Protein 3H5Q (pdb70)

B-factor: mean 27.32, std 7.38, range [12.35, 63.13]

Solvent-accessible surface area: 178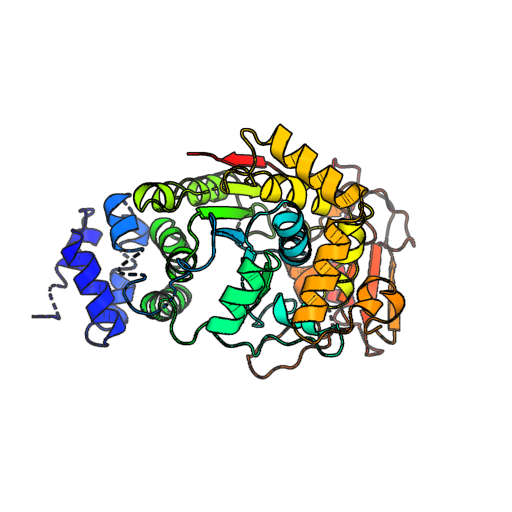91 Å² total

InterPro domains:
  IPR000053 Thymidine/pyrimidine-nucleoside phosphorylase [PIRSF000478] (1-421)
  IPR000053 Thymidine/pyrimidine-nucleoside phosphorylase [PTHR10515] (1-432)
  IPR000312 Glycosyl transferase, family 3 [PF00591] (77-306)
  IPR013102 Pyrimidine nucleoside phosphorylase, C-terminal [PF07831] (345-418)
  IPR013102 Pyrimidine nucleoside phosphorylase, C-terminal [SM00941] (345-418)
  IPR017459 Glycosyl transferase family 3, N-terminal domain [PF02885] (5-66)
  IPR017872 Pyrimidine-nucleoside phosphorylase, conserved site [PS00647] (110-125)
  IPR018090 Pyrimidine-nucleoside phosphorylase, bacterial/eukaryotic [TIGR02644] (3-417)
  IPR035902 Nucleoside phosphorylase/phosphoribosyltransferase catalytic domain superfamily [G3DSA:3.40.1030.10] (68-335)
  IPR035902 Nucleoside phosphorylase/phosphoribosyltransferase catalytic domain superfamily [SSF52418] (69-329)
  IPR036320 Glycosyl transferase family 3, N-terminal domain superfamily [SSF47648] (1-69)
  IPR036566 Pyrimidine nucleoside phosphorylase-like, C-terminal domain superfamily [G3DSA:3.90.1170.30] (336-423)
  IPR036566 Pyrimidine nucleoside phosphorylase-like, C-terminal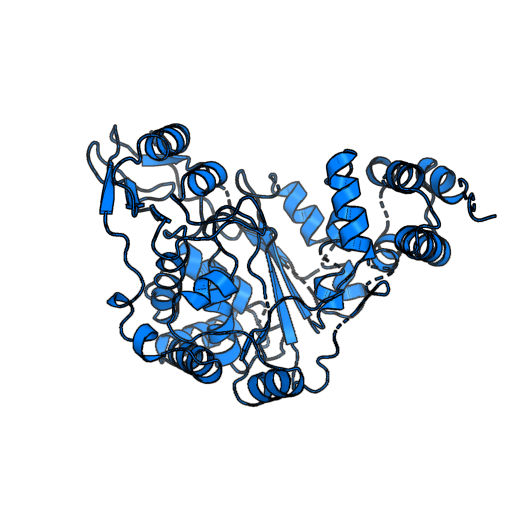 domain superfamily [SSF54680] (331-431)

Organism: Staphylococcus aureus (strain COL) (NCBI:txid93062)

Structure (mmCIF, N/CA/C/O backbone):
data_3H5Q
#
_entry.id   3H5Q
#
_cell.length_a   51.591
_cell.length_b   40.885
_cell.length_c   105.578
_cell.angle_alpha   90.00
_cell.angle_beta   97.19
_cell.angle_gamma   90.00
#
_symmetry.space_group_name_H-M   'P 1 2 1'
#
loop_
_entity.id
_entity.type
_entity.pdbx_description
1 polymer 'Pyrimidine-nucleoside phosphorylase'
2 non-polymer THYMIDINE
3 non-polymer 'SULFATE ION'
4 water water
#
loop_
_atom_site.group_PDB
_atom_site.id
_atom_site.type_symbol
_atom_site.label_atom_id
_atom_site.label_alt_id
_atom_site.label_comp_id
_atom_site.label_asym_id
_atom_site.label_entity_id
_atom_site.label_seq_id
_atom_site.pdbx_PDB_ins_code
_atom_site.Cartn_x
_atom_site.Cartn_y
_atom_site.Cartn_z
_atom_site.occupancy
_atom_site.B_iso_or_equiv
_atom_site.auth_seq_id
_atom_site.auth_comp_id
_atom_site.auth_asym_id
_atom_site.auth_atom_id
_atom_site.pdbx_PDB_model_num
ATOM 1 N N . SER A 1 1 ? 39.373 -8.667 -15.259 1.00 27.98 -2 SER A N 1
ATOM 2 C CA . SER A 1 1 ? 40.071 -9.596 -14.328 1.00 28.60 -2 SER A CA 1
ATOM 3 C C . SER A 1 1 ? 40.156 -9.037 -12.914 1.00 29.25 -2 SER A C 1
ATOM 4 O O . SER A 1 1 ? 40.200 -7.820 -12.721 1.00 28.62 -2 SER A O 1
ATOM 7 N N . ASN A 1 2 ? 40.185 -9.931 -11.920 1.00 29.21 -1 ASN A N 1
ATOM 8 C CA . ASN A 1 2 ? 40.383 -9.526 -10.527 1.00 30.22 -1 ASN A CA 1
ATOM 9 C C . ASN A 1 2 ? 41.626 -8.673 -10.342 1.00 28.33 -1 ASN A C 1
ATOM 10 O O . ASN A 1 2 ? 41.571 -7.637 -9.663 1.00 27.04 -1 ASN A O 1
ATOM 15 N N . ALA A 1 3 ? 42.722 -9.111 -10.988 1.00 28.07 0 ALA A N 1
ATOM 16 C CA . ALA A 1 3 ? 44.024 -8.458 -10.850 1.00 27.23 0 ALA A CA 1
ATOM 17 C C . ALA A 1 3 ? 43.919 -7.046 -11.408 1.00 26.01 0 ALA A C 1
ATOM 18 O O . ALA A 1 3 ? 44.300 -6.108 -10.729 1.00 24.22 0 ALA A O 1
ATOM 28 N N . ARG A 1 5 ? 41.283 -5.157 -12.073 1.00 20.99 2 ARG A N 1
ATOM 29 C CA . ARG A 1 5 ? 40.310 -4.292 -11.382 1.00 20.80 2 ARG A CA 1
ATOM 30 C C . ARG A 1 5 ? 40.952 -3.735 -10.129 1.00 20.26 2 ARG A C 1
ATOM 31 O O . ARG A 1 5 ? 40.814 -2.540 -9.795 1.00 19.36 2 ARG A O 1
ATOM 47 N N . ILE A 1 7 ? 44.305 -3.423 -9.514 1.00 18.76 4 ILE A N 1
ATOM 48 C CA . ILE A 1 7 ? 45.379 -2.501 -9.939 1.00 19.17 4 ILE A CA 1
ATOM 49 C C . ILE A 1 7 ? 44.748 -1.144 -10.223 1.00 19.22 4 ILE A C 1
ATOM 50 O O . ILE A 1 7 ? 45.230 -0.148 -9.740 1.00 19.96 4 ILE A O 1
ATOM 55 N N . ASP A 1 8 ? 43.624 -1.118 -10.936 1.00 19.07 5 ASP A N 1
ATOM 56 C CA . ASP A 1 8 ? 42.981 0.148 -11.274 1.00 19.53 5 ASP A CA 1
ATOM 57 C C . ASP A 1 8 ? 42.483 0.886 -10.012 1.00 19.37 5 ASP A C 1
ATOM 58 O O . ASP A 1 8 ? 42.657 2.096 -9.898 1.00 18.02 5 ASP A O 1
ATOM 63 N N . ILE A 1 9 ? 41.952 0.154 -9.041 1.00 18.54 6 ILE A N 1
ATOM 64 C CA . ILE A 1 9 ? 41.495 0.764 -7.780 1.00 17.29 6 ILE A CA 1
ATOM 65 C C . ILE A 1 9 ? 42.675 1.335 -6.987 1.00 17.88 6 ILE A C 1
ATOM 66 O O . ILE A 1 9 ? 42.625 2.455 -6.448 1.00 17.40 6 ILE A O 1
ATOM 71 N N . ILE A 1 10 ? 43.741 0.558 -6.897 1.00 17.69 7 ILE A N 1
ATOM 72 C CA . ILE A 1 10 ? 44.971 1.035 -6.236 1.00 18.10 7 ILE A CA 1
ATOM 73 C C . ILE A 1 10 ? 45.487 2.327 -6.889 1.00 18.86 7 ILE A C 1
ATOM 74 O O . ILE A 1 10 ? 45.756 3.313 -6.195 1.00 19.34 7 ILE A O 1
ATOM 79 N N . GLU A 1 11 ? 45.589 2.352 -8.213 1.00 19.62 8 GLU A N 1
ATOM 80 C CA . GLU A 1 11 ? 46.134 3.546 -8.898 1.00 19.89 8 GLU A CA 1
ATOM 81 C C . GLU A 1 11 ? 45.199 4.738 -8.741 1.00 19.86 8 GLU A C 1
ATOM 82 O O . GLU A 1 11 ? 45.637 5.889 -8.608 1.00 17.72 8 GLU A O 1
ATOM 88 N N . LYS A 1 12 ? 43.893 4.448 -8.732 1.00 19.82 9 LYS A N 1
ATOM 89 C CA . LYS A 1 12 ? 42.878 5.486 -8.632 1.00 20.92 9 LYS A CA 1
ATOM 90 C C . LYS A 1 12 ? 43.017 6.219 -7.298 1.00 19.39 9 LYS A C 1
ATOM 91 O O . LYS A 1 12 ? 43.074 7.473 -7.223 1.00 18.16 9 LYS A O 1
ATOM 97 N N . LYS A 1 13 ? 43.091 5.459 -6.227 1.00 18.14 10 LYS A N 1
ATOM 98 C CA . LYS A 1 13 ? 43.269 6.087 -4.897 1.00 17.80 10 LYS A CA 1
ATOM 99 C C . LYS A 1 13 ? 44.648 6.763 -4.744 1.00 17.85 10 LYS A C 1
ATOM 100 O O . LYS A 1 13 ? 44.758 7.913 -4.279 1.00 18.05 10 LYS A O 1
ATOM 106 N N . ARG A 1 14 ? 45.672 6.096 -5.222 1.00 17.42 11 ARG A N 1
ATOM 107 C CA . ARG A 1 14 ? 47.033 6.617 -5.248 1.00 18.50 11 ARG A CA 1
ATOM 108 C C . ARG A 1 14 ? 47.035 7.994 -5.884 1.00 18.98 11 ARG A C 1
ATOM 109 O O . ARG A 1 14 ? 47.678 8.895 -5.427 1.00 18.38 11 ARG A O 1
ATOM 117 N N . ASP A 1 15 ? 46.306 8.123 -6.974 1.00 20.98 12 ASP A N 1
ATOM 118 C CA . ASP A 1 15 ? 46.244 9.362 -7.716 1.00 21.90 12 ASP A CA 1
ATOM 119 C C . ASP A 1 15 ? 45.305 10.394 -7.104 1.00 22.65 12 ASP A C 1
ATOM 120 O O . ASP A 1 15 ? 45.046 11.417 -7.718 1.00 22.95 12 ASP A O 1
ATOM 125 N N . GLY A 1 16 ? 44.752 10.097 -5.932 1.00 22.84 13 GLY A N 1
ATOM 126 C CA . GLY A 1 16 ? 43.980 11.045 -5.188 1.00 23.01 13 GLY A CA 1
ATOM 127 C C . GLY A 1 16 ? 42.498 10.995 -5.519 1.00 24.26 13 GLY A C 1
ATOM 128 O O . GLY A 1 16 ? 41.814 11.867 -5.085 1.00 24.79 13 GLY A O 1
ATOM 129 N N . HIS A 1 17 ? 41.997 10.005 -6.265 1.00 23.43 14 HIS A N 1
ATOM 130 C CA . HIS A 1 17 ? 40.588 10.022 -6.644 1.00 23.59 14 HIS A CA 1
ATOM 131 C C . HIS A 1 17 ? 39.729 9.280 -5.642 1.00 23.47 14 HIS A C 1
ATOM 132 O O . HIS A 1 17 ? 40.208 8.383 -4.915 1.00 21.66 14 HIS A O 1
ATOM 139 N N . THR A 1 18 ? 38.425 9.605 -5.635 1.00 23.27 15 THR A N 1
ATOM 140 C CA . THR A 1 18 ? 37.509 8.914 -4.784 1.00 23.75 15 THR A CA 1
ATOM 141 C C . THR A 1 18 ? 37.126 7.528 -5.334 1.00 23.11 15 THR A C 1
ATOM 142 O O . THR A 1 18 ? 36.783 7.356 -6.501 1.00 25.39 15 THR A O 1
ATOM 146 N N . LEU A 1 19 ? 37.088 6.544 -4.472 1.00 19.69 16 LEU A N 1
ATOM 147 C CA . LEU A 1 19 ? 36.612 5.204 -4.899 1.00 19.36 16 LEU A CA 1
ATOM 148 C C . LEU A 1 19 ? 35.071 5.167 -4.816 1.00 19.24 16 LEU A C 1
ATOM 149 O O . LEU A 1 19 ? 34.475 5.848 -3.976 1.00 18.76 16 LEU A O 1
ATOM 154 N N . THR A 1 20 ? 34.466 4.377 -5.704 1.00 19.43 17 THR A N 1
ATOM 155 C CA . THR A 1 20 ? 33.030 4.176 -5.690 1.00 20.17 17 THR A CA 1
ATOM 156 C C . THR A 1 20 ? 32.714 3.139 -4.624 1.00 20.50 17 THR A C 1
ATOM 157 O O . THR A 1 20 ? 33.581 2.327 -4.212 1.00 19.53 17 THR A O 1
ATOM 161 N N . THR A 1 21 ? 31.469 3.147 -4.185 1.00 18.19 18 THR A N 1
ATOM 162 C CA . THR A 1 21 ? 31.007 2.123 -3.299 1.00 18.69 18 THR A CA 1
ATOM 163 C C . THR A 1 21 ? 31.275 0.732 -3.873 1.00 19.54 18 THR A C 1
ATOM 164 O O . THR A 1 21 ? 31.729 -0.161 -3.122 1.00 19.76 18 THR A O 1
ATOM 168 N N . GLU A 1 22 ? 31.009 0.547 -5.172 1.00 18.94 19 GLU A N 1
ATOM 169 C CA . GLU A 1 22 ? 31.233 -0.762 -5.821 1.00 19.80 19 GLU A CA 1
ATOM 170 C C . GLU A 1 22 ? 32.692 -1.189 -5.796 1.00 18.18 19 GLU A C 1
ATOM 171 O O . GLU A 1 22 ? 32.982 -2.351 -5.596 1.00 18.55 19 GLU A O 1
ATOM 177 N N . GLU A 1 23 ? 33.570 -0.254 -6.022 1.00 18.67 20 GLU A N 1
ATOM 178 C CA . GLU A 1 23 ? 35.019 -0.530 -5.956 1.00 18.72 20 GLU A CA 1
ATOM 179 C C . GLU A 1 23 ? 35.451 -0.966 -4.561 1.00 18.72 20 GLU A C 1
ATOM 180 O O . GLU A 1 23 ? 36.218 -1.947 -4.434 1.00 18.73 20 GLU A O 1
ATOM 186 N N . ILE A 1 24 ? 34.941 -0.280 -3.536 1.00 18.04 21 ILE A N 1
ATOM 187 C CA . ILE A 1 24 ? 35.216 -0.639 -2.142 1.00 17.42 21 ILE A CA 1
ATOM 188 C C . ILE A 1 24 ? 34.670 -2.023 -1.798 1.00 18.12 21 ILE A C 1
ATOM 189 O O . ILE A 1 24 ? 35.385 -2.797 -1.205 1.00 15.25 21 ILE A O 1
ATOM 194 N N . ASN A 1 25 ? 33.405 -2.316 -2.167 1.00 17.39 22 ASN A N 1
ATOM 195 C CA . ASN A 1 25 ? 32.824 -3.631 -1.993 1.00 18.83 22 ASN A CA 1
ATOM 196 C C . ASN A 1 25 ? 33.604 -4.708 -2.702 1.00 18.97 22 ASN A C 1
ATOM 197 O O . ASN A 1 25 ? 33.747 -5.807 -2.180 1.00 19.64 22 ASN A O 1
ATOM 202 N N . PHE A 1 26 ? 34.062 -4.422 -3.914 1.00 19.83 23 PHE A N 1
ATOM 203 C CA . PHE A 1 26 ? 34.828 -5.400 -4.679 1.00 20.67 23 PHE A CA 1
ATOM 204 C C . PHE A 1 26 ? 36.142 -5.740 -3.941 1.00 20.79 23 PHE A C 1
ATOM 205 O O . PHE A 1 26 ? 36.510 -6.906 -3.793 1.00 18.72 23 PHE A O 1
ATOM 213 N N . PHE A 1 27 ? 36.805 -4.709 -3.448 1.00 20.59 24 PHE A N 1
ATOM 214 C CA . PHE A 1 27 ? 38.048 -4.898 -2.682 1.00 20.15 24 PHE A CA 1
ATOM 215 C C . PHE A 1 27 ? 37.813 -5.757 -1.432 1.00 19.56 24 PHE A C 1
ATOM 216 O O . PHE A 1 27 ? 38.449 -6.788 -1.260 1.00 19.73 24 PHE A O 1
ATOM 224 N N . ILE A 1 28 ? 36.870 -5.352 -0.593 1.00 20.32 25 ILE A N 1
ATOM 225 C CA . ILE A 1 28 ? 36.679 -6.016 0.683 1.00 20.33 25 ILE A CA 1
ATOM 226 C C . ILE A 1 28 ? 36.210 -7.443 0.445 1.00 21.32 25 ILE A C 1
ATOM 227 O O . ILE A 1 28 ? 36.753 -8.371 1.061 1.00 19.23 25 ILE A O 1
ATOM 232 N N . GLY A 1 29 ? 35.230 -7.611 -0.454 1.00 22.27 26 GLY A N 1
ATOM 233 C CA . GLY A 1 29 ? 34.697 -8.957 -0.730 1.00 22.81 26 GLY A CA 1
ATOM 234 C C . GLY A 1 29 ? 35.758 -9.869 -1.272 1.00 22.90 26 GLY A C 1
ATOM 235 O O . GLY A 1 29 ? 35.865 -11.049 -0.853 1.00 23.90 26 GLY A O 1
ATOM 236 N N . GLY A 1 30 ? 36.559 -9.328 -2.187 1.00 23.06 27 GLY A N 1
ATOM 237 C CA . GLY A 1 30 ? 37.615 -10.080 -2.849 1.00 22.52 27 GLY A CA 1
ATOM 238 C C . GLY A 1 30 ? 38.743 -10.413 -1.889 1.00 21.87 27 GLY A C 1
ATOM 239 O O . GLY A 1 30 ? 39.306 -11.509 -1.916 1.00 21.36 27 GLY A O 1
ATOM 240 N N . TYR A 1 31 ? 39.093 -9.459 -1.053 1.00 21.37 28 TYR A N 1
ATOM 241 C CA . TYR A 1 31 ? 40.159 -9.631 -0.071 1.00 22.48 28 TYR A CA 1
ATOM 242 C C . TYR A 1 31 ? 39.746 -10.716 0.935 1.00 24.27 28 TYR A C 1
ATOM 243 O O . TYR A 1 31 ? 40.463 -11.684 1.168 1.00 24.07 28 TYR A O 1
ATOM 252 N N . VAL A 1 32 ? 38.547 -10.609 1.455 1.00 25.52 29 VAL A N 1
ATOM 253 C CA . VAL A 1 32 ? 38.139 -11.519 2.512 1.00 27.36 29 VAL A CA 1
ATOM 254 C C . VAL A 1 32 ? 38.034 -12.963 1.933 1.00 28.55 29 VAL A C 1
ATOM 255 O O . VAL A 1 32 ? 38.400 -13.917 2.592 1.00 29.14 29 VAL A O 1
ATOM 259 N N . LYS A 1 33 ? 37.666 -13.093 0.664 1.00 30.08 30 LYS A N 1
ATOM 260 C CA . LYS A 1 33 ? 37.594 -14.403 -0.010 1.00 31.68 30 LYS A CA 1
ATOM 261 C C . LYS A 1 33 ? 38.908 -15.047 -0.366 1.00 31.67 30 LYS A C 1
ATOM 262 O O . LYS A 1 33 ? 38.925 -16.237 -0.641 1.00 31.85 30 LYS A O 1
ATOM 268 N N . GLY A 1 34 ? 39.996 -14.279 -0.366 1.00 30.94 31 GLY A N 1
ATOM 269 C CA . GLY A 1 34 ? 41.305 -14.776 -0.726 1.00 30.32 31 GLY A CA 1
ATOM 270 C C . GLY A 1 34 ? 41.587 -14.519 -2.187 1.00 29.87 31 GLY A C 1
ATOM 271 O O . GLY A 1 34 ? 42.573 -15.000 -2.738 1.00 30.27 31 GLY A O 1
ATOM 272 N N . ASP A 1 35 ? 40.699 -13.807 -2.867 1.00 28.87 32 ASP A N 1
ATOM 273 C CA . ASP A 1 35 ? 40.890 -13.556 -4.292 1.00 28.38 32 ASP A CA 1
ATOM 274 C C . ASP A 1 35 ? 41.775 -12.367 -4.582 1.00 26.26 32 ASP A C 1
ATOM 275 O O . ASP A 1 35 ? 42.254 -12.239 -5.693 1.00 27.61 32 ASP A O 1
ATOM 280 N N . ILE A 1 36 ? 41.956 -11.479 -3.613 1.00 23.30 33 ILE A N 1
ATOM 281 C CA . ILE A 1 36 ? 42.825 -10.311 -3.797 1.00 20.05 33 ILE A CA 1
ATOM 282 C C . ILE A 1 36 ? 43.972 -10.419 -2.797 1.00 19.09 33 ILE A C 1
ATOM 283 O O . ILE A 1 36 ? 43.738 -10.446 -1.627 1.00 20.49 33 ILE A O 1
ATOM 288 N N . PRO A 1 37 ? 45.209 -10.492 -3.256 1.00 18.46 34 PRO A N 1
ATOM 289 C CA . PRO A 1 37 ? 46.317 -10.816 -2.350 1.00 19.12 34 PRO A CA 1
ATOM 290 C C . PRO A 1 37 ? 46.647 -9.729 -1.329 1.00 18.23 34 PRO A C 1
ATOM 291 O O . PRO A 1 37 ? 46.392 -8.533 -1.572 1.00 16.95 34 PRO A O 1
ATOM 295 N N . ASP A 1 38 ? 47.210 -10.157 -0.208 1.00 18.56 35 ASP A N 1
ATOM 296 C CA . ASP A 1 38 ? 47.649 -9.262 0.857 1.00 19.80 35 ASP A CA 1
ATOM 297 C C . ASP A 1 38 ? 48.475 -8.103 0.264 1.00 18.89 35 ASP A C 1
ATOM 298 O O . ASP A 1 38 ? 48.334 -6.973 0.684 1.00 18.28 35 ASP A O 1
ATOM 303 N N . TYR A 1 39 ? 49.342 -8.401 -0.705 1.00 18.52 36 TYR A N 1
ATOM 304 C CA . TYR A 1 39 ? 50.251 -7.366 -1.238 1.00 18.06 36 TYR A CA 1
ATOM 305 C C . TYR A 1 39 ? 49.556 -6.242 -2.006 1.00 18.57 36 TYR A C 1
ATOM 306 O O . TYR A 1 39 ? 50.077 -5.128 -2.051 1.00 16.47 36 TYR A O 1
ATOM 315 N N . GLN A 1 40 ? 48.398 -6.538 -2.615 1.00 18.38 37 GLN A N 1
ATOM 316 C CA . GLN A 1 40 ? 47.559 -5.512 -3.192 1.00 18.38 37 GLN A CA 1
ATOM 317 C C . GLN A 1 40 ? 46.755 -4.775 -2.116 1.00 18.88 37 GLN A C 1
ATOM 318 O O . GLN A 1 40 ? 46.655 -3.535 -2.139 1.00 17.10 37 GLN A O 1
ATOM 324 N N . ALA A 1 41 ? 46.231 -5.497 -1.138 1.00 18.19 38 ALA A N 1
ATOM 325 C CA . ALA A 1 41 ? 45.544 -4.832 -0.012 1.00 18.73 38 ALA A CA 1
ATOM 326 C C . ALA A 1 41 ? 46.448 -3.834 0.747 1.00 18.58 38 ALA A C 1
ATOM 327 O O . ALA A 1 41 ? 45.990 -2.721 1.132 1.00 15.97 38 ALA A O 1
ATOM 329 N N . SER A 1 42 ? 47.723 -4.211 0.954 1.00 18.64 39 SER A N 1
ATOM 330 C CA . SER A 1 42 ? 48.619 -3.338 1.706 1.00 18.56 39 SER A CA 1
ATOM 331 C C . SER A 1 42 ? 48.925 -2.072 0.902 1.00 19.12 39 SER A C 1
ATOM 332 O O . SER A 1 42 ? 49.107 -1.016 1.468 1.00 19.50 39 SER A O 1
ATOM 335 N N . SER A 1 43 ? 49.097 -2.235 -0.412 1.00 19.09 40 SER A N 1
ATOM 336 C CA . SER A 1 43 ? 49.400 -1.126 -1.271 1.00 19.28 40 SER A CA 1
ATOM 337 C C . SER A 1 43 ? 48.244 -0.147 -1.276 1.00 19.16 40 SER A C 1
ATOM 338 O O . SER A 1 43 ? 48.463 1.066 -1.157 1.00 17.33 40 SER A O 1
ATOM 341 N N . LEU A 1 44 ? 47.019 -0.670 -1.368 1.00 17.80 41 LEU A N 1
ATOM 342 C CA . LEU A 1 44 ? 45.819 0.182 -1.268 1.00 17.83 41 LEU A CA 1
ATOM 343 C C . LEU A 1 44 ? 45.775 0.864 0.088 1.00 17.86 41 LEU A C 1
ATOM 344 O O . LEU A 1 44 ? 45.481 2.058 0.148 1.00 17.20 41 LEU A O 1
ATOM 349 N N . ALA A 1 45 ? 46.052 0.127 1.173 1.00 16.71 42 ALA A N 1
ATOM 350 C CA . ALA A 1 45 ? 46.037 0.768 2.500 1.00 16.92 42 ALA A CA 1
ATOM 351 C C . ALA A 1 45 ? 47.035 1.893 2.615 1.00 17.18 42 ALA A C 1
ATOM 352 O O . ALA A 1 45 ? 46.709 2.959 3.220 1.00 15.34 42 ALA A O 1
ATOM 362 N N . ALA A 1 47 ? 48.155 3.681 0.102 1.00 16.82 44 ALA A N 1
ATOM 363 C CA . ALA A 1 47 ? 47.632 4.783 -0.717 1.00 18.18 44 ALA A CA 1
ATOM 364 C C . ALA A 1 47 ? 46.557 5.559 0.065 1.00 17.95 44 ALA A C 1
ATOM 365 O O . ALA A 1 47 ? 46.507 6.798 -0.015 1.00 18.68 44 ALA A O 1
ATOM 367 N N . ILE A 1 48 ? 45.700 4.838 0.785 1.00 17.71 45 ILE A N 1
ATOM 368 C CA . ILE A 1 48 ? 44.706 5.451 1.646 1.00 18.35 45 ILE A CA 1
ATOM 369 C C . ILE A 1 48 ? 45.391 6.272 2.751 1.00 19.25 45 ILE A C 1
ATOM 370 O O . ILE A 1 48 ? 44.976 7.409 3.024 1.00 17.33 45 ILE A O 1
ATOM 375 N N . TYR A 1 49 ? 46.476 5.743 3.317 1.00 17.39 46 TYR A N 1
ATOM 376 C CA . TYR A 1 49 ? 47.164 6.440 4.381 1.00 17.46 46 TYR A CA 1
ATOM 377 C C . TYR A 1 49 ? 47.541 7.851 3.916 1.00 18.72 46 TYR A C 1
ATOM 378 O O . TYR A 1 49 ? 47.433 8.799 4.661 1.00 17.30 46 TYR A O 1
ATOM 387 N N . PHE A 1 50 ? 48.005 7.977 2.672 1.00 17.24 47 PHE A N 1
ATOM 388 C CA . PHE A 1 50 ? 48.424 9.288 2.150 1.00 19.07 47 PHE A CA 1
ATOM 389 C C . PHE A 1 50 ? 47.269 10.106 1.562 1.00 19.32 47 PHE A C 1
ATOM 390 O O . PHE A 1 50 ? 47.217 11.288 1.748 1.00 20.38 47 PHE A O 1
ATOM 398 N N . GLN A 1 51 ? 46.358 9.466 0.849 1.00 17.79 48 GLN A N 1
ATOM 399 C CA . GLN A 1 51 ? 45.406 10.182 0.065 1.00 19.05 48 GLN A CA 1
ATOM 400 C C . GLN A 1 51 ? 44.012 10.309 0.757 1.00 19.19 48 GLN A C 1
ATOM 401 O O . GLN A 1 51 ? 43.190 11.098 0.317 1.00 18.05 48 GLN A O 1
ATOM 407 N N . ASP A 1 52 ? 43.767 9.511 1.809 1.00 19.24 49 ASP A N 1
ATOM 408 C CA . ASP A 1 52 ? 42.538 9.563 2.620 1.00 19.53 49 ASP A CA 1
ATOM 409 C C . ASP A 1 52 ? 41.286 9.118 1.845 1.00 19.56 49 ASP A C 1
ATOM 410 O O . ASP A 1 52 ? 41.371 8.682 0.722 1.00 19.74 49 ASP A O 1
ATOM 423 N N . ASN A 1 54 ? 36.853 10.181 1.699 1.00 19.66 51 ASN A N 1
ATOM 424 C CA . ASN A 1 54 ? 35.788 11.062 2.173 1.00 20.33 51 ASN A CA 1
ATOM 425 C C . ASN A 1 54 ? 34.758 10.273 3.003 1.00 20.18 51 ASN A C 1
ATOM 426 O O . ASN A 1 54 ? 34.876 9.040 3.170 1.00 19.29 51 ASN A O 1
ATOM 431 N N . ASP A 1 55 ? 33.735 10.936 3.507 1.00 21.51 52 ASP A N 1
ATOM 432 C CA . ASP A 1 55 ? 32.756 10.215 4.331 1.00 21.80 52 ASP A CA 1
ATOM 433 C C . ASP A 1 55 ? 32.051 9.118 3.595 1.00 20.50 52 ASP A C 1
ATOM 434 O O . ASP A 1 55 ? 31.839 8.081 4.175 1.00 20.23 52 ASP A O 1
ATOM 439 N N . ASP A 1 56 ? 31.659 9.346 2.347 1.00 20.54 53 ASP A N 1
ATOM 440 C CA . ASP A 1 56 ? 30.962 8.316 1.558 1.00 19.92 53 ASP A CA 1
ATOM 441 C C . ASP A 1 56 ? 31.843 7.081 1.392 1.00 19.23 53 ASP A C 1
ATOM 442 O O . ASP A 1 56 ? 31.342 5.968 1.474 1.00 19.53 53 ASP A O 1
ATOM 447 N N . GLU A 1 57 ? 33.128 7.269 1.109 1.00 19.66 54 GLU A N 1
ATOM 448 C CA . GLU A 1 57 ? 34.060 6.135 1.056 1.00 19.22 54 GLU A CA 1
ATOM 449 C C . GLU A 1 57 ? 34.182 5.418 2.408 1.00 19.16 54 GLU A C 1
ATOM 450 O O . GLU A 1 57 ? 34.121 4.181 2.502 1.00 20.69 54 GLU A O 1
ATOM 456 N N . ARG A 1 58 ? 34.378 6.187 3.456 1.00 19.04 55 ARG A N 1
ATOM 457 C CA . ARG A 1 58 ? 34.450 5.628 4.805 1.00 19.27 55 ARG A CA 1
ATOM 458 C C . ARG A 1 58 ? 33.250 4.839 5.226 1.00 19.30 55 ARG A C 1
ATOM 459 O O . ARG A 1 58 ? 33.418 3.742 5.789 1.00 18.88 55 ARG A O 1
ATOM 467 N N . VAL A 1 59 ? 32.039 5.353 4.933 1.00 18.75 56 VAL A N 1
ATOM 468 C CA . VAL A 1 59 ? 30.817 4.588 5.182 1.00 19.06 56 VAL A CA 1
ATOM 469 C C . VAL A 1 59 ? 30.795 3.298 4.333 1.00 19.29 56 VAL A C 1
ATOM 470 O O . VAL A 1 59 ? 30.544 2.248 4.877 1.00 18.76 56 VAL A O 1
ATOM 474 N N . ALA A 1 60 ? 31.139 3.370 3.033 1.00 19.08 57 ALA A N 1
ATOM 475 C CA . ALA A 1 60 ? 31.159 2.161 2.192 1.00 19.36 57 ALA A CA 1
ATOM 476 C C . ALA A 1 60 ? 32.122 1.119 2.726 1.00 18.50 57 ALA A C 1
ATOM 477 O O . ALA A 1 60 ? 31.788 -0.093 2.740 1.00 19.34 57 ALA A O 1
ATOM 479 N N . LEU A 1 61 ? 33.299 1.558 3.176 1.00 19.70 58 LEU A N 1
ATOM 480 C CA . LEU A 1 61 ? 34.285 0.657 3.775 1.00 18.58 58 LEU A CA 1
ATOM 481 C C . LEU A 1 61 ? 33.766 0.030 5.072 1.00 19.18 58 LEU A C 1
ATOM 482 O O . LEU A 1 61 ? 33.839 -1.223 5.257 1.00 19.08 58 LEU A O 1
ATOM 487 N N . THR A 1 62 ? 33.249 0.879 5.967 1.00 19.63 59 THR A N 1
ATOM 488 C CA . THR A 1 62 ? 32.636 0.411 7.206 1.00 19.19 59 THR A CA 1
ATOM 489 C C . THR A 1 62 ? 31.593 -0.686 6.899 1.00 20.25 59 THR A C 1
ATOM 490 O O . THR A 1 62 ? 31.645 -1.779 7.470 1.00 21.14 59 THR A O 1
ATOM 507 N N . ALA A 1 64 ? 30.997 -2.450 4.108 1.00 21.68 61 ALA A N 1
ATOM 508 C CA . ALA A 1 64 ? 31.519 -3.652 3.426 1.00 21.43 61 ALA A CA 1
ATOM 509 C C . ALA A 1 64 ? 32.088 -4.607 4.447 1.00 20.41 61 ALA A C 1
ATOM 510 O O . ALA A 1 64 ? 31.909 -5.813 4.350 1.00 20.92 61 ALA A O 1
ATOM 520 N N . VAL A 1 66 ? 31.273 -4.628 7.788 1.00 21.24 63 VAL A N 1
ATOM 521 C CA . VAL A 1 66 ? 30.042 -5.179 8.460 1.00 22.25 63 VAL A CA 1
ATOM 522 C C . VAL A 1 66 ? 29.462 -6.349 7.711 1.00 23.45 63 VAL A C 1
ATOM 523 O O . VAL A 1 66 ? 29.240 -7.425 8.283 1.00 26.49 63 VAL A O 1
ATOM 527 N N . ASN A 1 67 ? 29.298 -6.192 6.407 1.00 24.37 64 ASN A N 1
ATOM 528 C CA . ASN A 1 67 ? 28.681 -7.214 5.607 1.00 26.03 64 ASN A CA 1
ATOM 529 C C . ASN A 1 67 ? 29.562 -8.447 5.303 1.00 25.47 64 ASN A C 1
ATOM 530 O O . ASN A 1 67 ? 29.078 -9.379 4.675 1.00 25.65 64 ASN A O 1
ATOM 535 N N . SER A 1 68 ? 30.830 -8.450 5.750 1.00 23.60 65 SER A N 1
ATOM 536 C CA . SER A 1 68 ? 31.691 -9.589 5.531 1.00 23.14 65 SER A CA 1
ATOM 537 C C . SER A 1 68 ? 31.352 -10.738 6.484 1.00 23.94 65 SER A C 1
ATOM 538 O O . SER A 1 68 ? 31.800 -11.837 6.236 1.00 22.45 65 SER A O 1
ATOM 541 N N . GLY A 1 69 ? 30.580 -10.505 7.548 1.00 23.35 66 GLY A N 1
ATOM 542 C CA . GLY A 1 69 ? 30.344 -11.509 8.536 1.00 25.81 66 GLY A CA 1
ATOM 543 C C . GLY A 1 69 ? 28.957 -11.434 9.184 1.00 27.10 66 GLY A C 1
ATOM 544 O O . GLY A 1 69 ? 28.015 -10.926 8.593 1.00 28.29 66 GLY A O 1
ATOM 545 N N . ASP A 1 70 ? 28.913 -11.882 10.428 1.00 28.78 67 ASP A N 1
ATOM 546 C CA . ASP A 1 70 ? 27.749 -11.804 11.325 1.00 30.07 67 ASP A CA 1
ATOM 547 C C . ASP A 1 70 ? 27.178 -10.397 11.409 1.00 29.64 67 ASP A C 1
ATOM 548 O O . ASP A 1 70 ? 27.922 -9.479 11.674 1.00 27.23 67 ASP A O 1
ATOM 561 N N . ILE A 1 72 ? 24.518 -8.996 13.991 1.00 29.30 69 ILE A N 1
ATOM 562 C CA . ILE A 1 72 ? 23.751 -9.447 15.147 1.00 28.59 69 ILE A CA 1
ATOM 563 C C . ILE A 1 72 ? 22.439 -8.693 15.160 1.00 28.23 69 ILE A C 1
ATOM 564 O O . ILE A 1 72 ? 22.415 -7.466 15.116 1.00 29.39 69 ILE A O 1
ATOM 569 N N . ASP A 1 73 ? 21.341 -9.423 15.244 1.00 27.62 70 ASP A N 1
ATOM 570 C CA . ASP A 1 73 ? 20.030 -8.812 15.198 1.00 27.14 70 ASP A CA 1
ATOM 571 C C . ASP A 1 73 ? 19.522 -8.696 16.622 1.00 24.66 70 ASP A C 1
ATOM 572 O O . ASP A 1 73 ? 19.222 -9.697 17.232 1.00 24.05 70 ASP A O 1
ATOM 577 N N . LEU A 1 74 ? 19.439 -7.468 17.146 1.00 23.46 71 LEU A N 1
ATOM 578 C CA . LEU A 1 74 ? 18.937 -7.236 18.490 1.00 23.42 71 LEU A CA 1
ATOM 579 C C . LEU A 1 74 ? 17.510 -6.673 18.497 1.00 23.22 71 LEU A C 1
ATOM 580 O O . LEU A 1 74 ? 17.061 -6.137 19.515 1.00 21.68 71 LEU A O 1
ATOM 585 N N . SER A 1 75 ? 16.817 -6.805 17.369 1.00 23.57 72 SER A N 1
ATOM 586 C CA . SER A 1 75 ? 15.501 -6.141 17.204 1.00 24.35 72 SER A CA 1
ATOM 587 C C . SER A 1 75 ? 14.451 -6.663 18.183 1.00 23.93 72 SER A C 1
ATOM 588 O O . SER A 1 75 ? 13.503 -5.979 18.449 1.00 24.21 72 SER A O 1
ATOM 591 N N . ASP A 1 76 ? 14.600 -7.876 18.672 1.00 23.37 73 ASP A N 1
ATOM 592 C CA . ASP A 1 76 ? 13.647 -8.439 19.649 1.00 24.02 73 ASP A CA 1
ATOM 593 C C . ASP A 1 76 ? 13.886 -7.997 21.071 1.00 23.84 73 ASP A C 1
ATOM 594 O O . ASP A 1 76 ? 13.083 -8.339 21.969 1.00 23.07 73 ASP A O 1
ATOM 599 N N . ILE A 1 77 ? 14.966 -7.267 21.297 1.00 23.41 74 ILE A N 1
ATOM 600 C CA . ILE A 1 77 ? 15.191 -6.580 22.561 1.00 23.55 74 ILE A CA 1
ATOM 601 C C . ILE A 1 77 ? 14.562 -5.202 22.498 1.00 23.81 74 ILE A C 1
ATOM 602 O O . ILE A 1 77 ? 14.868 -4.427 21.608 1.00 24.35 74 ILE A O 1
ATOM 607 N N . LYS A 1 78 ? 13.657 -4.921 23.433 1.00 23.99 75 LYS A N 1
ATOM 608 C CA . LYS A 1 78 ? 12.901 -3.679 23.394 1.00 25.33 75 LYS A CA 1
ATOM 609 C C . LYS A 1 78 ? 13.759 -2.488 23.741 1.00 23.52 75 LYS A C 1
ATOM 610 O O . LYS A 1 78 ? 14.571 -2.545 24.670 1.00 22.55 75 LYS A O 1
ATOM 616 N N . GLY A 1 79 ? 13.486 -1.393 23.044 1.00 24.82 76 GLY A N 1
ATOM 617 C CA . GLY A 1 79 ? 14.178 -0.137 23.227 1.00 24.69 76 GLY A CA 1
ATOM 618 C C . GLY A 1 79 ? 15.407 0.053 22.353 1.00 24.95 76 GLY A C 1
ATOM 619 O O . GLY A 1 79 ? 15.709 -0.743 21.457 1.00 26.37 76 GLY A O 1
ATOM 620 N N . VAL A 1 80 ? 16.149 1.115 22.661 1.00 23.93 77 VAL A N 1
ATOM 621 C CA . VAL A 1 80 ? 17.316 1.535 21.920 1.00 23.78 77 VAL A CA 1
ATOM 622 C C . VAL A 1 80 ? 18.531 1.014 22.631 1.00 22.83 77 VAL A C 1
ATOM 623 O O . VAL A 1 80 ? 18.791 1.349 23.798 1.00 21.95 77 VAL A O 1
ATOM 627 N N . LYS A 1 81 ? 19.239 0.126 21.959 1.00 23.42 78 LYS A N 1
ATOM 628 C CA . LYS A 1 81 ? 20.378 -0.546 22.551 1.00 24.12 78 LYS A CA 1
ATOM 629 C C . LYS A 1 81 ? 21.546 0.368 22.236 1.00 24.57 78 LYS A C 1
ATOM 630 O O . LYS A 1 81 ? 21.925 0.560 21.065 1.00 25.70 78 LYS A O 1
ATOM 636 N N . VAL A 1 82 ? 22.110 0.966 23.264 1.00 24.20 79 VAL A N 1
ATOM 637 C CA . VAL A 1 82 ? 23.234 1.846 23.083 1.00 24.35 79 VAL A CA 1
ATOM 638 C C . VAL A 1 82 ? 24.445 1.119 23.580 1.00 25.30 79 VAL A C 1
ATOM 639 O O . VAL A 1 82 ? 24.375 0.406 24.577 1.00 26.65 79 VAL A O 1
ATOM 643 N N . ASP A 1 83 ? 25.534 1.219 22.852 1.00 25.39 80 ASP A N 1
ATOM 644 C CA . ASP A 1 83 ? 26.812 0.601 23.234 1.00 27.53 80 ASP A CA 1
ATOM 645 C C . ASP A 1 83 ? 27.911 1.628 23.310 1.00 26.97 80 ASP A C 1
ATOM 646 O O . ASP A 1 83 ? 27.998 2.555 22.475 1.00 25.99 80 ASP A O 1
ATOM 651 N N . LYS A 1 84 ? 28.780 1.428 24.284 1.00 25.84 81 LYS A N 1
ATOM 652 C CA . LYS A 1 84 ? 29.941 2.292 24.521 1.00 26.12 81 LYS A CA 1
ATOM 653 C C . LYS A 1 84 ? 31.173 1.569 24.006 1.00 25.89 81 LYS A C 1
ATOM 654 O O . LYS A 1 84 ? 31.288 0.367 24.230 1.00 25.95 81 LYS A O 1
ATOM 660 N N . HIS A 1 85 ? 32.059 2.278 23.309 1.00 25.15 82 HIS A N 1
ATOM 661 C CA . HIS A 1 85 ? 33.392 1.776 22.886 1.00 24.67 82 HIS A CA 1
ATOM 662 C C . HIS A 1 85 ? 34.446 2.735 23.395 1.00 24.45 82 HIS A C 1
ATOM 663 O O . HIS A 1 85 ? 34.335 3.965 23.222 1.00 23.88 82 HIS A O 1
ATOM 670 N N . SER A 1 86 ? 35.450 2.193 24.040 1.00 23.21 83 SER A N 1
ATOM 671 C CA . SER A 1 86 ? 36.606 2.945 24.447 1.00 24.76 83 SER A CA 1
ATOM 672 C C . SER A 1 86 ? 37.784 2.524 23.612 1.00 25.12 83 SER A C 1
ATOM 673 O O . SER A 1 86 ? 38.014 1.334 23.471 1.00 25.04 83 SER A O 1
ATOM 676 N N . THR A 1 87 ? 38.557 3.466 23.116 1.00 25.45 84 THR A N 1
ATOM 677 C CA . THR A 1 87 ? 39.818 3.157 22.438 1.00 26.89 84 THR A CA 1
ATOM 678 C C . THR A 1 87 ? 40.867 2.509 23.375 1.00 28.42 84 THR A C 1
ATOM 679 O O . THR A 1 87 ? 41.873 1.928 22.896 1.00 29.96 84 THR A O 1
ATOM 683 N N . GLY A 1 88 ? 40.664 2.646 24.689 1.00 28.11 85 GLY A N 1
ATOM 684 C CA . GLY A 1 88 ? 41.323 1.807 25.682 1.00 29.05 85 GLY A CA 1
ATOM 685 C C . GLY A 1 88 ? 42.273 2.575 26.587 1.00 29.28 85 GLY A C 1
ATOM 686 O O . GLY A 1 88 ? 42.798 3.617 26.203 1.00 30.25 85 GLY A O 1
ATOM 687 N N . GLY A 1 89 ? 42.503 2.037 27.781 1.00 29.49 86 GLY A N 1
ATOM 688 C CA . GLY A 1 89 ? 43.431 2.614 28.719 1.00 28.87 86 GLY A CA 1
ATOM 689 C C . GLY A 1 89 ? 43.517 1.940 30.070 1.00 28.13 86 GLY A C 1
ATOM 690 O O . GLY A 1 89 ? 42.538 1.439 30.602 1.00 30.20 86 GLY A O 1
ATOM 691 N N . VAL A 1 90 ? 44.694 2.008 30.659 1.00 26.52 87 VAL A N 1
ATOM 692 C CA . VAL A 1 90 ? 44.972 1.375 31.911 1.00 25.67 87 VAL A CA 1
ATOM 693 C C . VAL A 1 90 ? 44.046 1.890 33.010 1.00 25.38 87 VAL A C 1
ATOM 694 O O . VAL A 1 90 ? 43.901 3.115 33.175 1.00 26.37 87 VAL A O 1
ATOM 698 N N . GLY A 1 91 ? 43.358 0.981 33.689 1.00 24.45 88 GLY A N 1
ATOM 699 C CA . GLY A 1 91 ? 42.351 1.349 34.720 1.00 26.34 88 GLY A CA 1
ATOM 700 C C . GLY A 1 91 ? 40.933 1.706 34.256 1.00 27.49 88 GLY A C 1
ATOM 701 O O . GLY A 1 91 ? 40.083 2.054 35.076 1.00 28.14 88 GLY A O 1
ATOM 702 N N . ASP A 1 92 ? 40.671 1.599 32.957 1.00 30.05 89 ASP A N 1
ATOM 703 C CA . ASP A 1 92 ? 39.367 1.898 32.343 1.00 32.27 89 ASP A CA 1
ATOM 704 C C . ASP A 1 92 ? 38.309 0.865 32.885 1.00 34.36 89 ASP A C 1
ATOM 705 O O . ASP A 1 92 ? 38.039 -0.162 32.268 1.00 35.30 89 ASP A O 1
ATOM 710 N N . THR A 1 93 ? 37.732 1.117 34.076 1.00 35.10 90 THR A N 1
ATOM 711 C CA . THR A 1 93 ? 36.803 0.138 34.672 1.00 35.30 90 THR A CA 1
ATOM 712 C C . THR A 1 93 ? 35.353 0.624 34.503 1.00 34.34 90 THR A C 1
ATOM 713 O O . THR A 1 93 ? 34.480 0.350 35.360 1.00 34.13 90 THR A O 1
ATOM 717 N N . THR A 1 94 ? 35.104 1.322 33.380 1.00 31.51 91 THR A N 1
ATOM 718 C CA . THR A 1 94 ? 33.823 1.955 33.187 1.00 30.10 91 THR A CA 1
ATOM 719 C C . THR A 1 94 ? 32.772 0.959 32.799 1.00 28.27 91 THR A C 1
ATOM 720 O O . THR A 1 94 ? 31.663 1.056 33.273 1.00 27.53 91 THR A O 1
ATOM 724 N N . THR A 1 95 ? 33.084 0.011 31.945 1.00 27.47 92 THR A N 1
ATOM 725 C CA . THR A 1 95 ? 32.048 -0.915 31.545 1.00 27.66 92 THR A CA 1
ATOM 726 C C . THR A 1 95 ? 31.399 -1.653 32.732 1.00 26.65 92 THR A C 1
ATOM 727 O O . THR A 1 95 ? 30.197 -1.886 32.735 1.00 24.73 92 THR A O 1
ATOM 731 N N . LEU A 1 96 ? 32.201 -1.982 33.750 1.00 24.92 93 LEU A N 1
ATOM 732 C CA . LEU A 1 96 ? 31.707 -2.700 34.928 1.00 23.42 93 LEU A CA 1
ATOM 733 C C . LEU A 1 96 ? 30.652 -1.914 35.660 1.00 22.59 93 LEU A C 1
ATOM 734 O O . LEU A 1 96 ? 29.729 -2.493 36.176 1.00 24.24 93 LEU A O 1
ATOM 739 N N . VAL A 1 97 ? 30.805 -0.595 35.725 1.00 21.77 94 VAL A N 1
ATOM 740 C CA . VAL A 1 97 ? 29.859 0.261 36.386 1.00 21.39 94 VAL A CA 1
ATOM 741 C C . VAL A 1 97 ? 28.714 0.577 35.437 1.00 21.63 94 VAL A C 1
ATOM 742 O O . VAL A 1 97 ? 27.523 0.523 35.820 1.00 21.55 94 VAL A O 1
ATOM 746 N N . LEU A 1 98 ? 29.064 0.925 34.199 1.00 21.79 95 LEU A N 1
ATOM 747 C CA . LEU A 1 98 ? 28.041 1.354 33.232 1.00 22.24 95 LEU A CA 1
ATOM 748 C C . LEU A 1 98 ? 26.951 0.347 32.925 1.00 23.18 95 LEU A C 1
ATOM 749 O O . LEU A 1 98 ? 25.803 0.746 32.793 1.00 23.84 95 LEU A O 1
ATOM 754 N N . ALA A 1 99 ? 27.278 -0.938 32.837 1.00 21.42 96 ALA A N 1
ATOM 755 C CA . ALA A 1 99 ? 26.265 -1.940 32.535 1.00 22.40 96 ALA A CA 1
ATOM 756 C C . ALA A 1 99 ? 25.077 -2.016 33.538 1.00 22.31 96 ALA A C 1
ATOM 757 O O . ALA A 1 99 ? 23.925 -1.867 33.128 1.00 22.44 96 ALA A O 1
ATOM 759 N N . PRO A 1 100 ? 25.350 -2.229 34.846 1.00 21.39 97 PRO A N 1
ATOM 760 C CA . PRO A 1 100 ? 24.272 -2.117 35.798 1.00 21.53 97 PRO A CA 1
ATOM 761 C C . PRO A 1 100 ? 23.684 -0.699 35.983 1.00 21.88 97 PRO A C 1
ATOM 762 O O . PRO A 1 100 ? 22.465 -0.556 36.176 1.00 21.86 97 PRO A O 1
ATOM 766 N N . LEU A 1 101 ? 24.532 0.319 35.984 1.00 20.67 98 LEU A N 1
ATOM 767 C CA . LEU A 1 101 ? 24.035 1.693 36.148 1.00 21.73 98 LEU A CA 1
ATOM 768 C C . LEU A 1 101 ? 22.992 2.113 35.117 1.00 21.63 98 LEU A C 1
ATOM 769 O O . LEU A 1 101 ? 21.915 2.587 35.440 1.00 22.57 98 LEU A O 1
ATOM 774 N N . VAL A 1 102 ? 23.328 1.949 33.854 1.00 23.27 99 VAL A N 1
ATOM 775 C CA . VAL A 1 102 ? 22.472 2.350 32.737 1.00 23.64 99 VAL A CA 1
ATOM 776 C C . VAL A 1 102 ? 21.214 1.498 32.677 1.00 23.33 99 VAL A C 1
ATOM 777 O O . VAL A 1 102 ? 20.110 2.030 32.554 1.00 23.71 99 VAL A O 1
ATOM 781 N N . ALA A 1 103 ? 21.372 0.186 32.843 1.00 21.45 100 ALA A N 1
ATOM 782 C CA . ALA A 1 103 ? 20.246 -0.729 32.973 1.00 21.71 100 ALA A CA 1
ATOM 783 C C . ALA A 1 103 ? 19.271 -0.311 34.106 1.00 22.31 100 ALA A C 1
ATOM 784 O O . ALA A 1 103 ? 18.037 -0.484 34.018 1.00 22.25 100 ALA A O 1
ATOM 786 N N . ALA A 1 104 ? 19.830 0.237 35.177 1.00 22.43 101 ALA A N 1
ATOM 787 C CA . ALA A 1 104 ? 19.037 0.576 36.329 1.00 23.16 101 ALA A CA 1
ATOM 788 C C . ALA A 1 104 ? 18.162 1.780 36.034 1.00 24.72 101 ALA A C 1
ATOM 789 O O . ALA A 1 104 ? 17.175 1.980 36.744 1.00 24.91 101 ALA A O 1
ATOM 791 N N . VAL A 1 105 ? 18.475 2.563 34.996 1.00 24.41 102 VAL A N 1
ATOM 792 C CA . VAL A 1 105 ? 17.553 3.621 34.593 1.00 25.92 102 VAL A CA 1
ATOM 793 C C . VAL A 1 105 ? 16.716 3.230 33.365 1.00 26.23 102 VAL A C 1
ATOM 794 O O . VAL A 1 105 ? 16.263 4.089 32.638 1.00 25.96 102 VAL A O 1
ATOM 798 N N . ASP A 1 106 ? 16.586 1.929 33.111 1.00 27.52 103 ASP A N 1
ATOM 799 C CA . ASP A 1 106 ? 15.688 1.388 32.090 1.00 29.15 103 ASP A CA 1
ATOM 800 C C . ASP A 1 106 ? 16.277 1.452 30.647 1.00 28.66 103 ASP A C 1
ATOM 801 O O . ASP A 1 106 ? 15.571 1.387 29.662 1.00 29.92 103 ASP A O 1
ATOM 806 N N . VAL A 1 107 ? 17.588 1.575 30.523 1.00 26.78 104 VAL A N 1
ATOM 807 C CA . VAL A 1 107 ? 18.250 1.516 29.230 1.00 26.31 104 VAL A CA 1
ATOM 808 C C . VAL A 1 107 ? 18.769 0.089 28.992 1.00 25.99 104 VAL A C 1
ATOM 809 O O . VAL A 1 107 ? 19.504 -0.426 29.799 1.00 26.77 104 VAL A O 1
ATOM 813 N N . PRO A 1 108 ? 18.386 -0.537 27.880 1.00 25.33 105 PRO A N 1
ATOM 814 C CA . PRO A 1 108 ? 18.826 -1.919 27.630 1.00 25.57 105 PRO A CA 1
ATOM 815 C C . PRO A 1 108 ? 20.321 -1.994 27.358 1.00 26.72 105 PRO A C 1
ATOM 816 O O . PRO A 1 108 ? 20.807 -1.302 26.508 1.00 28.74 105 PRO A O 1
ATOM 820 N N . VAL A 1 109 ? 21.019 -2.811 28.127 1.00 26.44 106 VAL A N 1
ATOM 821 C CA . VAL A 1 109 ? 22.422 -3.075 27.964 1.00 25.53 106 VAL A CA 1
ATOM 822 C C . VAL A 1 109 ? 22.547 -4.514 27.448 1.00 25.11 106 VAL A C 1
ATOM 823 O O . VAL A 1 109 ? 22.548 -5.488 28.222 1.00 24.41 106 VAL A O 1
ATOM 827 N N . ALA A 1 110 ? 22.654 -4.642 26.125 1.00 23.83 107 ALA A N 1
ATOM 828 C CA . ALA A 1 110 ? 22.812 -5.940 25.480 1.00 24.86 107 ALA A CA 1
ATOM 829 C C . ALA A 1 110 ? 24.304 -6.050 25.144 1.00 24.80 107 ALA A C 1
ATOM 830 O O . ALA A 1 110 ? 24.695 -5.708 24.022 1.00 24.68 107 ALA A O 1
ATOM 832 N N . LYS A 1 111 ? 25.127 -6.465 26.111 1.00 24.89 108 LYS A N 1
ATOM 833 C CA . LYS A 1 111 ? 26.556 -6.265 26.005 1.00 26.38 108 LYS A CA 1
ATOM 834 C C . LYS A 1 111 ? 27.226 -7.515 25.439 1.00 27.81 108 LYS A C 1
ATOM 835 O O . LYS A 1 111 ? 27.016 -8.617 25.935 1.00 26.06 108 LYS A O 1
ATOM 849 N N . SER A 1 113 ? 31.037 -8.758 25.196 1.00 31.10 110 SER A N 1
ATOM 850 C CA . SER A 1 113 ? 32.375 -8.445 25.733 1.00 32.53 110 SER A CA 1
ATOM 851 C C . SER A 1 113 ? 33.348 -9.546 25.372 1.00 32.95 110 SER A C 1
ATOM 852 O O . SER A 1 113 ? 33.059 -10.386 24.526 1.00 33.29 110 SER A O 1
ATOM 855 N N . GLY A 1 114 ? 34.482 -9.583 26.053 1.00 32.55 111 GLY A N 1
ATOM 856 C CA . GLY A 1 114 ? 35.438 -10.644 25.817 1.00 32.89 111 GLY A CA 1
ATOM 857 C C . GLY A 1 114 ? 36.402 -10.830 26.962 1.00 33.23 111 GLY A C 1
ATOM 858 O O . GLY A 1 114 ? 36.253 -10.236 28.037 1.00 32.25 111 GLY A O 1
ATOM 859 N N . ARG A 1 115 ? 37.404 -11.658 26.695 1.00 33.45 112 ARG A N 1
ATOM 860 C CA . ARG A 1 115 ? 38.476 -11.907 27.616 1.00 32.93 112 ARG A CA 1
ATOM 861 C C . ARG A 1 115 ? 39.670 -11.209 26.966 1.00 33.19 112 ARG A C 1
ATOM 862 O O . ARG A 1 115 ? 39.752 -9.977 26.953 1.00 33.08 112 ARG A O 1
ATOM 870 N N . GLY A 1 116 ? 40.577 -11.972 26.362 1.00 33.50 113 GLY A N 1
ATOM 871 C CA . GLY A 1 116 ? 41.575 -11.369 25.476 1.00 33.25 113 GLY A CA 1
ATOM 872 C C . GLY A 1 116 ? 42.907 -11.045 26.084 1.00 33.91 113 GLY A C 1
ATOM 873 O O . GLY A 1 116 ? 43.255 -11.530 27.180 1.00 33.20 113 GLY A O 1
ATOM 874 N N . LEU A 1 117 ? 43.663 -10.233 25.342 1.00 32.77 114 LEU A N 1
ATOM 875 C CA . LEU A 1 117 ? 45.059 -9.998 25.610 1.00 32.99 114 LEU A CA 1
ATOM 876 C C . LEU A 1 117 ? 45.121 -8.601 26.171 1.00 32.90 114 LEU A C 1
ATOM 877 O O . LEU A 1 117 ? 44.182 -7.820 26.008 1.00 33.21 114 LEU A O 1
ATOM 882 N N . GLY A 1 118 ? 46.187 -8.287 26.861 1.00 31.94 115 GLY A N 1
ATOM 883 C CA . GLY A 1 118 ? 46.277 -6.925 27.414 1.00 31.72 115 GLY A CA 1
ATOM 884 C C . GLY A 1 118 ? 46.889 -6.951 28.794 1.00 30.67 115 GLY A C 1
ATOM 885 O O . GLY A 1 118 ? 47.267 -8.033 29.320 1.00 28.92 115 GLY A O 1
ATOM 886 N N . HIS A 1 119 ? 47.026 -5.749 29.339 1.00 28.65 116 HIS A N 1
ATOM 887 C CA . HIS A 1 119 ? 47.625 -5.568 30.631 1.00 29.62 116 HIS A CA 1
ATOM 888 C C . HIS A 1 119 ? 46.822 -6.284 31.720 1.00 28.62 116 HIS A C 1
ATOM 889 O O . HIS A 1 119 ? 47.406 -6.828 32.634 1.00 27.28 116 HIS A O 1
ATOM 896 N N . THR A 1 120 ? 45.491 -6.230 31.591 1.00 28.86 117 THR A N 1
ATOM 897 C CA . THR A 1 120 ? 44.535 -6.881 32.468 1.00 29.14 117 THR A CA 1
ATOM 898 C C . THR A 1 120 ? 43.503 -7.669 31.631 1.00 28.65 117 THR A C 1
ATOM 899 O O . THR A 1 120 ? 43.441 -7.559 30.398 1.00 27.93 117 THR A O 1
ATOM 903 N N . GLY A 1 121 ? 42.668 -8.418 32.328 1.00 27.27 118 GLY A N 1
ATOM 904 C CA . GLY A 1 121 ? 41.645 -9.209 31.682 1.00 27.98 118 GLY A CA 1
ATOM 905 C C . GLY A 1 121 ? 40.616 -8.326 31.011 1.00 28.69 118 GLY A C 1
ATOM 906 O O . GLY A 1 121 ? 40.586 -7.100 31.204 1.00 27.29 118 GLY A O 1
ATOM 907 N N . GLY A 1 122 ? 39.787 -8.962 30.195 1.00 28.41 119 GLY A N 1
ATOM 908 C CA . GLY A 1 122 ? 38.682 -8.302 29.571 1.00 28.28 119 GLY A CA 1
ATOM 909 C C . GLY A 1 122 ? 37.558 -8.293 30.572 1.00 28.23 119 GLY A C 1
ATOM 910 O O . GLY A 1 122 ? 37.631 -8.943 31.639 1.00 28.06 119 GLY A O 1
ATOM 911 N N . THR A 1 123 ? 36.485 -7.596 30.228 1.00 28.43 120 THR A N 1
ATOM 912 C CA . THR A 1 123 ? 35.368 -7.430 31.153 1.00 28.32 120 THR A CA 1
ATOM 913 C C . THR A 1 123 ? 34.872 -8.789 31.683 1.00 27.66 120 THR A C 1
ATOM 914 O O . THR A 1 123 ? 34.524 -8.929 32.865 1.00 28.17 120 THR A O 1
ATOM 918 N N . ILE A 1 124 ? 34.811 -9.795 30.817 1.00 27.50 121 ILE A N 1
ATOM 919 C CA . ILE A 1 124 ? 34.329 -11.132 31.249 1.00 26.25 121 ILE A CA 1
ATOM 920 C C . ILE A 1 124 ? 35.284 -11.821 32.246 1.00 25.96 121 ILE A C 1
ATOM 921 O O . ILE A 1 124 ? 34.834 -12.568 33.133 1.00 26.04 121 ILE A O 1
ATOM 926 N N . ASP A 1 125 ? 36.574 -11.630 32.073 1.00 25.98 122 ASP A N 1
ATOM 927 C CA . ASP A 1 125 ? 37.559 -12.165 33.018 1.00 26.44 122 ASP A CA 1
ATOM 928 C C . ASP A 1 125 ? 37.316 -11.593 34.393 1.00 26.89 122 ASP A C 1
ATOM 929 O O . ASP A 1 125 ? 37.313 -12.369 35.385 1.00 26.80 122 ASP A O 1
ATOM 934 N N . LYS A 1 126 ? 37.080 -10.261 34.443 1.00 25.78 123 LYS A N 1
ATOM 935 C CA . LYS A 1 126 ? 36.885 -9.566 35.693 1.00 26.36 123 LYS A CA 1
ATOM 936 C C . LYS A 1 126 ? 35.616 -10.025 36.431 1.00 26.13 123 LYS A C 1
ATOM 937 O O . LYS A 1 126 ? 35.602 -10.239 37.671 1.00 26.15 123 LYS A O 1
ATOM 943 N N . LEU A 1 127 ? 34.549 -10.196 35.672 1.00 25.19 124 LEU A N 1
ATOM 944 C CA . LEU A 1 127 ? 33.324 -10.657 36.222 1.00 24.71 124 LEU A CA 1
ATOM 945 C C . LEU A 1 127 ? 33.454 -12.110 36.700 1.00 24.34 124 LEU A C 1
ATOM 946 O O . LEU A 1 127 ? 32.747 -12.521 37.622 1.00 23.15 124 LEU A O 1
ATOM 951 N N . GLU A 1 128 ? 34.356 -12.876 36.091 1.00 23.81 125 GLU A N 1
ATOM 952 C CA . GLU A 1 128 ? 34.547 -14.259 36.543 1.00 26.70 125 GLU A CA 1
ATOM 953 C C . GLU A 1 128 ? 35.258 -14.319 37.877 1.00 27.51 125 GLU A C 1
ATOM 954 O O . GLU A 1 128 ? 35.431 -15.422 38.405 1.00 28.26 125 GLU A O 1
ATOM 960 N N . ALA A 1 129 ? 35.681 -13.160 38.424 1.00 27.00 126 ALA A N 1
ATOM 961 C CA . ALA A 1 129 ? 36.132 -13.161 39.832 1.00 26.51 126 ALA A CA 1
ATOM 962 C C . ALA A 1 129 ? 35.017 -13.579 40.779 1.00 26.88 126 ALA A C 1
ATOM 963 O O . ALA A 1 129 ? 35.298 -13.969 41.896 1.00 27.35 126 ALA A O 1
ATOM 965 N N . ILE A 1 130 ? 33.760 -13.446 40.356 1.00 26.40 127 ILE A N 1
ATOM 966 C CA . ILE A 1 130 ? 32.618 -13.860 41.163 1.00 27.12 127 ILE A CA 1
ATOM 967 C C . ILE A 1 130 ? 32.358 -15.346 40.886 1.00 27.62 127 ILE A C 1
ATOM 968 O O . ILE A 1 130 ? 32.147 -15.725 39.742 1.00 27.69 127 ILE A O 1
ATOM 973 N N . ASP A 1 131 ? 32.427 -16.174 41.921 1.00 27.31 128 ASP A N 1
ATOM 974 C CA . ASP A 1 131 ? 32.146 -17.619 41.816 1.00 28.57 128 ASP A CA 1
ATOM 975 C C . ASP A 1 131 ? 30.834 -17.889 41.111 1.00 27.73 128 ASP A C 1
ATOM 976 O O . ASP A 1 131 ? 29.799 -17.348 41.504 1.00 27.77 128 ASP A O 1
ATOM 981 N N . GLY A 1 132 ? 30.883 -18.762 40.111 1.00 26.97 129 GLY A N 1
ATOM 982 C CA . GLY A 1 132 ? 29.694 -19.144 39.393 1.00 27.09 129 GLY A CA 1
ATOM 983 C C . GLY A 1 132 ? 29.354 -18.373 38.143 1.00 26.82 129 GLY A C 1
ATOM 984 O O . GLY A 1 132 ? 28.626 -18.888 37.290 1.00 25.14 129 GLY A O 1
ATOM 985 N N . PHE A 1 133 ? 29.795 -17.102 38.065 1.00 25.37 130 PHE A N 1
ATOM 986 C CA . PHE A 1 133 ? 29.504 -16.305 36.909 1.00 25.73 130 PHE A CA 1
ATOM 987 C C . PHE A 1 133 ? 30.017 -16.880 35.599 1.00 26.45 130 PHE A C 1
ATOM 988 O O . PHE A 1 133 ? 31.187 -17.300 35.486 1.00 25.32 130 PHE A O 1
ATOM 996 N N . HIS A 1 134 ? 29.164 -16.813 34.583 1.00 27.31 131 HIS A N 1
ATOM 997 C CA . HIS A 1 134 ? 29.544 -17.308 33.275 1.00 28.54 131 HIS A CA 1
ATOM 998 C C . HIS A 1 134 ? 28.723 -16.614 32.197 1.00 28.36 131 HIS A C 1
ATOM 999 O O . HIS A 1 134 ? 27.655 -16.078 32.487 1.00 28.56 131 HIS A O 1
ATOM 1006 N N . VAL A 1 135 ? 29.211 -16.672 30.963 1.00 27.66 132 VAL A N 1
ATOM 1007 C CA . VAL A 1 135 ? 28.525 -16.121 29.826 1.00 28.81 132 VAL A CA 1
ATOM 1008 C C . VAL A 1 135 ? 28.048 -17.187 28.807 1.00 29.86 132 VAL A C 1
ATOM 1009 O O . VAL A 1 135 ? 27.834 -16.854 27.628 1.00 30.20 132 VAL A O 1
ATOM 1013 N N . GLU A 1 136 ? 27.834 -18.428 29.261 1.00 30.24 133 GLU A N 1
ATOM 1014 C CA . GLU A 1 136 ? 27.399 -19.520 28.390 1.00 31.71 133 GLU A CA 1
ATOM 1015 C C . GLU A 1 136 ? 25.881 -19.533 28.216 1.00 31.19 133 GLU A C 1
ATOM 1016 O O . GLU A 1 136 ? 25.215 -20.540 28.510 1.00 32.20 133 GLU A O 1
ATOM 1022 N N . ILE A 1 137 ? 25.334 -18.416 27.729 1.00 29.22 134 ILE A N 1
ATOM 1023 C CA . ILE A 1 137 ? 23.885 -18.318 27.551 1.00 28.65 134 ILE A CA 1
ATOM 1024 C C . ILE A 1 137 ? 23.607 -18.281 26.041 1.00 29.20 134 ILE A C 1
ATOM 1025 O O . ILE A 1 137 ? 24.415 -17.776 25.262 1.00 28.71 134 ILE A O 1
ATOM 1030 N N . ASP A 1 138 ? 22.487 -18.841 25.616 1.00 29.34 135 ASP A N 1
ATOM 1031 C CA . ASP A 1 138 ? 22.163 -18.826 24.195 1.00 30.46 135 ASP A CA 1
ATOM 1032 C C . ASP A 1 138 ? 21.486 -17.507 23.775 1.00 30.30 135 ASP A C 1
ATOM 1033 O O . ASP A 1 138 ? 21.230 -16.624 24.612 1.00 29.40 135 ASP A O 1
ATOM 1038 N N . GLU A 1 139 ? 21.214 -17.382 22.482 1.00 30.60 136 GLU A N 1
ATOM 1039 C CA . GLU A 1 139 ? 20.587 -16.196 21.900 1.00 31.22 136 GLU A CA 1
ATOM 1040 C C . GLU A 1 139 ? 19.270 -15.848 22.563 1.00 30.57 136 GLU A C 1
ATOM 1041 O O . GLU A 1 139 ? 19.070 -14.725 22.969 1.00 30.46 136 GLU A O 1
ATOM 1047 N N . ALA A 1 140 ? 18.367 -16.818 22.672 1.00 29.40 137 ALA A N 1
ATOM 1048 C CA . ALA A 1 140 ? 17.050 -16.558 23.210 1.00 29.15 137 ALA A CA 1
ATOM 1049 C C . ALA A 1 140 ? 17.170 -16.152 24.672 1.00 28.69 137 ALA A C 1
ATOM 1050 O O . ALA A 1 140 ? 16.355 -15.377 25.141 1.00 27.44 137 ALA A O 1
ATOM 1052 N N . THR A 1 141 ? 18.164 -16.699 25.382 1.00 27.71 138 THR A N 1
ATOM 1053 C CA . THR A 1 141 ? 18.350 -16.377 26.811 1.00 27.46 138 THR A CA 1
ATOM 1054 C C . THR A 1 141 ? 18.855 -14.945 27.001 1.00 25.44 138 THR A C 1
ATOM 1055 O O . THR A 1 141 ? 18.361 -14.247 27.864 1.00 24.93 138 THR A O 1
ATOM 1059 N N . PHE A 1 142 ? 19.823 -14.532 26.191 1.00 26.06 139 PHE A N 1
ATOM 1060 C CA . PHE A 1 142 ? 20.357 -13.161 26.162 1.00 26.67 139 PHE A CA 1
ATOM 1061 C C . PHE A 1 142 ? 19.204 -12.139 25.948 1.00 26.76 139 PHE A C 1
ATOM 1062 O O . PHE A 1 142 ? 19.074 -11.136 26.700 1.00 26.92 139 PHE A O 1
ATOM 1070 N N . VAL A 1 143 ? 18.363 -12.410 24.953 1.00 26.92 140 VAL A N 1
ATOM 1071 C CA . VAL A 1 143 ? 17.265 -11.519 24.594 1.00 27.08 140 VAL A CA 1
ATOM 1072 C C . VAL A 1 143 ? 16.266 -11.384 25.752 1.00 26.84 140 VAL A C 1
ATOM 1073 O O . VAL A 1 143 ? 15.873 -10.279 26.110 1.00 26.05 140 VAL A O 1
ATOM 1077 N N . LYS A 1 144 ? 15.904 -12.516 26.342 1.00 26.60 141 LYS A N 1
ATOM 1078 C CA . LYS A 1 144 ? 15.017 -12.585 27.488 1.00 27.31 141 LYS A CA 1
ATOM 1079 C C . LYS A 1 144 ? 15.541 -11.839 28.701 1.00 25.55 141 LYS A C 1
ATOM 1080 O O . LYS A 1 144 ? 14.798 -11.120 29.341 1.00 25.20 141 LYS A O 1
ATOM 1086 N N . LEU A 1 145 ? 16.807 -12.048 29.022 1.00 24.50 142 LEU A N 1
ATOM 1087 C CA . LEU A 1 145 ? 17.478 -11.354 30.128 1.00 25.41 142 LEU A CA 1
ATOM 1088 C C . LEU A 1 145 ? 17.493 -9.855 29.950 1.00 25.01 142 LEU A C 1
ATOM 1089 O O . LEU A 1 145 ? 17.194 -9.120 30.893 1.00 26.34 142 LEU A O 1
ATOM 1094 N N . VAL A 1 146 ? 17.839 -9.383 28.755 1.00 23.19 143 VAL A N 1
ATOM 1095 C CA . VAL A 1 146 ? 17.834 -7.927 28.520 1.00 23.14 143 VAL A CA 1
ATOM 1096 C C . VAL A 1 146 ? 16.373 -7.408 28.582 1.00 22.48 143 VAL A C 1
ATOM 1097 O O . VAL A 1 146 ? 16.124 -6.355 29.151 1.00 22.75 143 VAL A O 1
ATOM 1101 N N . ASN A 1 147 ? 15.407 -8.162 28.048 1.00 22.32 144 ASN A N 1
ATOM 1102 C CA . ASN A 1 147 ? 14.042 -7.688 28.125 1.00 23.00 144 ASN A CA 1
ATOM 1103 C C . ASN A 1 147 ? 13.548 -7.669 29.583 1.00 24.13 144 ASN A C 1
ATOM 1104 O O . ASN A 1 147 ? 12.834 -6.771 29.961 1.00 25.17 144 ASN A O 1
ATOM 1109 N N . GLU A 1 148 ? 13.976 -8.615 30.398 1.00 24.48 145 GLU A N 1
ATOM 1110 C CA . GLU A 1 148 ? 13.457 -8.714 31.759 1.00 25.80 145 GLU A CA 1
ATOM 1111 C C . GLU A 1 148 ? 14.204 -7.902 32.792 1.00 25.18 145 GLU A C 1
ATOM 1112 O O . GLU A 1 148 ? 13.575 -7.406 33.733 1.00 24.76 145 GLU A O 1
ATOM 1118 N N . ASN A 1 149 ? 15.512 -7.748 32.607 1.00 24.36 146 ASN A N 1
ATOM 1119 C CA A ASN A 1 149 ? 16.374 -7.063 33.562 0.50 24.98 146 ASN A CA 1
ATOM 1120 C CA B ASN A 1 149 ? 16.338 -7.031 33.577 0.50 24.94 146 ASN A CA 1
ATOM 1121 C C . ASN A 1 149 ? 17.135 -5.843 32.999 1.00 24.57 146 ASN A C 1
ATOM 1122 O O . ASN A 1 149 ? 17.808 -5.156 33.736 1.00 25.16 146 ASN A O 1
ATOM 1131 N N . LYS A 1 150 ? 17.049 -5.625 31.697 1.00 24.29 147 LYS A N 1
ATOM 1132 C CA . LYS A 1 150 ? 17.757 -4.552 30.987 1.00 24.10 147 LYS A CA 1
ATOM 1133 C C . LYS A 1 150 ? 19.268 -4.716 30.969 1.00 23.36 147 LYS A C 1
ATOM 1134 O O . LYS A 1 150 ? 20.008 -3.802 30.615 1.00 22.21 147 LYS A O 1
ATOM 1140 N N . VAL A 1 151 ? 19.764 -5.900 31.337 1.00 22.74 148 VAL A N 1
ATOM 1141 C CA . VAL A 1 151 ? 21.200 -6.139 31.197 1.00 21.99 148 VAL A CA 1
ATOM 1142 C C . VAL A 1 151 ? 21.471 -7.643 31.010 1.00 23.39 148 VAL A C 1
ATOM 1143 O O . VAL A 1 151 ? 20.808 -8.489 31.634 1.00 22.18 148 VAL A O 1
ATOM 1147 N N . ALA A 1 152 ? 22.472 -7.933 30.193 1.00 23.72 149 ALA A N 1
ATOM 1148 C CA . ALA A 1 152 ? 23.030 -9.286 30.095 1.00 25.09 149 ALA A CA 1
ATOM 1149 C C . ALA A 1 152 ? 24.378 -9.168 29.427 1.00 25.86 149 ALA A C 1
ATOM 1150 O O . ALA A 1 152 ? 24.637 -8.175 28.748 1.00 25.88 149 ALA A O 1
ATOM 1152 N N . VAL A 1 153 ? 25.241 -10.179 29.557 1.00 27.05 150 VAL A N 1
ATOM 1153 C CA . VAL A 1 153 ? 26.562 -10.127 28.883 1.00 27.22 150 VAL A CA 1
ATOM 1154 C C . VAL A 1 153 ? 26.863 -11.451 28.209 1.00 28.64 150 VAL A C 1
ATOM 1155 O O . VAL A 1 153 ? 26.674 -12.514 28.796 1.00 28.71 150 VAL A O 1
ATOM 1159 N N . VAL A 1 154 ? 27.276 -11.384 26.942 1.00 29.35 151 VAL A N 1
ATOM 1160 C CA . VAL A 1 154 ? 27.790 -12.560 26.258 1.00 29.59 151 VAL A CA 1
ATOM 1161 C C . VAL A 1 154 ? 29.173 -12.281 25.780 1.00 29.23 151 VAL A C 1
ATOM 1162 O O . VAL A 1 154 ? 29.633 -11.136 25.729 1.00 27.80 151 VAL A O 1
ATOM 1166 N N . GLY A 1 155 ? 29.842 -13.350 25.391 1.00 30.33 152 GLY A N 1
ATOM 1167 C CA . GLY A 1 155 ? 31.150 -13.222 24.755 1.00 31.09 152 GLY A CA 1
ATOM 1168 C C . GLY A 1 155 ? 31.068 -12.921 23.269 1.00 31.92 152 GLY A C 1
ATOM 1169 O O . GLY A 1 155 ? 30.002 -12.784 22.720 1.00 31.55 152 GLY A O 1
ATOM 1170 N N . GLN A 1 156 ? 32.217 -12.824 22.623 1.00 33.68 153 GLN A N 1
ATOM 1171 C CA . GLN A 1 156 ? 32.268 -12.465 21.212 1.00 35.78 153 GLN A CA 1
ATOM 1172 C C . GLN A 1 156 ? 31.514 -13.483 20.376 1.00 35.37 153 GLN A C 1
ATOM 1173 O O . GLN A 1 156 ? 31.627 -14.651 20.629 1.00 35.07 153 GLN A O 1
ATOM 1179 N N . SER A 1 157 ? 30.765 -13.051 19.363 1.00 35.89 154 SER A N 1
ATOM 1180 C CA . SER A 1 157 ? 30.242 -14.031 18.380 1.00 36.50 154 SER A CA 1
ATOM 1181 C C . SER A 1 157 ? 31.396 -14.647 17.572 1.00 35.82 154 SER A C 1
ATOM 1182 O O . SER A 1 157 ? 32.534 -14.215 17.649 1.00 36.70 154 SER A O 1
ATOM 1185 N N . GLY A 1 158 ? 31.088 -15.648 16.778 1.00 35.42 155 GLY A N 1
ATOM 1186 C CA . GLY A 1 158 ? 32.130 -16.427 16.099 1.00 34.89 155 GLY A CA 1
ATOM 1187 C C . GLY A 1 158 ? 32.755 -15.803 14.849 1.00 33.38 155 GLY A C 1
ATOM 1188 O O . GLY A 1 158 ? 33.888 -16.155 14.502 1.00 34.25 155 GLY A O 1
ATOM 1189 N N . ASN A 1 159 ? 32.055 -14.869 14.187 1.00 29.88 156 ASN A N 1
ATOM 1190 C CA . ASN A 1 159 ? 32.497 -14.370 12.883 1.00 28.41 156 ASN A CA 1
ATOM 1191 C C . ASN A 1 159 ? 32.114 -12.888 12.646 1.00 26.75 156 ASN A C 1
ATOM 1192 O O . ASN A 1 159 ? 31.484 -12.539 11.650 1.00 26.68 156 ASN A O 1
ATOM 1197 N N . LEU A 1 160 ? 32.389 -12.047 13.612 1.00 25.80 157 LEU A N 1
ATOM 1198 C CA . LEU A 1 160 ? 32.136 -10.612 13.448 1.00 26.59 157 LEU A CA 1
ATOM 1199 C C . LEU A 1 160 ? 33.235 -9.983 12.543 1.00 25.84 157 LEU A C 1
ATOM 1200 O O . LEU A 1 160 ? 34.430 -10.164 12.809 1.00 24.84 157 LEU A O 1
ATOM 1205 N N . THR A 1 161 ? 32.809 -9.236 11.515 1.00 25.52 158 THR A N 1
ATOM 1206 C CA . THR A 1 161 ? 33.673 -8.476 10.649 1.00 24.03 158 THR A CA 1
ATOM 1207 C C . THR A 1 161 ? 35.008 -9.172 10.298 1.00 23.80 158 THR A C 1
ATOM 1208 O O . THR A 1 161 ? 36.092 -8.599 10.560 1.00 23.04 158 THR A O 1
ATOM 1212 N N . PRO A 1 162 ? 34.947 -10.379 9.680 1.00 22.55 159 PRO A N 1
ATOM 1213 C CA . PRO A 1 162 ? 36.189 -11.026 9.294 1.00 22.76 159 PRO A CA 1
ATOM 1214 C C . PRO A 1 162 ? 37.090 -10.170 8.386 1.00 22.37 159 PRO A C 1
ATOM 1215 O O . PRO A 1 162 ? 38.308 -10.325 8.451 1.00 20.08 159 PRO A O 1
ATOM 1219 N N . ALA A 1 163 ? 36.499 -9.311 7.552 1.00 22.21 160 ALA A N 1
ATOM 1220 C CA . ALA A 1 163 ? 37.282 -8.430 6.682 1.00 22.42 160 ALA A CA 1
ATOM 1221 C C . ALA A 1 163 ? 38.118 -7.497 7.521 1.00 21.78 160 ALA A C 1
ATOM 1222 O O . ALA A 1 163 ? 39.285 -7.236 7.186 1.00 21.17 160 ALA A O 1
ATOM 1224 N N . ASP A 1 164 ? 37.586 -7.066 8.643 1.00 22.30 161 ASP A N 1
ATOM 1225 C CA . ASP A 1 164 ? 38.330 -6.185 9.540 1.00 24.02 161 ASP A CA 1
ATOM 1226 C C . ASP A 1 164 ? 39.386 -6.937 10.361 1.00 24.24 161 ASP A C 1
ATOM 1227 O O . ASP A 1 164 ? 40.452 -6.400 10.626 1.00 23.29 161 ASP A O 1
ATOM 1232 N N . LYS A 1 165 ? 39.093 -8.165 10.796 1.00 24.30 162 LYS A N 1
ATOM 1233 C CA . LYS A 1 165 ? 40.118 -8.944 11.494 1.00 24.15 162 LYS A CA 1
ATOM 1234 C C . LYS A 1 165 ? 41.323 -9.045 10.553 1.00 23.06 162 LYS A C 1
ATOM 1235 O O . LYS A 1 165 ? 42.464 -8.874 10.979 1.00 22.77 162 LYS A O 1
ATOM 1241 N N . LYS A 1 166 ? 41.068 -9.331 9.277 1.00 22.49 163 LYS A N 1
ATOM 1242 C CA . LYS A 1 166 ? 42.131 -9.586 8.316 1.00 23.11 163 LYS A CA 1
ATOM 1243 C C . LYS A 1 166 ? 42.856 -8.236 8.022 1.00 22.59 163 LYS A C 1
ATOM 1244 O O . LYS A 1 166 ? 44.101 -8.125 8.145 1.00 20.59 163 LYS A O 1
ATOM 1250 N N . LEU A 1 167 ? 42.083 -7.202 7.723 1.00 20.61 164 LEU A N 1
ATOM 1251 C CA . LEU A 1 167 ? 42.705 -5.914 7.377 1.00 20.81 164 LEU A CA 1
ATOM 1252 C C . LEU A 1 167 ? 43.457 -5.224 8.530 1.00 20.67 164 LEU A C 1
ATOM 1253 O O . LEU A 1 167 ? 44.536 -4.670 8.319 1.00 21.47 164 LEU A O 1
ATOM 1258 N N . TYR A 1 168 ? 42.949 -5.280 9.745 1.00 20.78 165 TYR A N 1
ATOM 1259 C CA . TYR A 1 168 ? 43.670 -4.700 10.873 1.00 20.78 165 TYR A CA 1
ATOM 1260 C C . TYR A 1 168 ? 44.998 -5.407 11.148 1.00 20.30 165 TYR A C 1
ATOM 1261 O O . TYR A 1 168 ? 46.018 -4.755 11.388 1.00 22.02 165 TYR A O 1
ATOM 1270 N N . ALA A 1 169 ? 44.998 -6.741 11.048 1.00 20.21 166 ALA A N 1
ATOM 1271 C CA . ALA A 1 169 ? 46.180 -7.537 11.247 1.00 19.25 166 ALA A CA 1
ATOM 1272 C C . ALA A 1 169 ? 47.199 -7.137 10.181 1.00 19.26 166 ALA A C 1
ATOM 1273 O O . ALA A 1 169 ? 48.394 -6.988 10.481 1.00 19.51 166 ALA A O 1
ATOM 1275 N N . LEU A 1 170 ? 46.749 -6.962 8.942 1.00 19.29 167 LEU A N 1
ATOM 1276 C CA . LEU A 1 170 ? 47.641 -6.520 7.848 1.00 19.06 167 LEU A CA 1
ATOM 1277 C C . LEU A 1 170 ? 48.175 -5.113 8.073 1.00 19.68 167 LEU A C 1
ATOM 1278 O O . LEU A 1 170 ? 49.382 -4.877 7.900 1.00 19.19 167 LEU A O 1
ATOM 1283 N N . ARG A 1 171 ? 47.297 -4.205 8.481 1.00 19.50 168 ARG A N 1
ATOM 1284 C CA . ARG A 1 171 ? 47.651 -2.821 8.789 1.00 19.62 168 ARG A CA 1
ATOM 1285 C C . ARG A 1 171 ? 48.759 -2.788 9.809 1.00 20.45 168 ARG A C 1
ATOM 1286 O O . ARG A 1 171 ? 49.724 -2.046 9.658 1.00 20.84 168 ARG A O 1
ATOM 1294 N N . ASP A 1 172 ? 48.655 -3.671 10.811 1.00 21.52 169 ASP A N 1
ATOM 1295 C CA . ASP A 1 172 ? 49.615 -3.721 11.902 1.00 21.72 169 ASP A CA 1
ATOM 1296 C C . ASP A 1 172 ? 51.018 -4.177 11.495 1.00 21.16 169 ASP A C 1
ATOM 1297 O O . ASP A 1 172 ? 51.954 -3.912 12.218 1.00 22.31 169 ASP A O 1
ATOM 1302 N N . VAL A 1 173 ? 51.173 -4.833 10.350 1.00 19.73 170 VAL A N 1
ATOM 1303 C CA . VAL A 1 173 ? 52.464 -5.320 9.920 1.00 19.15 170 VAL A CA 1
ATOM 1304 C C . VAL A 1 173 ? 52.891 -4.620 8.617 1.00 20.22 170 VAL A C 1
ATOM 1305 O O . VAL A 1 173 ? 53.865 -5.045 7.973 1.00 21.21 170 VAL A O 1
ATOM 1309 N N . THR A 1 174 ? 52.204 -3.538 8.229 1.00 19.99 171 THR A N 1
ATOM 1310 C CA . THR A 1 174 ? 52.571 -2.840 6.992 1.00 19.30 171 THR A CA 1
ATOM 1311 C C . THR A 1 174 ? 52.557 -1.336 7.153 1.00 18.56 171 THR A C 1
ATOM 1312 O O . THR A 1 174 ? 52.508 -0.650 6.150 1.00 18.63 171 THR A O 1
ATOM 1316 N N . GLY A 1 175 ? 52.572 -0.816 8.375 1.00 18.87 172 GLY A N 1
ATOM 1317 C CA . GLY A 1 175 ? 52.631 0.650 8.562 1.00 19.23 172 GLY A CA 1
ATOM 1318 C C . GLY A 1 175 ? 51.377 1.466 8.321 1.00 19.54 172 GLY A C 1
ATOM 1319 O O . GLY A 1 175 ? 51.473 2.667 8.109 1.00 21.19 172 GLY A O 1
ATOM 1320 N N . THR A 1 176 ? 50.206 0.832 8.371 1.00 18.98 173 THR A N 1
ATOM 1321 C CA . THR A 1 176 ? 48.934 1.429 7.955 1.00 18.53 173 THR A CA 1
ATOM 1322 C C . THR A 1 176 ? 47.856 1.388 9.002 1.00 18.24 173 THR A C 1
ATOM 1323 O O . THR A 1 176 ? 46.652 1.564 8.700 1.00 17.27 173 THR A O 1
ATOM 1327 N N . VAL A 1 177 ? 48.268 1.266 10.260 1.00 18.35 174 VAL A N 1
ATOM 1328 C CA . VAL A 1 177 ? 47.297 1.356 11.335 1.00 18.70 174 VAL A CA 1
ATOM 1329 C C . VAL A 1 177 ? 46.791 2.811 11.522 1.00 19.16 174 VAL A C 1
ATOM 1330 O O . VAL A 1 177 ? 45.569 3.080 11.531 1.00 18.21 174 VAL A O 1
ATOM 1334 N N . ASN A 1 178 ? 47.720 3.731 11.627 1.00 19.58 175 ASN A N 1
ATOM 1335 C CA . ASN A 1 178 ? 47.377 5.119 11.980 1.00 22.24 175 ASN A CA 1
ATOM 1336 C C . ASN A 1 178 ? 46.900 6.004 10.817 1.00 23.01 175 ASN A C 1
ATOM 1337 O O . ASN A 1 178 ? 47.557 6.978 10.417 1.00 23.72 175 ASN A O 1
ATOM 1342 N N . SER A 1 179 ? 45.708 5.689 10.307 1.00 21.78 176 SER A N 1
ATOM 1343 C CA . SER A 1 179 ? 45.101 6.451 9.260 1.00 21.07 176 SER A CA 1
ATOM 1344 C C . SER A 1 179 ? 43.647 6.546 9.675 1.00 20.66 176 SER A C 1
ATOM 1345 O O . SER A 1 179 ? 42.999 5.541 9.999 1.00 18.24 176 SER A O 1
ATOM 1348 N N . ILE A 1 180 ? 43.151 7.770 9.712 1.00 20.23 177 ILE A N 1
ATOM 1349 C CA . ILE A 1 180 ? 41.823 8.029 10.292 1.00 21.27 177 ILE A CA 1
ATOM 1350 C C . ILE A 1 180 ? 40.712 7.221 9.621 1.00 20.31 177 ILE A C 1
ATOM 1351 O O . ILE A 1 180 ? 39.895 6.652 10.300 1.00 21.27 177 ILE A O 1
ATOM 1356 N N . PRO A 1 181 ? 40.667 7.180 8.270 1.00 20.49 178 PRO A N 1
ATOM 1357 C CA . PRO A 1 181 ? 39.576 6.469 7.618 1.00 20.10 178 PRO A CA 1
ATOM 1358 C C . PRO A 1 181 ? 39.646 4.977 7.932 1.00 19.82 178 PRO A C 1
ATOM 1359 O O . PRO A 1 181 ? 38.642 4.321 8.095 1.00 17.64 178 PRO A O 1
ATOM 1363 N N . LEU A 1 182 ? 40.863 4.468 8.069 1.00 18.10 179 LEU A N 1
ATOM 1364 C CA . LEU A 1 182 ? 41.015 3.046 8.385 1.00 18.65 179 LEU A CA 1
ATOM 1365 C C . LEU A 1 182 ? 40.689 2.722 9.862 1.00 17.88 179 LEU A C 1
ATOM 1366 O O . LEU A 1 182 ? 40.071 1.689 10.151 1.00 19.16 179 LEU A O 1
ATOM 1371 N N . ILE A 1 183 ? 41.052 3.626 10.792 1.00 19.16 180 ILE A N 1
ATOM 1372 C CA . ILE A 1 183 ? 40.719 3.432 12.207 1.00 19.39 180 ILE A CA 1
ATOM 1373 C C . ILE A 1 183 ? 39.219 3.544 12.401 1.00 18.78 180 ILE A C 1
ATOM 1374 O O . ILE A 1 183 ? 38.595 2.676 13.010 1.00 18.44 180 ILE A O 1
ATOM 1379 N N . ALA A 1 184 ? 38.654 4.635 11.875 1.00 18.30 181 ALA A N 1
ATOM 1380 C CA . ALA A 1 184 ? 37.249 4.926 12.043 1.00 19.32 181 ALA A CA 1
ATOM 1381 C C . ALA A 1 184 ? 36.360 3.802 11.487 1.00 19.13 181 ALA A C 1
ATOM 1382 O O . ALA A 1 184 ? 35.406 3.381 12.132 1.00 18.37 181 ALA A O 1
ATOM 1384 N N . SER A 1 185 ? 36.638 3.353 10.283 1.00 19.33 182 SER A N 1
ATOM 1385 C CA . SER A 1 185 ? 35.865 2.283 9.699 1.00 19.27 182 SER A CA 1
ATOM 1386 C C . SER A 1 185 ? 36.062 0.989 10.475 1.00 19.82 182 SER A C 1
ATOM 1387 O O . SER A 1 185 ? 35.101 0.251 10.708 1.00 18.89 182 SER A O 1
ATOM 1390 N N . SER A 1 186 ? 37.293 0.727 10.899 1.00 19.40 183 SER A N 1
ATOM 1391 C CA . SER A 1 186 ? 37.559 -0.479 11.683 1.00 20.56 183 SER A CA 1
ATOM 1392 C C . SER A 1 186 ? 36.741 -0.539 13.016 1.00 20.94 183 SER A C 1
ATOM 1393 O O . SER A 1 186 ? 36.043 -1.521 13.291 1.00 20.95 183 SER A O 1
ATOM 1396 N N . ILE A 1 187 ? 36.856 0.500 13.835 1.00 20.34 184 ILE A N 1
ATOM 1397 C CA . ILE A 1 187 ? 36.157 0.539 15.136 1.00 20.99 184 ILE A CA 1
ATOM 1398 C C . ILE A 1 187 ? 34.629 0.519 14.938 1.00 21.40 184 ILE A C 1
ATOM 1399 O O . ILE A 1 187 ? 33.918 -0.267 15.560 1.00 20.75 184 ILE A O 1
ATOM 1412 N N . SER A 1 189 ? 32.816 -0.486 12.375 1.00 20.89 186 SER A N 1
ATOM 1413 C CA . SER A 1 189 ? 32.286 -1.729 11.774 1.00 20.89 186 SER A CA 1
ATOM 1414 C C . SER A 1 189 ? 31.952 -2.744 12.824 1.00 21.28 186 SER A C 1
ATOM 1415 O O . SER A 1 189 ? 3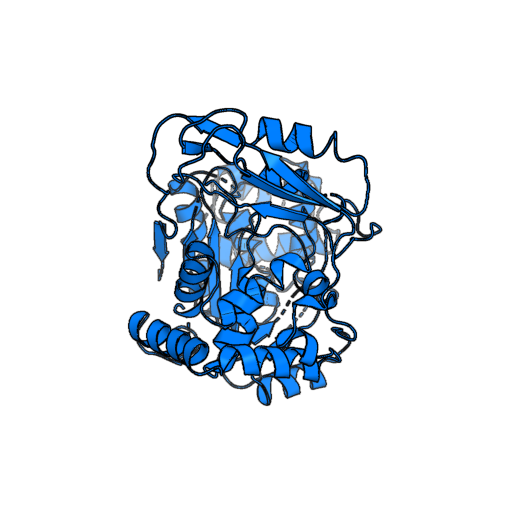0.927 -3.405 12.736 1.00 21.28 186 SER A O 1
ATOM 1418 N N . LYS A 1 190 ? 32.832 -2.896 13.806 1.00 21.79 187 LYS A N 1
ATOM 1419 C CA . LYS A 1 190 ? 32.587 -3.903 14.857 1.00 21.40 187 LYS A CA 1
ATOM 1420 C C . LYS A 1 190 ? 31.412 -3.511 15.730 1.00 21.24 187 LYS A C 1
ATOM 1421 O O . LYS A 1 190 ? 30.610 -4.355 16.055 1.00 20.68 187 LYS A O 1
ATOM 1427 N N . LYS A 1 191 ? 31.247 -2.226 16.045 1.00 20.01 188 LYS A N 1
ATOM 1428 C CA . LYS A 1 191 ? 30.140 -1.806 16.867 1.00 21.77 188 LYS A CA 1
ATOM 1429 C C . LYS A 1 191 ? 28.796 -1.914 16.129 1.00 20.94 188 LYS A C 1
ATOM 1430 O O . LYS A 1 191 ? 27.773 -2.291 16.709 1.00 23.15 188 LYS A O 1
ATOM 1436 N N . ILE A 1 192 ? 28.799 -1.612 14.853 1.00 20.29 189 ILE A N 1
ATOM 1437 C CA . ILE A 1 192 ? 27.619 -1.695 14.023 1.00 20.29 189 ILE A CA 1
ATOM 1438 C C . ILE A 1 192 ? 27.297 -3.168 13.813 1.00 21.35 189 ILE A C 1
ATOM 1439 O O . ILE A 1 192 ? 26.142 -3.587 13.997 1.00 20.84 189 ILE A O 1
ATOM 1444 N N . ALA A 1 193 ? 28.296 -3.979 13.452 1.00 20.76 190 ALA A N 1
ATOM 1445 C CA . ALA A 1 193 ? 28.036 -5.417 13.301 1.00 21.39 190 ALA A CA 1
ATOM 1446 C C . ALA A 1 193 ? 27.418 -6.060 14.562 1.00 22.26 190 ALA A C 1
ATOM 1447 O O . ALA A 1 193 ? 26.621 -7.007 14.455 1.00 23.37 190 ALA A O 1
ATOM 1449 N N . ALA A 1 194 ? 27.794 -5.575 15.742 1.00 23.51 191 ALA A N 1
ATOM 1450 C CA . ALA A 1 194 ? 27.320 -6.170 16.998 1.00 24.98 191 ALA A CA 1
ATOM 1451 C C . ALA A 1 194 ? 25.867 -5.826 17.337 1.00 25.65 191 ALA A C 1
ATOM 1452 O O . ALA A 1 194 ? 25.336 -6.396 18.290 1.00 27.09 191 ALA A O 1
ATOM 1454 N N . GLY A 1 195 ? 25.221 -4.951 16.560 1.00 25.44 192 GLY A N 1
ATOM 1455 C CA . GLY A 1 195 ? 23.786 -4.721 16.672 1.00 25.85 192 GLY A CA 1
ATOM 1456 C C . GLY A 1 195 ? 23.313 -3.411 17.335 1.00 25.97 192 GLY A C 1
ATOM 1457 O O . GLY A 1 195 ? 22.113 -3.114 17.360 1.00 26.33 192 GLY A O 1
ATOM 1458 N N . ALA A 1 196 ? 24.245 -2.693 17.916 1.00 26.38 193 ALA A N 1
ATOM 1459 C CA . ALA A 1 196 ? 23.999 -1.371 18.556 1.00 26.90 193 ALA A CA 1
ATOM 1460 C C . ALA A 1 196 ? 23.067 -0.541 17.706 1.00 25.87 193 ALA A C 1
ATOM 1461 O O . ALA A 1 196 ? 23.370 -0.336 16.528 1.00 26.23 193 ALA A O 1
ATOM 1463 N N . ASP A 1 197 ? 21.981 -0.039 18.289 1.00 24.68 194 ASP A N 1
ATOM 1464 C CA . ASP A 1 197 ? 21.169 0.987 17.663 1.00 24.25 194 ASP A CA 1
ATOM 1465 C C . ASP A 1 197 ? 21.851 2.381 17.709 1.00 23.40 194 ASP A C 1
ATOM 1466 O O . ASP A 1 197 ? 21.637 3.194 16.856 1.00 22.26 194 ASP A O 1
ATOM 1471 N N . ALA A 1 198 ? 22.612 2.635 18.766 1.00 23.26 195 ALA A N 1
ATOM 1472 C CA . ALA A 1 198 ? 23.321 3.876 18.987 1.00 22.52 195 ALA A CA 1
ATOM 1473 C C . ALA A 1 198 ? 24.667 3.570 19.676 1.00 21.87 195 ALA A C 1
ATOM 1474 O O . ALA A 1 198 ? 24.830 2.581 20.375 1.00 22.58 195 ALA A O 1
ATOM 1476 N N . ILE A 1 199 ? 25.603 4.456 19.513 1.00 21.73 196 ILE A N 1
ATOM 1477 C CA . ILE A 1 199 ? 27.020 4.227 19.925 1.00 21.80 196 ILE A CA 1
ATOM 1478 C C . ILE A 1 199 ? 27.588 5.455 20.676 1.00 21.44 196 ILE A C 1
ATOM 1479 O O . ILE A 1 199 ? 27.447 6.605 20.236 1.00 20.41 196 ILE A O 1
ATOM 1484 N N . VAL A 1 200 ? 28.215 5.204 21.829 1.00 20.85 197 VAL A N 1
ATOM 1485 C CA . VAL A 1 200 ? 28.953 6.222 22.553 1.00 21.76 197 VAL A CA 1
ATOM 1486 C C . VAL A 1 200 ? 30.422 5.844 22.494 1.00 20.90 197 VAL A C 1
ATOM 1487 O O . VAL A 1 200 ? 30.782 4.698 22.767 1.00 22.22 197 VAL A O 1
ATOM 1491 N N . LEU A 1 201 ? 31.261 6.785 22.073 1.00 21.48 198 LEU A N 1
ATOM 1492 C CA . LEU A 1 201 ? 32.684 6.572 21.927 1.00 21.25 198 LEU A CA 1
ATOM 1493 C C . LEU A 1 201 ? 33.457 7.321 22.987 1.00 21.87 198 LEU A C 1
ATOM 1494 O O . LEU A 1 201 ? 33.271 8.557 23.147 1.00 23.10 198 LEU A O 1
ATOM 1499 N N . ASP A 1 202 ? 34.327 6.620 23.690 1.00 20.66 199 ASP A N 1
ATOM 1500 C CA . ASP A 1 202 ? 35.263 7.247 24.606 1.00 21.13 199 ASP A CA 1
ATOM 1501 C C . ASP A 1 202 ? 36.617 7.261 23.946 1.00 20.83 199 ASP A C 1
ATOM 1502 O O . ASP A 1 202 ? 37.290 6.223 23.895 1.00 20.86 199 ASP A O 1
ATOM 1507 N N . VAL A 1 203 ? 36.983 8.387 23.355 1.00 20.58 200 VAL A N 1
ATOM 1508 C CA . VAL A 1 203 ? 38.249 8.481 22.635 1.00 21.22 200 VAL A CA 1
ATOM 1509 C C . VAL A 1 203 ? 39.284 9.055 23.573 1.00 21.36 200 VAL A C 1
ATOM 1510 O O . VAL A 1 203 ? 39.176 10.196 23.976 1.00 22.16 200 VAL A O 1
ATOM 1514 N N . LYS A 1 204 ? 40.246 8.239 23.972 1.00 22.11 201 LYS A N 1
ATOM 1515 C CA . LYS A 1 204 ? 41.269 8.688 24.916 1.00 22.98 201 LYS A CA 1
ATOM 1516 C C . LYS A 1 204 ? 42.224 9.655 24.247 1.00 23.57 201 LYS A C 1
ATOM 1517 O O . LYS A 1 204 ? 42.400 9.614 23.026 1.00 22.64 201 LYS A O 1
ATOM 1523 N N . THR A 1 205 ? 42.836 10.523 25.062 1.00 23.59 202 THR A N 1
ATOM 1524 C CA . THR A 1 205 ? 43.935 11.347 24.612 1.00 23.92 202 THR A CA 1
ATOM 1525 C C . THR A 1 205 ? 44.981 11.386 25.694 1.00 25.01 202 THR A C 1
ATOM 1526 O O . THR A 1 205 ? 44.686 11.149 26.875 1.00 24.33 202 THR A O 1
ATOM 1530 N N . GLY A 1 206 ? 46.206 11.671 25.278 1.00 26.23 203 GLY A N 1
ATOM 1531 C CA . GLY A 1 206 ? 47.348 11.843 26.196 1.00 26.94 203 GLY A CA 1
ATOM 1532 C C . GLY A 1 206 ? 48.268 10.671 26.053 1.00 27.54 203 GLY A C 1
ATOM 1533 O O . GLY A 1 206 ? 48.059 9.842 25.206 1.00 28.33 203 GLY A O 1
ATOM 1534 N N . SER A 1 207 ? 49.281 10.586 26.908 1.00 29.31 204 SER A N 1
ATOM 1535 C CA . SER A 1 207 ? 50.375 9.644 26.725 1.00 29.58 204 SER A CA 1
ATOM 1536 C C . SER A 1 207 ? 49.978 8.192 26.853 1.00 30.05 204 SER A C 1
ATOM 1537 O O . SER A 1 207 ? 50.667 7.322 26.336 1.00 30.49 204 SER A O 1
ATOM 1540 N N . GLY A 1 208 ? 48.896 7.920 27.567 1.00 28.83 205 GLY A N 1
ATOM 1541 C CA . GLY A 1 208 ? 48.399 6.561 27.699 1.00 28.89 205 GLY A CA 1
ATOM 1542 C C . GLY A 1 208 ? 47.288 6.213 26.742 1.00 28.65 205 GLY A C 1
ATOM 1543 O O . GLY A 1 208 ? 46.645 5.174 26.890 1.00 30.10 205 GLY A O 1
ATOM 1544 N N . ALA A 1 209 ? 47.097 7.051 25.727 1.00 28.96 206 ALA A N 1
ATOM 1545 C CA . ALA A 1 209 ? 46.017 6.877 24.740 1.00 28.70 206 ALA A CA 1
ATOM 1546 C C . ALA A 1 209 ? 46.566 6.427 23.376 1.00 29.11 206 ALA A C 1
ATOM 1547 O O . ALA A 1 209 ? 47.748 6.591 23.075 1.00 28.10 206 ALA A O 1
ATOM 1549 N N . PHE A 1 210 ? 45.705 5.833 22.558 1.00 29.46 207 PHE A N 1
ATOM 1550 C CA . PHE A 1 210 ? 46.068 5.583 21.149 1.00 30.80 207 PHE A CA 1
ATOM 1551 C C . PHE A 1 210 ? 46.333 6.935 20.425 1.00 30.31 207 PHE A C 1
ATOM 1552 O O . PHE A 1 210 ? 47.351 7.113 19.761 1.00 30.32 207 PHE A O 1
ATOM 1568 N N . LYS A 1 212 ? 47.475 10.269 20.847 1.00 29.42 209 LYS A N 1
ATOM 1569 C CA . LYS A 1 212 ? 48.234 10.981 21.867 1.00 29.82 209 LYS A CA 1
ATOM 1570 C C . LYS A 1 212 ? 47.880 12.477 21.961 1.00 28.99 209 LYS A C 1
ATOM 1571 O O . LYS A 1 212 ? 47.905 13.049 23.059 1.00 29.59 209 LYS A O 1
ATOM 1577 N N . THR A 1 213 ? 47.568 13.122 20.845 1.00 26.55 210 THR A N 1
ATOM 1578 C CA . THR A 1 213 ? 47.304 14.561 20.894 1.00 25.55 210 THR A CA 1
ATOM 1579 C C . THR A 1 213 ? 45.798 14.797 20.887 1.00 25.61 210 THR A C 1
ATOM 1580 O O . THR A 1 213 ? 45.023 14.025 20.313 1.00 23.92 210 THR A O 1
ATOM 1584 N N . LEU A 1 214 ? 45.395 15.894 21.498 1.00 26.10 211 LEU A N 1
ATOM 1585 C CA . LEU A 1 214 ? 43.972 16.278 21.551 1.00 26.27 211 LEU A CA 1
ATOM 1586 C C . LEU A 1 214 ? 43.438 16.463 20.106 1.00 26.54 211 LEU A C 1
ATOM 1587 O O . LEU A 1 214 ? 42.338 16.055 19.772 1.00 26.08 211 LEU A O 1
ATOM 1592 N N . GLU A 1 215 ? 44.238 17.089 19.251 1.00 26.40 212 GLU A N 1
ATOM 1593 C CA . GLU A 1 215 ? 43.831 17.337 17.873 1.00 27.23 212 GLU A CA 1
ATOM 1594 C C . GLU A 1 215 ? 43.559 16.029 17.134 1.00 24.27 212 GLU A C 1
ATOM 1595 O O . GLU A 1 215 ? 42.532 15.888 16.449 1.00 22.92 212 GLU A O 1
ATOM 1601 N N . ASP A 1 216 ? 44.416 15.046 17.349 1.00 23.06 213 ASP A N 1
ATOM 1602 C CA . ASP A 1 216 ? 44.199 13.760 16.716 1.00 22.50 213 ASP A CA 1
ATOM 1603 C C . ASP A 1 216 ? 43.029 12.993 17.294 1.00 21.75 213 ASP A C 1
ATOM 1604 O O . ASP A 1 216 ? 42.334 12.331 16.543 1.00 21.29 213 ASP A O 1
ATOM 1609 N N . ALA A 1 217 ? 42.833 13.069 18.612 1.00 21.02 214 ALA A N 1
ATOM 1610 C CA . ALA A 1 217 ? 41.667 12.435 19.269 1.00 21.35 214 ALA A CA 1
ATOM 1611 C C . ALA A 1 217 ? 40.368 13.040 18.766 1.00 21.17 214 ALA A C 1
ATOM 1612 O O . ALA A 1 217 ? 39.410 12.327 18.487 1.00 20.44 214 ALA A O 1
ATOM 1614 N N . GLU A 1 218 ? 40.323 14.360 18.645 1.00 21.28 215 GLU A N 1
ATOM 1615 C CA . GLU A 1 218 ? 39.169 15.034 18.118 1.00 22.26 215 GLU A CA 1
ATOM 1616 C C . GLU A 1 218 ? 38.846 14.643 16.696 1.00 21.80 215 GLU A C 1
ATOM 1617 O O . GLU A 1 218 ? 37.672 14.438 16.361 1.00 21.14 215 GLU A O 1
ATOM 1623 N N . ALA A 1 219 ? 39.876 14.565 15.869 1.00 20.81 216 ALA A N 1
ATOM 1624 C CA . ALA A 1 219 ? 39.717 14.235 14.449 1.00 20.66 216 ALA A CA 1
ATOM 1625 C C . ALA A 1 219 ? 39.092 12.861 14.331 1.00 19.51 216 ALA A C 1
ATOM 1626 O O . ALA A 1 219 ? 38.155 12.674 13.560 1.00 19.78 216 ALA A O 1
ATOM 1628 N N . LEU A 1 220 ? 39.621 11.918 15.102 1.00 20.14 217 LEU A N 1
ATOM 1629 C CA . LEU A 1 220 ? 39.110 10.556 15.085 1.00 18.92 217 LEU A CA 1
ATOM 1630 C C . LEU A 1 220 ? 37.673 10.502 15.632 1.00 19.46 217 LEU A C 1
ATOM 1631 O O . LEU A 1 220 ? 36.826 9.866 15.039 1.00 20.28 217 LEU A O 1
ATOM 1636 N N . ALA A 1 221 ? 37.392 11.182 16.736 1.00 19.42 218 ALA A N 1
ATOM 1637 C CA . ALA A 1 221 ? 36.024 11.166 17.298 1.00 20.45 218 ALA A CA 1
ATOM 1638 C C . ALA A 1 221 ? 34.964 11.690 16.320 1.00 20.67 218 ALA A C 1
ATOM 1639 O O . ALA A 1 221 ? 33.878 11.094 16.182 1.00 19.64 218 ALA A O 1
ATOM 1641 N N . HIS A 1 222 ? 35.217 12.855 15.740 1.00 20.75 219 HIS A N 1
ATOM 1642 C CA . HIS A 1 222 ? 34.287 13.447 14.785 1.00 20.98 219 HIS A CA 1
ATOM 1643 C C . HIS A 1 222 ? 34.108 12.490 13.591 1.00 20.57 219 HIS A C 1
ATOM 1644 O O . HIS A 1 222 ? 32.977 12.292 13.104 1.00 20.22 219 HIS A O 1
ATOM 1651 N N . ALA A 1 223 ? 35.211 11.887 13.129 1.00 20.10 220 ALA A N 1
ATOM 1652 C CA . ALA A 1 223 ? 35.155 10.998 11.948 1.00 20.46 220 ALA A CA 1
ATOM 1653 C C . ALA A 1 223 ? 34.208 9.810 12.256 1.00 19.68 220 ALA A C 1
ATOM 1654 O O . ALA A 1 223 ? 33.338 9.492 11.462 1.00 19.00 220 ALA A O 1
ATOM 1664 N N . VAL A 1 225 ? 31.752 9.741 14.616 1.00 20.65 222 VAL A N 1
ATOM 1665 C CA . VAL A 1 225 ? 30.432 10.263 14.820 1.00 20.32 222 VAL A CA 1
ATOM 1666 C C . VAL A 1 225 ? 29.754 10.435 13.437 1.00 19.76 222 VAL A C 1
ATOM 1667 O O . VAL A 1 225 ? 28.605 10.105 13.271 1.00 19.84 222 VAL A O 1
ATOM 1671 N N . ARG A 1 226 ? 30.467 10.920 12.457 1.00 19.30 223 ARG A N 1
ATOM 1672 C CA . ARG A 1 226 ? 29.877 11.166 11.145 1.00 19.91 223 ARG A CA 1
ATOM 1673 C C . ARG A 1 226 ? 29.538 9.847 10.463 1.00 19.36 223 ARG A C 1
ATOM 1674 O O . ARG A 1 226 ? 28.518 9.751 9.802 1.00 20.87 223 ARG A O 1
ATOM 1682 N N . ILE A 1 227 ? 30.385 8.843 10.613 1.00 20.05 224 ILE A N 1
ATOM 1683 C CA . ILE A 1 227 ? 30.058 7.504 10.074 1.00 19.55 224 ILE A CA 1
ATOM 1684 C C . ILE A 1 227 ? 28.752 6.983 10.665 1.00 19.62 224 ILE A C 1
ATOM 1685 O O . ILE A 1 227 ? 27.833 6.653 9.923 1.00 21.01 224 ILE A O 1
ATOM 1690 N N . GLY A 1 228 ? 28.652 6.942 11.982 1.00 19.37 225 GLY A N 1
ATOM 1691 C CA . GLY A 1 228 ? 27.473 6.416 12.660 1.00 19.35 225 GLY A CA 1
ATOM 1692 C C . GLY A 1 228 ? 26.204 7.094 12.287 1.00 20.22 225 GLY A C 1
ATOM 1693 O O . GLY A 1 228 ? 25.210 6.416 11.947 1.00 21.51 225 GLY A O 1
ATOM 1694 N N . ASN A 1 229 ? 26.216 8.433 12.334 1.00 20.12 226 ASN A N 1
ATOM 1695 C CA . ASN A 1 229 ? 25.039 9.199 11.999 1.00 21.83 226 ASN A CA 1
ATOM 1696 C C . ASN A 1 229 ? 24.609 8.972 10.538 1.00 23.26 226 ASN A C 1
ATOM 1697 O O . ASN A 1 229 ? 23.423 8.841 10.251 1.00 21.27 226 ASN A O 1
ATOM 1702 N N . ASN A 1 230 ? 25.581 8.862 9.637 1.00 22.66 227 ASN A N 1
ATOM 1703 C CA . ASN A 1 230 ? 25.294 8.620 8.250 1.00 23.85 227 ASN A CA 1
ATOM 1704 C C . ASN A 1 230 ? 24.631 7.274 8.009 1.00 23.77 227 ASN A C 1
ATOM 1705 O O . ASN A 1 230 ? 23.726 7.163 7.180 1.00 23.82 227 ASN A O 1
ATOM 1710 N N . VAL A 1 231 ? 25.070 6.249 8.723 1.00 22.34 228 VAL A N 1
ATOM 1711 C CA . VAL A 1 231 ? 24.417 4.941 8.579 1.00 24.90 228 VAL A CA 1
ATOM 1712 C C . VAL A 1 231 ? 23.107 4.784 9.399 1.00 24.98 228 VAL A C 1
ATOM 1713 O O . VAL 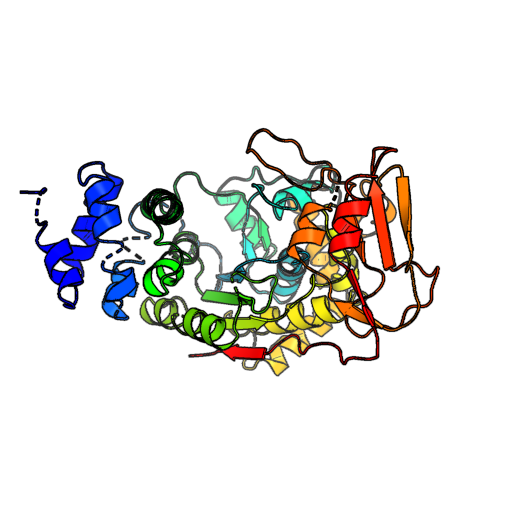A 1 231 ? 22.442 3.813 9.244 1.00 26.64 228 VAL A O 1
ATOM 1717 N N . GLY A 1 232 ? 22.748 5.776 10.199 1.00 26.73 229 GLY A N 1
ATOM 1718 C CA . GLY A 1 232 ? 21.560 5.761 11.054 1.00 28.71 229 GLY A CA 1
ATOM 1719 C C . GLY A 1 232 ? 21.736 5.072 12.427 1.00 29.39 229 GLY A C 1
ATOM 1720 O O . GLY A 1 232 ? 20.727 4.663 13.035 1.00 28.79 229 GLY A O 1
ATOM 1721 N N . ARG A 1 233 ? 22.979 4.847 12.892 1.00 28.94 230 ARG A N 1
ATOM 1722 C CA . ARG A 1 233 ? 23.210 4.387 14.287 1.00 28.36 230 ARG A CA 1
ATOM 1723 C C . ARG A 1 233 ? 23.717 5.652 14.991 1.00 28.95 230 ARG A C 1
ATOM 1724 O O . ARG A 1 233 ? 24.943 5.889 14.985 1.00 28.76 230 ARG A O 1
ATOM 1732 N N . ASN A 1 234 ? 22.802 6.449 15.570 1.00 27.89 231 ASN A N 1
ATOM 1733 C CA . ASN A 1 234 ? 23.128 7.721 16.252 1.00 27.56 231 ASN A CA 1
ATOM 1734 C C . ASN A 1 234 ? 24.331 7.519 17.185 1.00 25.33 231 ASN A C 1
ATOM 1735 O O . ASN A 1 234 ? 24.357 6.563 17.957 1.00 24.48 231 ASN A O 1
ATOM 1740 N N . THR A 1 235 ? 25.306 8.401 17.050 1.00 23.78 232 THR A N 1
ATOM 1741 C CA . THR A 1 235 ? 26.648 8.274 17.650 1.00 23.00 232 THR A CA 1
ATOM 1742 C C . THR A 1 235 ? 27.065 9.583 18.315 1.00 22.41 232 THR A C 1
ATOM 1743 O O . THR A 1 235 ? 26.889 10.679 17.768 1.00 22.97 232 THR A O 1
ATOM 1755 N N . ALA A 1 237 ? 30.318 11.113 21.169 1.00 20.87 234 ALA A N 1
ATOM 1756 C CA . ALA A 1 237 ? 31.651 10.849 21.681 1.00 20.75 234 ALA A CA 1
ATOM 1757 C C . ALA A 1 237 ? 32.075 11.809 22.754 1.00 21.98 234 ALA A C 1
ATOM 1758 O O . ALA A 1 237 ? 31.619 12.973 22.821 1.00 22.57 234 ALA A O 1
ATOM 1760 N N . ILE A 1 238 ? 33.047 11.343 23.503 1.00 22.05 235 ILE A N 1
ATOM 1761 C CA . ILE A 1 238 ? 33.746 12.118 24.516 1.00 24.06 235 ILE A CA 1
ATOM 1762 C C . ILE A 1 238 ? 35.240 12.006 24.206 1.00 22.69 235 ILE A C 1
ATOM 1763 O O . ILE A 1 238 ? 35.708 10.925 23.772 1.00 24.09 235 ILE A O 1
ATOM 1768 N N . ILE A 1 239 ? 36.008 13.042 24.472 1.00 20.87 236 ILE A N 1
ATOM 1769 C CA . ILE A 1 239 ? 37.464 12.917 24.523 1.00 20.87 236 ILE A CA 1
ATOM 1770 C C . ILE A 1 239 ? 37.859 13.014 25.978 1.00 20.91 236 ILE A C 1
ATOM 1771 O O . ILE A 1 239 ? 37.670 14.069 26.619 1.00 22.53 236 ILE A O 1
ATOM 1776 N N . SER A 1 240 ? 38.430 11.946 26.497 1.00 20.44 237 SER A N 1
ATOM 1777 C CA . SER A 1 240 ? 38.809 11.849 27.941 1.00 20.75 237 SER A CA 1
ATOM 1778 C C . SER A 1 240 ? 40.306 11.660 28.115 1.00 21.30 237 SER A C 1
ATOM 1779 O O . SER A 1 240 ? 40.965 11.147 27.243 1.00 22.72 237 SER A O 1
ATOM 1782 N N . ASP A 1 241 ? 40.818 12.057 29.261 1.00 22.27 238 ASP A N 1
ATOM 1783 C CA . ASP A 1 241 ? 42.246 12.076 29.535 1.00 22.62 238 ASP A CA 1
ATOM 1784 C C . ASP A 1 241 ? 42.798 10.721 29.971 1.00 22.65 238 ASP A C 1
ATOM 1785 O O . ASP A 1 241 ? 42.228 10.063 30.839 1.00 23.29 238 ASP A O 1
ATOM 1798 N N . ASN A 1 243 ? 46.466 10.636 30.478 1.00 24.94 240 ASN A N 1
ATOM 1799 C CA . ASN A 1 243 ? 47.854 10.965 30.890 1.00 25.46 240 ASN A CA 1
ATOM 1800 C C . ASN A 1 243 ? 48.293 10.221 32.185 1.00 25.19 240 ASN A C 1
ATOM 1801 O O . ASN A 1 243 ? 49.427 10.380 32.648 1.00 24.95 240 ASN A O 1
ATOM 1806 N N . GLN A 1 244 ? 47.386 9.428 32.735 1.00 25.10 241 GLN A N 1
ATOM 1807 C CA . GLN A 1 244 ? 47.640 8.575 33.910 1.00 24.79 241 GLN A CA 1
ATOM 1808 C C . GLN A 1 244 ? 46.513 7.554 33.942 1.00 24.25 241 GLN A C 1
ATOM 1809 O O . GLN A 1 244 ? 45.487 7.721 33.291 1.00 22.79 241 GLN A O 1
ATOM 1815 N N . PRO A 1 245 ? 46.702 6.472 34.675 1.00 24.00 242 PRO A N 1
ATOM 1816 C CA . PRO A 1 245 ? 45.650 5.495 34.734 1.00 23.36 242 PRO A CA 1
ATOM 1817 C C . PRO A 1 245 ? 44.350 6.086 35.297 1.00 23.60 242 PRO A C 1
ATOM 1818 O O . PRO A 1 245 ? 44.394 6.974 36.115 1.00 22.21 242 PRO A O 1
ATOM 1822 N N . LEU A 1 246 ? 43.215 5.573 34.861 1.00 23.41 243 LEU A N 1
ATOM 1823 C CA . LEU A 1 246 ? 41.933 6.002 35.370 1.00 24.34 243 LEU A CA 1
ATOM 1824 C C . LEU A 1 246 ? 41.682 5.314 36.691 1.00 23.81 243 LEU A C 1
ATOM 1825 O O . LEU A 1 246 ? 41.924 4.111 36.832 1.00 25.35 243 LEU A O 1
ATOM 1830 N N . GLY A 1 247 ? 41.135 6.040 37.648 1.00 23.46 244 GLY A N 1
ATOM 1831 C CA . GLY A 1 247 ? 40.816 5.445 38.941 1.00 23.72 244 GLY A CA 1
ATOM 1832 C C . GLY A 1 247 ? 42.065 5.018 39.695 1.00 23.46 244 GLY A C 1
ATOM 1833 O O . GLY A 1 247 ? 43.147 5.601 39.515 1.00 25.02 244 GLY A O 1
ATOM 1834 N N . ARG A 1 248 ? 41.922 3.998 40.542 1.00 22.48 245 ARG A N 1
ATOM 1835 C CA . ARG A 1 248 ? 43.036 3.551 41.370 1.00 22.82 245 ARG A CA 1
ATOM 1836 C C . ARG A 1 248 ? 43.441 2.126 41.057 1.00 21.91 245 ARG A C 1
ATOM 1837 O O . ARG A 1 248 ? 44.636 1.820 41.098 1.00 21.42 245 ARG A O 1
ATOM 1845 N N . ALA A 1 249 ? 42.451 1.260 40.855 1.00 20.46 246 ALA A N 1
ATOM 1846 C CA . ALA A 1 249 ? 42.730 -0.204 40.660 1.00 20.77 246 ALA A CA 1
ATOM 1847 C C . ALA A 1 249 ? 43.111 -0.596 39.237 1.00 21.19 246 ALA A C 1
ATOM 1848 O O . ALA A 1 249 ? 42.526 -0.105 38.271 1.00 22.55 246 ALA A O 1
ATOM 1850 N N . ILE A 1 250 ? 44.159 -1.411 39.094 1.00 20.00 247 ILE A N 1
ATOM 1851 C CA . ILE A 1 250 ? 44.567 -1.880 37.820 1.00 19.66 247 ILE A CA 1
ATOM 1852 C C . ILE A 1 250 ? 44.678 -3.395 38.032 1.00 19.39 247 ILE A C 1
ATOM 1853 O O . ILE A 1 250 ? 45.614 -3.861 38.656 1.00 20.29 247 ILE A O 1
ATOM 1858 N N . GLY A 1 251 ? 43.714 -4.131 37.556 1.00 19.66 248 GLY A N 1
ATOM 1859 C CA . GLY A 1 251 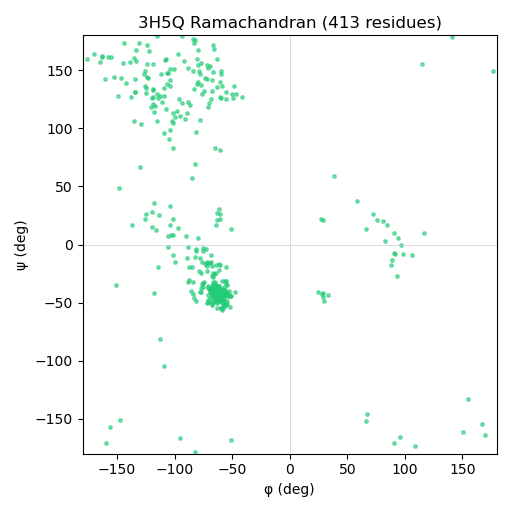? 43.716 -5.565 37.799 1.00 20.90 248 GLY A CA 1
ATOM 1860 C C . GLY A 1 251 ? 42.363 -6.116 37.430 1.00 22.78 248 GLY A C 1
ATOM 1861 O O . GLY A 1 251 ? 41.708 -5.568 36.545 1.00 23.48 248 GLY A O 1
ATOM 1862 N N . ASN A 1 252 ? 41.981 -7.242 38.050 1.00 21.93 249 ASN A N 1
ATOM 1863 C CA . ASN A 1 252 ? 40.760 -7.930 37.717 1.00 21.08 249 ASN A CA 1
ATOM 1864 C C . ASN A 1 252 ? 39.738 -7.858 38.887 1.00 20.86 249 ASN A C 1
ATOM 1865 O O . ASN A 1 252 ? 38.868 -7.016 38.894 1.00 20.62 249 ASN A O 1
ATOM 1870 N N . ALA A 1 253 ? 39.862 -8.706 39.903 1.00 20.90 250 ALA A N 1
ATOM 1871 C CA . ALA A 1 253 ? 39.030 -8.595 41.084 1.00 21.41 250 ALA A CA 1
ATOM 1872 C C . ALA A 1 253 ? 39.187 -7.193 41.692 1.00 20.20 250 ALA A C 1
ATOM 1873 O O . ALA A 1 253 ? 38.231 -6.632 42.165 1.00 20.76 250 ALA A O 1
ATOM 1875 N N . LEU A 1 254 ? 40.394 -6.642 41.692 1.00 19.50 251 LEU A N 1
ATOM 1876 C CA . LEU A 1 254 ? 40.600 -5.273 42.213 1.00 20.15 251 LEU A CA 1
ATOM 1877 C C . LEU A 1 254 ? 39.752 -4.228 41.544 1.00 19.50 251 LEU A C 1
ATOM 1878 O O . LEU A 1 254 ? 39.263 -3.273 42.211 1.00 19.46 251 LEU A O 1
ATOM 1883 N N . GLU A 1 255 ? 39.621 -4.332 40.227 1.00 19.25 252 GLU A N 1
ATOM 1884 C CA . GLU A 1 255 ? 38.745 -3.429 39.488 1.00 19.61 252 GLU A CA 1
ATOM 1885 C C . GLU A 1 255 ? 37.277 -3.669 39.728 1.00 19.52 252 GLU A C 1
ATOM 1886 O O . GLU A 1 255 ? 36.479 -2.749 39.732 1.00 17.39 252 GLU A O 1
ATOM 1892 N N . LEU A 1 256 ? 36.891 -4.916 39.898 1.00 20.62 253 LEU A N 1
ATOM 1893 C CA . LEU A 1 256 ? 35.539 -5.227 40.304 1.00 21.18 253 LEU A CA 1
ATOM 1894 C C . LEU A 1 256 ? 35.196 -4.592 41.663 1.00 21.80 253 LEU A C 1
ATOM 1895 O O . LEU A 1 256 ? 34.099 -4.030 41.825 1.00 22.71 253 LEU A O 1
ATOM 1900 N N . GLN A 1 257 ? 36.113 -4.642 42.649 1.00 22.09 254 GLN A N 1
ATOM 1901 C CA A GLN A 1 257 ? 35.891 -3.955 43.948 0.50 21.78 254 GLN A CA 1
ATOM 1902 C CA B GLN A 1 257 ? 35.888 -3.999 43.948 0.50 21.88 254 GLN A CA 1
ATOM 1903 C C . GLN A 1 257 ? 35.671 -2.460 43.762 1.00 21.55 254 GLN A C 1
ATOM 1904 O O . GLN A 1 257 ? 34.760 -1.855 44.369 1.00 19.78 254 GLN A O 1
ATOM 1915 N N . GLU A 1 258 ? 36.512 -1.833 42.940 1.00 21.66 255 GLU A N 1
ATOM 1916 C CA . GLU A 1 258 ? 36.332 -0.400 42.626 1.00 22.14 255 GLU A CA 1
ATOM 1917 C C . GLU A 1 258 ? 35.011 -0.089 41.919 1.00 22.26 255 GLU A C 1
ATOM 1918 O O . GLU A 1 258 ? 34.397 0.939 42.200 1.00 22.08 255 GLU A O 1
ATOM 1924 N N . ALA A 1 259 ? 34.596 -0.948 40.996 1.00 22.65 256 ALA A N 1
ATOM 1925 C CA . ALA A 1 259 ? 33.271 -0.819 40.363 1.00 22.93 256 ALA A CA 1
ATOM 1926 C C . ALA A 1 259 ? 32.143 -0.865 41.408 1.00 23.05 256 ALA A C 1
ATOM 1927 O O . ALA A 1 259 ? 31.230 -0.060 41.379 1.00 21.71 256 ALA A O 1
ATOM 1929 N N . ILE A 1 260 ? 32.236 -1.803 42.347 1.00 23.66 257 ILE A N 1
ATOM 1930 C CA . ILE A 1 260 ? 31.271 -1.930 43.420 1.00 23.37 257 ILE A CA 1
ATOM 1931 C C . ILE A 1 260 ? 31.231 -0.641 44.263 1.00 24.05 257 ILE A C 1
ATOM 1932 O O . ILE A 1 260 ? 30.127 -0.096 44.564 1.00 23.13 257 ILE A O 1
ATOM 1937 N N . ASP A 1 261 ? 32.391 -0.111 44.611 1.00 23.33 258 ASP A N 1
ATOM 1938 C CA . ASP A 1 261 ? 32.427 1.141 45.369 1.00 24.89 258 ASP A CA 1
ATOM 1939 C C . ASP A 1 261 ? 31.741 2.298 44.620 1.00 23.93 258 ASP A C 1
ATOM 1940 O O . ASP A 1 261 ? 30.997 3.070 45.201 1.00 21.03 258 ASP A O 1
ATOM 1945 N N . THR A 1 262 ? 32.000 2.382 43.314 1.00 23.54 259 THR A N 1
ATOM 1946 C CA . THR A 1 262 ? 31.463 3.446 42.473 1.00 23.45 259 THR A CA 1
ATOM 1947 C C . THR A 1 262 ? 29.963 3.313 42.365 1.00 22.77 259 THR A C 1
ATOM 1948 O O . THR A 1 262 ? 29.232 4.316 42.376 1.00 21.91 259 THR A O 1
ATOM 1952 N N . LEU A 1 263 ? 29.481 2.075 42.297 1.00 22.61 260 LEU A N 1
ATOM 1953 C CA . LEU A 1 263 ? 28.065 1.847 42.196 1.00 23.28 260 LEU A CA 1
ATOM 1954 C C . LEU A 1 263 ? 27.348 2.216 43.483 1.00 24.18 260 LEU A C 1
ATOM 1955 O O . LEU A 1 263 ? 26.128 2.292 43.476 1.00 24.11 260 LEU A O 1
ATOM 1960 N N . LYS A 1 264 ? 28.099 2.372 44.590 1.00 25.80 261 LYS A N 1
ATOM 1961 C CA . LYS A 1 264 ? 27.551 2.866 45.865 1.00 26.97 261 LYS A CA 1
ATOM 1962 C C . LYS A 1 264 ? 27.881 4.334 46.117 1.00 27.82 261 LYS A C 1
ATOM 1963 O O . LYS A 1 264 ? 27.621 4.855 47.207 1.00 28.11 261 LYS A O 1
ATOM 1969 N N . GLY A 1 265 ? 28.440 4.993 45.124 1.00 27.05 262 GLY A N 1
ATOM 1970 C CA . GLY A 1 265 ? 28.792 6.384 45.251 1.00 27.44 262 GLY A CA 1
ATOM 1971 C C . GLY A 1 265 ? 29.996 6.604 46.144 1.00 27.61 262 GLY A C 1
ATOM 1972 O O . GLY A 1 265 ? 30.153 7.678 46.702 1.00 29.43 262 GLY A O 1
ATOM 1973 N N . GLN A 1 266 ? 30.856 5.610 46.234 1.00 26.59 263 GLN A N 1
ATOM 1974 C CA . GLN A 1 266 ? 32.098 5.679 47.006 1.00 27.27 263 GLN A CA 1
ATOM 1975 C C . GLN A 1 266 ? 33.339 5.358 46.177 1.00 26.29 263 GLN A C 1
ATOM 1976 O O . GLN A 1 266 ? 34.355 4.875 46.710 1.00 24.38 263 GLN A O 1
ATOM 1982 N N . GLY A 1 267 ? 33.273 5.595 44.869 1.00 25.48 264 GLY A N 1
ATOM 1983 C CA . GLY A 1 267 ? 34.412 5.283 44.033 1.00 24.61 264 GLY A CA 1
ATOM 1984 C C . GLY A 1 267 ? 35.360 6.458 43.805 1.00 24.44 264 GLY A C 1
ATOM 1985 O O . GLY A 1 267 ? 35.122 7.589 44.270 1.00 22.88 264 GLY A O 1
ATOM 1986 N N . PRO A 1 268 ? 36.434 6.213 43.047 1.00 23.88 265 PRO A N 1
ATOM 1987 C CA . PRO A 1 268 ? 37.320 7.338 42.749 1.00 23.92 265 PRO A CA 1
ATOM 1988 C C . PRO A 1 268 ? 36.579 8.449 42.018 1.00 23.44 265 PRO A C 1
ATOM 1989 O O . PRO A 1 268 ? 35.690 8.215 41.191 1.00 23.69 265 PRO A O 1
ATOM 1993 N N . LYS A 1 269 ? 36.966 9.672 42.276 1.00 24.67 266 LYS A N 1
ATOM 1994 C CA . LYS A 1 269 ? 36.288 10.802 41.665 1.00 25.02 266 LYS A CA 1
ATOM 1995 C C . LYS A 1 269 ? 36.392 10.817 40.115 1.00 23.15 266 LYS A C 1
ATOM 1996 O O . LYS A 1 269 ? 35.428 11.117 39.419 1.00 21.23 266 LYS A O 1
ATOM 2002 N N . ASP A 1 270 ? 37.559 10.504 39.588 1.00 23.51 267 ASP A N 1
ATOM 2003 C CA . ASP A 1 270 ? 37.750 10.469 38.129 1.00 22.42 267 ASP A CA 1
ATOM 2004 C C . ASP A 1 270 ? 36.870 9.402 37.437 1.00 22.15 267 ASP A C 1
ATOM 2005 O O . ASP A 1 270 ? 36.094 9.699 36.511 1.00 20.61 267 ASP A O 1
ATOM 2010 N N . LEU A 1 271 ? 36.982 8.165 37.898 1.00 21.12 268 LEU A N 1
ATOM 2011 C CA . LEU A 1 271 ? 36.130 7.123 37.408 1.00 21.23 268 LEU A CA 1
ATOM 2012 C C . LEU A 1 271 ? 34.649 7.479 37.501 1.00 20.79 268 LEU A C 1
ATOM 2013 O O . LEU A 1 271 ? 33.914 7.337 36.517 1.00 19.65 268 LEU A O 1
ATOM 2018 N N . THR A 1 272 ? 34.228 8.052 38.631 1.00 21.80 269 THR A N 1
ATOM 2019 C CA . THR A 1 272 ? 32.829 8.482 38.789 1.00 21.78 269 THR A CA 1
ATOM 2020 C C . THR A 1 272 ? 32.405 9.524 37.727 1.00 21.93 269 THR A C 1
ATOM 2021 O O . THR A 1 272 ? 31.343 9.399 37.096 1.00 21.98 269 THR A O 1
ATOM 2025 N N . GLU A 1 273 ? 33.224 10.550 37.525 1.00 21.93 270 GLU A N 1
ATOM 2026 C CA . GLU A 1 273 ? 32.919 11.579 36.551 1.00 22.35 270 GLU A CA 1
ATOM 2027 C C . GLU A 1 273 ? 32.865 11.033 35.122 1.00 22.22 270 GLU A C 1
ATOM 2028 O O . GLU A 1 273 ? 31.936 11.396 34.353 1.00 22.99 270 GLU A O 1
ATOM 2034 N N . LEU A 1 274 ? 33.797 10.151 34.765 1.00 21.44 271 LEU A N 1
ATOM 2035 C CA . LEU A 1 274 ? 33.771 9.569 33.409 1.00 21.54 271 LEU A CA 1
ATOM 2036 C C . LEU A 1 274 ? 32.512 8.705 33.206 1.00 21.06 271 LEU A C 1
ATOM 2037 O O . LEU A 1 274 ? 31.841 8.815 32.160 1.00 18.69 271 LEU A O 1
ATOM 2042 N N . VAL A 1 275 ? 32.225 7.859 34.186 1.00 19.46 272 VAL A N 1
ATOM 2043 C CA . VAL A 1 275 ? 30.987 7.067 34.196 1.00 21.79 272 VAL A CA 1
ATOM 2044 C C . VAL A 1 275 ? 29.725 7.950 33.991 1.00 22.54 272 VAL A C 1
ATOM 2045 O O . VAL A 1 275 ? 28.881 7.698 33.123 1.00 23.74 272 VAL A O 1
ATOM 2049 N N . LEU A 1 276 ? 29.568 8.977 34.806 1.00 22.84 273 LEU A N 1
ATOM 2050 C CA . LEU A 1 276 ? 28.424 9.877 34.679 1.00 22.01 273 LEU A CA 1
ATOM 2051 C C . LEU A 1 276 ? 28.356 10.628 33.322 1.00 22.77 273 LEU A C 1
ATOM 2052 O O . LEU A 1 276 ? 27.260 10.829 32.775 1.00 23.41 273 LEU A O 1
ATOM 2057 N N . THR A 1 277 ? 29.500 10.995 32.768 1.00 22.52 274 THR A N 1
ATOM 2058 C CA . THR A 1 277 ? 29.535 11.661 31.465 1.00 23.16 274 THR A CA 1
ATOM 2059 C C . THR A 1 277 ? 29.144 10.709 30.335 1.00 21.72 274 THR A C 1
ATOM 2060 O O . THR A 1 277 ? 28.269 10.986 29.546 1.00 19.98 274 THR A O 1
ATOM 2064 N N . LEU A 1 278 ? 29.757 9.535 30.305 1.00 21.77 275 LEU A N 1
ATOM 2065 C CA . LEU A 1 278 ? 29.434 8.545 29.275 1.00 20.86 275 LEU A CA 1
ATOM 2066 C C . LEU A 1 278 ? 28.002 8.041 29.466 1.00 21.08 275 LEU A C 1
ATOM 2067 O O . LEU A 1 278 ? 27.273 7.930 28.516 1.00 19.73 275 LEU A O 1
ATOM 2072 N N . GLY A 1 279 ? 27.625 7.730 30.704 1.00 21.07 276 GLY A N 1
ATOM 2073 C CA . GLY A 1 279 ? 26.253 7.298 31.037 1.00 20.70 276 GLY A CA 1
ATOM 2074 C C . GLY A 1 279 ? 25.204 8.288 30.625 1.00 22.00 276 GLY A C 1
ATOM 2075 O O . GLY A 1 279 ? 24.180 7.891 30.087 1.00 22.09 276 GLY A O 1
ATOM 2076 N N . SER A 1 280 ? 25.456 9.587 30.868 1.00 21.47 277 SER A N 1
ATOM 2077 C CA . SER A 1 280 ? 24.522 10.616 30.478 1.00 22.27 277 SER A CA 1
ATOM 2078 C C . SER A 1 280 ? 24.291 10.609 28.975 1.00 22.61 277 SER A C 1
ATOM 2079 O O . SER A 1 280 ? 23.141 10.721 28.528 1.00 22.12 277 SER A O 1
ATOM 2082 N N . GLN A 1 281 ? 25.357 10.442 28.195 1.00 22.08 278 GLN A N 1
ATOM 2083 C CA . GLN A 1 281 ? 25.186 10.345 26.723 1.00 23.05 278 GLN A CA 1
ATOM 2084 C C . GLN A 1 281 ? 24.352 9.102 26.360 1.00 21.98 278 GLN A C 1
ATOM 2085 O O . GLN A 1 281 ? 23.484 9.117 25.463 1.00 20.84 278 GLN A O 1
ATOM 2099 N N . VAL A 1 283 ? 22.100 7.528 28.108 1.00 24.32 280 VAL A N 1
ATOM 2100 C CA . VAL A 1 283 ? 20.707 7.715 28.554 1.00 23.76 280 VAL A CA 1
ATOM 2101 C C . VAL A 1 283 ? 19.927 8.590 27.583 1.00 23.73 280 VAL A C 1
ATOM 2102 O O . VAL A 1 283 ? 18.792 8.246 27.213 1.00 24.56 280 VAL A O 1
ATOM 2106 N N . VAL A 1 284 ? 20.549 9.665 27.106 1.00 23.97 281 VAL A N 1
ATOM 2107 C CA . VAL A 1 284 ? 19.926 10.529 26.126 1.00 24.54 281 VAL A CA 1
ATOM 2108 C C . VAL A 1 284 ? 19.734 9.829 24.797 1.00 24.90 281 VAL A C 1
ATOM 2109 O O . VAL A 1 284 ? 18.655 9.908 24.237 1.00 25.20 281 VAL A O 1
ATOM 2113 N N . LEU A 1 285 ? 20.778 9.172 24.299 1.00 24.27 282 LEU A N 1
ATOM 2114 C CA . LEU A 1 285 ? 20.713 8.346 23.082 1.00 24.45 282 LEU A CA 1
ATOM 2115 C C . LEU A 1 285 ? 19.621 7.258 23.156 1.00 24.88 282 LEU A C 1
ATOM 2116 O O . LEU A 1 285 ? 19.031 6.933 22.129 1.00 25.72 282 LEU A O 1
ATOM 2121 N N . ALA A 1 286 ? 19.334 6.750 24.353 1.00 24.50 283 ALA A N 1
ATOM 2122 C CA . ALA A 1 286 ? 18.337 5.687 24.527 1.00 25.26 283 ALA A CA 1
ATOM 2123 C C . ALA A 1 286 ? 16.951 6.294 24.757 1.00 25.62 283 ALA A C 1
ATOM 2124 O O . ALA A 1 286 ? 16.024 5.599 25.027 1.00 25.77 283 ALA A O 1
ATOM 2126 N N . ASN A 1 287 ? 16.832 7.615 24.623 1.00 26.87 284 ASN A N 1
ATOM 2127 C CA . ASN A 1 287 ? 15.580 8.305 24.809 1.00 28.12 284 ASN A CA 1
ATOM 2128 C C . ASN A 1 287 ? 15.017 8.082 26.171 1.00 27.99 284 ASN A C 1
ATOM 2129 O O . ASN A 1 287 ? 13.800 8.022 26.345 1.00 28.25 284 ASN A O 1
ATOM 2134 N N . LYS A 1 288 ? 15.897 8.033 27.169 1.00 27.03 285 LYS A N 1
ATOM 2135 C CA . LYS A 1 288 ? 15.436 8.056 28.548 1.00 27.25 285 LYS A CA 1
ATOM 2136 C C . LYS A 1 288 ? 15.656 9.381 29.271 1.00 27.60 285 LYS A C 1
ATOM 2137 O O . LYS A 1 288 ? 15.373 9.499 30.469 1.00 28.65 285 LYS A O 1
ATOM 2143 N N . ALA A 1 289 ? 16.092 10.378 28.522 1.00 28.05 286 ALA A N 1
ATOM 2144 C CA . ALA A 1 289 ? 16.155 11.767 29.002 1.00 28.18 286 ALA A CA 1
ATOM 2145 C C . ALA A 1 289 ? 16.338 12.677 27.819 1.00 28.17 286 ALA A C 1
ATOM 2146 O O . ALA A 1 289 ? 16.857 12.268 26.770 1.00 29.14 286 ALA A O 1
ATOM 2148 N N . GLU A 1 290 ? 15.948 13.942 28.007 1.00 30.30 287 GLU A N 1
ATOM 2149 C CA . GLU A 1 290 ? 16.029 14.972 26.986 1.00 30.85 287 GLU A CA 1
ATOM 2150 C C . GLU A 1 290 ? 17.391 15.692 26.961 1.00 30.43 287 GLU A C 1
ATOM 2151 O O . GLU A 1 290 ? 17.843 16.113 25.911 1.00 29.18 287 GLU A O 1
ATOM 2157 N N . THR A 1 291 ? 18.047 15.802 28.109 1.00 29.29 288 THR A N 1
ATOM 2158 C CA . THR A 1 291 ? 19.317 16.529 28.211 1.00 28.31 288 THR A CA 1
ATOM 2159 C C . THR A 1 291 ? 20.364 15.743 28.997 1.00 28.49 288 THR A C 1
ATOM 2160 O O . THR A 1 291 ? 20.037 14.858 29.780 1.00 27.45 288 THR A O 1
ATOM 2164 N N . LEU A 1 292 ? 21.628 16.054 28.797 1.00 27.50 289 LEU A N 1
ATOM 2165 C CA . LEU A 1 292 ? 22.675 15.419 29.588 1.00 27.53 289 LEU A CA 1
ATOM 2166 C C . LEU A 1 292 ? 22.460 15.649 31.103 1.00 27.11 289 LEU A C 1
ATOM 2167 O O . LEU A 1 292 ? 22.650 14.740 31.900 1.00 26.47 289 LEU A O 1
ATOM 2172 N N . GLU A 1 293 ? 22.027 16.846 31.500 1.00 26.94 290 GLU A N 1
ATOM 2173 C CA . GLU A 1 293 ? 21.870 17.172 32.911 1.00 27.42 290 GLU A CA 1
ATOM 2174 C C . GLU A 1 293 ? 20.757 16.371 33.546 1.00 25.83 290 GLU A C 1
ATOM 2175 O O . GLU A 1 293 ? 20.884 15.939 34.656 1.00 27.57 290 GLU A O 1
ATOM 2181 N N . GLU A 1 294 ? 19.651 16.218 32.844 1.00 25.62 291 GLU A N 1
ATOM 2182 C CA . GLU A 1 294 ? 18.558 15.339 33.284 1.00 25.84 291 GLU A CA 1
ATOM 2183 C C . GLU A 1 294 ? 19.037 13.870 33.392 1.00 24.70 291 GLU A C 1
ATOM 2184 O O . GLU A 1 294 ? 18.725 13.187 34.374 1.00 24.50 291 GLU A O 1
ATOM 2190 N N . ALA A 1 295 ? 19.827 13.416 32.423 1.00 24.09 292 ALA A N 1
ATOM 2191 C CA . ALA A 1 295 ? 20.349 12.045 32.452 1.00 23.97 292 ALA A CA 1
ATOM 2192 C C . ALA A 1 295 ? 21.230 11.800 33.668 1.00 23.95 292 ALA A C 1
ATOM 2193 O O . ALA A 1 295 ? 21.089 10.771 34.342 1.00 22.47 292 ALA A O 1
ATOM 2195 N N . ARG A 1 296 ? 22.158 12.723 33.923 1.00 23.87 293 ARG A N 1
ATOM 2196 C CA . ARG A 1 296 ? 23.060 12.667 35.092 1.00 23.63 293 ARG A CA 1
ATOM 2197 C C . ARG A 1 296 ? 22.326 12.612 36.435 1.00 23.44 293 ARG A C 1
ATOM 2198 O O . ARG A 1 296 ? 22.699 11.839 37.320 1.00 22.25 293 ARG A O 1
ATOM 2206 N N . ALA A 1 297 ? 21.277 13.420 36.575 1.00 23.47 294 ALA A N 1
ATOM 2207 C CA . ALA A 1 297 ? 20.389 13.331 37.736 1.00 24.36 294 ALA A CA 1
ATOM 2208 C C . ALA A 1 297 ? 19.800 11.928 37.932 1.00 23.73 294 ALA A C 1
ATOM 2209 O O . ALA A 1 297 ? 19.848 11.398 39.009 1.00 24.15 294 ALA A O 1
ATOM 2211 N N . LEU A 1 298 ? 19.216 11.362 36.894 1.00 23.96 295 LEU A N 1
ATOM 2212 C CA . LEU A 1 298 ? 18.698 9.985 36.933 1.00 25.27 295 LEU A CA 1
ATOM 2213 C C . LEU A 1 298 ? 19.730 8.975 37.429 1.00 24.53 295 LEU A C 1
ATOM 2214 O O . LEU A 1 298 ? 19.429 8.108 38.266 1.00 24.87 295 LEU A O 1
ATOM 2219 N N . LEU A 1 299 ? 20.956 9.107 36.913 1.00 23.50 296 LEU A N 1
ATOM 2220 C CA . LEU A 1 299 ? 22.022 8.172 37.206 1.00 23.05 296 LEU A CA 1
ATOM 2221 C C . LEU A 1 299 ? 22.476 8.281 38.651 1.00 23.32 296 LEU A C 1
ATOM 2222 O O . LEU A 1 299 ? 22.665 7.290 39.320 1.00 21.11 296 LEU A O 1
ATOM 2227 N N . ILE A 1 300 ? 22.681 9.495 39.112 1.00 23.46 297 ILE A N 1
ATOM 2228 C CA . ILE A 1 300 ? 23.068 9.739 40.495 1.00 24.55 297 ILE A CA 1
ATOM 2229 C C . ILE A 1 300 ? 21.955 9.235 41.461 1.00 24.98 297 ILE A C 1
ATOM 2230 O O . ILE A 1 300 ? 22.258 8.711 42.522 1.00 25.29 297 ILE A O 1
ATOM 2235 N N . GLU A 1 301 ? 20.685 9.369 41.077 1.00 26.10 298 GLU A N 1
ATOM 2236 C CA . GLU A 1 301 ? 19.601 8.862 41.901 1.00 27.44 298 GLU A CA 1
ATOM 2237 C C . GLU A 1 301 ? 19.640 7.357 41.939 1.00 26.47 298 GLU A C 1
ATOM 2238 O O . GLU A 1 301 ? 19.456 6.783 42.989 1.00 25.80 298 GLU A O 1
ATOM 2244 N N . ALA A 1 302 ? 19.923 6.741 40.797 1.00 25.29 299 ALA A N 1
ATOM 2245 C CA . ALA A 1 302 ? 20.046 5.266 40.724 1.00 26.10 299 ALA A CA 1
ATOM 2246 C C . ALA A 1 302 ? 21.140 4.768 41.684 1.00 25.50 299 ALA A C 1
ATOM 2247 O O . ALA A 1 302 ? 20.981 3.743 42.311 1.00 26.92 299 ALA A O 1
ATOM 2249 N N . ILE A 1 303 ? 22.262 5.475 41.738 1.00 25.11 300 ILE A N 1
ATOM 2250 C CA . ILE A 1 303 ? 23.380 5.140 42.641 1.00 25.01 300 ILE A CA 1
ATOM 2251 C C . ILE A 1 303 ? 22.947 5.361 44.099 1.00 25.81 300 ILE A C 1
ATOM 2252 O O . ILE A 1 303 ? 23.020 4.440 44.932 1.00 25.04 300 ILE A O 1
ATOM 2257 N N . ASN A 1 304 ? 22.421 6.549 44.368 1.00 26.38 301 ASN A N 1
ATOM 2258 C CA . ASN A 1 304 ? 22.084 6.957 45.734 1.00 28.12 301 ASN A CA 1
ATOM 2259 C C . ASN A 1 304 ? 20.969 6.152 46.401 1.00 27.92 301 ASN A C 1
ATOM 2260 O O . ASN A 1 304 ? 21.011 5.945 47.599 1.00 28.16 301 ASN A O 1
ATOM 2265 N N . SER A 1 305 ? 19.996 5.729 45.614 1.00 27.42 302 SER A N 1
ATOM 2266 C CA . SER A 1 305 ? 18.883 4.943 46.080 1.00 28.26 302 SER A CA 1
ATOM 2267 C C . SER A 1 305 ? 19.234 3.463 46.283 1.00 28.64 302 SER A C 1
ATOM 2268 O O . SER A 1 305 ? 18.442 2.752 46.833 1.00 28.48 302 SER A O 1
ATOM 2271 N N . GLY A 1 306 ? 20.400 3.009 45.810 1.00 27.82 303 GLY A N 1
ATOM 2272 C CA . GLY A 1 306 ? 20.753 1.598 45.836 1.00 27.72 303 GLY A CA 1
ATOM 2273 C C . GLY A 1 306 ? 20.378 0.800 44.594 1.00 27.10 303 GLY A C 1
ATOM 2274 O O . GLY A 1 306 ? 20.785 -0.355 44.452 1.00 25.97 303 GLY A O 1
ATOM 2275 N N . ALA A 1 307 ? 19.620 1.401 43.681 1.00 27.00 304 ALA A N 1
ATOM 2276 C CA . ALA A 1 307 ? 19.109 0.691 42.488 1.00 26.41 304 ALA A CA 1
ATOM 2277 C C . ALA A 1 307 ? 20.231 0.181 41.561 1.00 25.70 304 ALA A C 1
ATOM 2278 O O . ALA A 1 307 ? 20.150 -0.902 41.005 1.00 24.57 304 ALA A O 1
ATOM 2280 N N . ALA A 1 308 ? 21.274 0.982 41.395 1.00 25.46 305 ALA A N 1
ATOM 2281 C CA . ALA A 1 308 ? 22.410 0.620 40.556 1.00 25.90 305 ALA A CA 1
ATOM 2282 C C . ALA A 1 308 ? 23.105 -0.644 41.049 1.00 25.04 305 ALA A C 1
ATOM 2283 O O . ALA A 1 308 ? 23.394 -1.555 40.290 1.00 23.58 305 ALA A O 1
ATOM 2285 N N . LEU A 1 309 ? 23.383 -0.682 42.347 1.00 25.06 306 LEU A N 1
ATOM 2286 C CA . LEU A 1 309 ? 24.042 -1.835 42.931 1.00 25.86 306 LEU A CA 1
ATOM 2287 C C . LEU A 1 309 ? 23.144 -3.079 42.885 1.00 25.56 306 LEU A C 1
ATOM 2288 O O . LEU A 1 309 ? 23.628 -4.185 42.629 1.00 24.78 306 LEU A O 1
ATOM 2293 N N . GLU A 1 310 ? 21.846 -2.878 43.123 1.00 26.25 307 GLU A N 1
ATOM 2294 C CA . GLU A 1 310 ? 20.908 -3.981 43.153 1.00 26.34 307 GLU A CA 1
ATOM 2295 C C . GLU A 1 310 ? 20.816 -4.588 41.765 1.00 25.53 307 GLU A C 1
ATOM 2296 O O . GLU A 1 310 ? 20.639 -5.789 41.618 1.00 24.36 307 GLU A O 1
ATOM 2302 N N . LYS A 1 311 ? 20.907 -3.742 40.750 1.00 25.30 308 LYS A N 1
ATOM 2303 C CA . LYS A 1 311 ? 20.877 -4.204 39.372 1.00 24.61 308 LYS A CA 1
ATOM 2304 C C . LYS A 1 311 ? 22.138 -5.045 39.072 1.00 25.27 308 LYS A C 1
ATOM 2305 O O . LYS A 1 311 ? 22.052 -6.045 38.378 1.00 25.04 308 LYS A O 1
ATOM 2311 N N . PHE A 1 312 ? 23.296 -4.626 39.608 1.00 24.59 309 PHE A N 1
ATOM 2312 C CA . PHE A 1 312 ? 24.510 -5.419 39.462 1.00 24.15 309 PHE A CA 1
ATOM 2313 C C . PHE A 1 312 ? 24.335 -6.823 40.032 1.00 23.88 309 PHE A C 1
ATOM 2314 O O . PHE A 1 312 ? 24.677 -7.805 39.380 1.00 22.76 309 PHE A O 1
ATOM 2322 N N . LYS A 1 313 ? 23.727 -6.910 41.208 1.00 24.33 310 LYS A N 1
ATOM 2323 C CA . LYS A 1 313 ? 23.435 -8.199 41.836 1.00 25.37 310 LYS A CA 1
ATOM 2324 C C . LYS A 1 313 ? 22.500 -9.068 40.999 1.00 25.09 310 LYS A C 1
ATOM 2325 O O . LYS A 1 313 ? 22.733 -10.287 40.849 1.00 24.59 310 LYS A O 1
ATOM 2331 N N . THR A 1 314 ? 21.460 -8.454 40.451 1.00 25.28 311 THR A N 1
ATOM 2332 C CA . THR A 1 314 ? 20.501 -9.174 39.581 1.00 27.04 311 THR A CA 1
ATOM 2333 C C . THR A 1 314 ? 21.206 -9.708 38.356 1.00 26.41 311 THR A C 1
ATOM 2334 O O . THR A 1 314 ? 21.050 -10.865 37.965 1.00 26.18 311 THR A O 1
ATOM 2338 N N . PHE A 1 315 ? 22.025 -8.866 37.776 1.00 26.29 312 PHE A N 1
ATOM 2339 C CA . PHE A 1 315 ? 22.855 -9.242 36.615 1.00 26.19 312 PHE A CA 1
ATOM 2340 C C . PHE A 1 315 ? 23.756 -10.444 36.894 1.00 26.82 312 PHE A C 1
ATOM 2341 O O . PHE A 1 315 ? 23.713 -11.428 36.155 1.00 26.60 312 PHE A O 1
ATOM 2349 N N . ILE A 1 316 ? 24.522 -10.369 37.984 1.00 27.10 313 ILE A N 1
ATOM 2350 C CA . ILE A 1 316 ? 25.417 -11.446 38.407 1.00 27.26 313 ILE A CA 1
ATOM 2351 C C . ILE A 1 316 ? 24.623 -12.742 38.725 1.00 27.19 313 ILE A C 1
ATOM 2352 O O . ILE A 1 316 ? 24.946 -13.825 38.227 1.00 26.50 313 ILE A O 1
ATOM 2357 N N . LYS A 1 317 ? 23.556 -12.598 39.498 1.00 27.64 314 LYS A N 1
ATOM 2358 C CA . LYS A 1 317 ? 22.688 -13.709 39.888 1.00 28.58 314 LYS A CA 1
ATOM 2359 C C . LYS A 1 317 ? 22.130 -14.434 38.676 1.00 27.87 314 LYS A C 1
ATOM 2360 O O . LYS A 1 317 ? 22.190 -15.631 38.603 1.00 27.52 314 LYS A O 1
ATOM 2366 N N . ASN A 1 318 ? 21.551 -13.686 37.754 1.00 27.89 315 ASN A N 1
ATOM 2367 C CA . ASN A 1 318 ? 20.944 -14.216 36.545 1.00 28.42 315 ASN A CA 1
ATOM 2368 C C . ASN A 1 318 ? 21.930 -14.961 35.616 1.00 28.59 315 ASN A C 1
ATOM 2369 O O . ASN A 1 318 ? 21.484 -15.678 34.736 1.00 28.50 315 ASN A O 1
ATOM 2374 N N . GLN A 1 319 ? 23.242 -14.777 35.776 1.00 27.74 316 GLN A N 1
ATOM 2375 C CA . GLN A 1 319 ? 24.225 -15.527 35.011 1.00 27.60 316 GLN A CA 1
ATOM 2376 C C . GLN A 1 319 ? 25.130 -16.382 35.904 1.00 28.58 316 GLN A C 1
ATOM 2377 O O . GLN A 1 319 ? 26.321 -16.569 35.629 1.00 27.70 316 GLN A O 1
ATOM 2383 N N . GLY A 1 320 ? 24.536 -16.912 36.980 1.00 28.94 317 GLY A N 1
ATOM 2384 C CA . GLY A 1 320 ? 25.151 -17.970 37.773 1.00 29.03 317 GLY A CA 1
ATOM 2385 C C . GLY A 1 320 ? 26.015 -17.511 38.916 1.00 29.21 317 GLY A C 1
ATOM 2386 O O . GLY A 1 320 ? 26.443 -18.326 39.721 1.00 29.52 317 GLY A O 1
ATOM 2387 N N . GLY A 1 321 ? 26.278 -16.214 39.025 1.00 27.49 318 GLY A N 1
ATOM 2388 C CA . GLY A 1 321 ? 27.195 -15.752 40.062 1.00 27.40 318 GLY A CA 1
ATOM 2389 C C . GLY A 1 321 ? 26.574 -15.723 41.453 1.00 27.30 318 GLY A C 1
ATOM 2390 O O . GLY A 1 321 ? 25.366 -15.641 41.597 1.00 25.88 318 GLY A O 1
ATOM 2391 N N . ASP A 1 322 ? 27.423 -15.793 42.472 1.00 27.24 319 ASP A N 1
ATOM 2392 C CA . ASP A 1 322 ? 27.012 -15.542 43.844 1.00 27.66 319 ASP A CA 1
ATOM 2393 C C . ASP A 1 322 ? 26.966 -14.006 44.130 1.00 27.26 319 ASP A C 1
ATOM 2394 O O . ASP A 1 322 ? 27.951 -13.356 44.453 1.00 26.87 319 ASP A O 1
ATOM 2399 N N . GLU A 1 323 ? 25.780 -13.461 44.026 1.00 27.63 320 GLU A N 1
ATOM 2400 C CA . GLU A 1 323 ? 25.553 -12.041 44.153 1.00 28.49 320 GLU A CA 1
ATOM 2401 C C . GLU A 1 323 ? 25.780 -11.501 45.580 1.00 29.14 320 GLU A C 1
ATOM 2402 O O . GLU A 1 323 ? 25.920 -10.278 45.784 1.00 28.90 320 GLU A O 1
ATOM 2408 N N . THR A 1 324 ? 25.837 -12.397 46.560 1.00 29.11 321 THR A N 1
ATOM 2409 C CA . THR A 1 324 ? 26.146 -11.979 47.932 1.00 29.06 321 THR A CA 1
ATOM 2410 C C . THR A 1 324 ? 27.572 -11.442 48.027 1.00 28.71 321 THR A C 1
ATOM 2411 O O . THR A 1 324 ? 27.862 -10.606 48.909 1.00 28.60 321 THR A O 1
ATOM 2415 N N . VAL A 1 325 ? 28.462 -11.883 47.120 1.00 28.27 322 VAL A N 1
ATOM 2416 C CA . VAL A 1 325 ? 29.801 -11.280 47.033 1.00 28.03 322 VAL A CA 1
ATOM 2417 C C . VAL A 1 325 ? 29.765 -9.776 46.738 1.00 28.37 322 VAL A C 1
ATOM 2418 O O . VAL A 1 325 ? 30.640 -9.040 47.159 1.00 29.27 322 VAL A O 1
ATOM 2422 N N . ILE A 1 326 ? 28.772 -9.296 46.012 1.00 27.81 323 ILE A N 1
ATOM 2423 C CA . ILE A 1 326 ? 28.676 -7.862 45.717 1.00 27.76 323 ILE A CA 1
ATOM 2424 C C . ILE A 1 326 ? 28.460 -7.062 47.008 1.00 28.34 323 ILE A C 1
ATOM 2425 O O . ILE A 1 326 ? 28.968 -5.938 47.140 1.00 30.15 323 ILE A O 1
ATOM 2430 N N . ASP A 1 327 ? 27.680 -7.632 47.931 1.00 28.64 324 ASP A N 1
ATOM 2431 C CA . ASP A 1 327 ? 27.409 -7.038 49.234 1.00 29.65 324 ASP A CA 1
ATOM 2432 C C . ASP A 1 327 ? 28.578 -7.219 50.187 1.00 28.41 324 ASP A C 1
ATOM 2433 O O . ASP A 1 327 ? 28.756 -6.423 51.105 1.00 27.79 324 ASP A O 1
ATOM 2438 N N . HIS A 1 328 ? 29.381 -8.236 49.943 1.00 27.42 325 HIS A N 1
ATOM 2439 C CA . HIS A 1 328 ? 30.527 -8.497 50.788 1.00 27.91 325 HIS A CA 1
ATOM 2440 C C . HIS A 1 328 ? 31.803 -8.676 49.963 1.00 27.09 325 HIS A C 1
ATOM 2441 O O . HIS A 1 328 ? 32.405 -9.755 49.933 1.00 25.50 325 HIS A O 1
ATOM 2448 N N . PRO A 1 329 ? 32.227 -7.594 49.326 1.00 25.91 326 PRO A N 1
ATOM 2449 C CA . PRO A 1 329 ? 33.331 -7.786 48.361 1.00 26.42 326 PRO A CA 1
ATOM 2450 C C . PRO A 1 329 ? 34.676 -8.158 48.965 1.00 25.99 326 PRO A C 1
ATOM 2451 O O . PRO A 1 329 ? 35.590 -8.494 48.210 1.00 26.60 326 PRO A O 1
ATOM 2455 N N . GLU A 1 330 ? 34.785 -8.101 50.298 1.00 25.32 327 GLU A N 1
ATOM 2456 C CA . GLU A 1 330 ? 35.950 -8.575 51.020 1.00 25.00 327 GLU A CA 1
ATOM 2457 C C . GLU A 1 330 ? 36.171 -10.070 50.775 1.00 25.86 327 GLU A C 1
ATOM 2458 O O . GLU A 1 330 ? 37.282 -10.562 50.982 1.00 24.80 327 GLU A O 1
ATOM 2464 N N . ARG A 1 331 ? 35.138 -10.771 50.286 1.00 25.26 328 ARG A N 1
ATOM 2465 C CA . ARG A 1 331 ? 35.253 -12.211 49.965 1.00 26.08 328 ARG A CA 1
ATOM 2466 C C . ARG A 1 331 ? 35.745 -12.481 48.539 1.00 26.25 328 ARG A C 1
ATOM 2467 O O . ARG A 1 331 ? 35.929 -13.622 48.149 1.00 25.10 328 ARG A O 1
ATOM 2475 N N . LEU A 1 332 ? 35.970 -11.431 47.761 1.00 25.92 329 LEU A N 1
ATOM 2476 C CA . LEU A 1 332 ? 36.560 -11.601 46.441 1.00 27.57 329 LEU A CA 1
ATOM 2477 C C . LEU A 1 332 ? 37.988 -12.178 46.584 1.00 28.91 329 LEU A C 1
ATOM 2478 O O . LEU A 1 332 ? 38.559 -12.090 47.675 1.00 25.92 329 LEU A O 1
ATOM 2483 N N . PRO A 1 333 ? 38.533 -12.791 45.489 1.00 31.08 330 PRO A N 1
ATOM 2484 C CA . PRO A 1 333 ? 39.931 -13.312 45.436 1.00 31.90 330 PRO A CA 1
ATOM 2485 C C . PRO A 1 333 ? 40.885 -12.231 45.934 1.00 31.21 330 PRO A C 1
ATOM 2486 O O . PRO A 1 333 ? 40.816 -11.149 45.413 1.00 30.67 330 PRO A O 1
ATOM 2490 N N . GLN A 1 334 ? 41.705 -12.565 46.918 1.00 30.47 331 GLN A N 1
ATOM 2491 C CA . GLN A 1 334 ? 42.671 -11.661 47.576 1.00 31.82 331 GLN A CA 1
ATOM 2492 C C . GLN A 1 334 ? 44.104 -12.172 47.385 1.00 29.39 331 GLN A C 1
ATOM 2493 O O . GLN A 1 334 ? 44.353 -13.394 47.484 1.00 28.08 331 GLN A O 1
ATOM 2499 N N . ALA A 1 335 ? 45.021 -11.294 47.014 1.00 26.22 332 ALA A N 1
ATOM 2500 C CA . ALA A 1 335 ? 46.401 -11.706 46.735 1.00 25.85 332 ALA A CA 1
ATOM 2501 C C . ALA A 1 335 ? 47.029 -12.005 48.100 1.00 26.04 332 ALA A C 1
ATOM 2502 O O . ALA A 1 335 ? 46.785 -11.298 49.075 1.00 25.83 332 ALA A O 1
ATOM 2504 N N . GLN A 1 336 ? 47.869 -13.017 48.140 1.00 25.75 333 GLN A N 1
ATOM 2505 C CA . GLN A 1 336 ? 48.592 -13.370 49.343 1.00 26.77 333 GLN A CA 1
ATOM 2506 C C . GLN A 1 336 ? 49.427 -12.245 49.905 1.00 24.48 333 GLN A C 1
ATOM 2507 O O . GLN A 1 336 ? 49.507 -12.127 51.100 1.00 23.65 333 GLN A O 1
ATOM 2513 N N . TYR A 1 337 ? 50.087 -11.469 49.047 1.00 23.50 334 TYR A N 1
ATOM 2514 C CA . TYR A 1 337 ? 51.047 -10.451 49.479 1.00 22.60 334 TYR A CA 1
ATOM 2515 C C . TYR A 1 337 ? 50.632 -9.047 49.027 1.00 23.94 334 TYR A C 1
ATOM 2516 O O . TYR A 1 337 ? 50.451 -8.811 47.826 1.00 24.25 334 TYR A O 1
ATOM 2525 N N . GLN A 1 338 ? 50.547 -8.113 49.980 1.00 22.68 335 GLN A N 1
ATOM 2526 C CA . GLN A 1 338 ? 50.233 -6.717 49.681 1.00 23.58 335 GLN A CA 1
ATOM 2527 C C . GLN A 1 338 ? 51.437 -5.875 50.035 1.00 23.13 335 GLN A C 1
ATOM 2528 O O . GLN A 1 338 ? 51.800 -5.778 51.188 1.00 23.65 335 GLN A O 1
ATOM 2534 N N . ILE A 1 339 ? 52.160 -5.405 49.030 1.00 23.30 336 ILE A N 1
ATOM 2535 C CA . ILE A 1 339 ? 53.477 -4.821 49.253 1.00 23.64 336 ILE A CA 1
ATOM 2536 C C . ILE A 1 339 ? 53.352 -3.355 48.964 1.00 24.11 336 ILE A C 1
ATOM 2537 O O . ILE A 1 339 ? 52.954 -2.971 47.860 1.00 21.39 336 ILE A O 1
ATOM 2542 N N . GLU A 1 340 ? 53.683 -2.514 49.938 1.00 24.46 337 GLU A N 1
ATOM 2543 C CA . GLU A 1 340 ? 53.551 -1.090 49.721 1.00 26.32 337 GLU A CA 1
ATOM 2544 C C . GLU A 1 340 ? 54.738 -0.634 48.889 1.00 26.85 337 GLU A C 1
ATOM 2545 O O . GLU A 1 340 ? 55.821 -1.245 48.932 1.00 29.30 337 GLU A O 1
ATOM 2551 N N . TYR A 1 341 ? 54.512 0.361 48.046 1.00 25.47 338 TYR A N 1
ATOM 2552 C CA . TYR A 1 341 ? 55.557 0.915 47.235 1.00 24.63 338 TYR A CA 1
ATOM 2553 C C . TYR A 1 341 ? 55.604 2.376 47.641 1.00 25.20 338 TYR A C 1
ATOM 2554 O O . TYR A 1 341 ? 54.618 3.121 47.501 1.00 24.93 338 TYR A O 1
ATOM 2563 N N . LYS A 1 342 ? 56.741 2.779 48.176 1.00 24.16 339 LYS A N 1
ATOM 2564 C CA . LYS A 1 342 ? 56.817 4.047 48.861 1.00 25.30 339 LYS A CA 1
ATOM 2565 C C . LYS A 1 342 ? 57.515 5.120 48.020 1.00 23.94 339 LYS A C 1
ATOM 2566 O O . LYS A 1 342 ? 58.388 4.816 47.191 1.00 24.34 339 LYS A O 1
ATOM 2572 N N . ALA A 1 343 ? 57.128 6.377 48.239 1.00 23.28 340 ALA A N 1
ATOM 2573 C CA . ALA A 1 343 ? 57.749 7.516 47.564 1.00 22.98 340 ALA A CA 1
ATOM 2574 C C . ALA A 1 343 ? 59.194 7.676 48.035 1.00 24.43 340 ALA A C 1
ATOM 2575 O O . ALA A 1 343 ? 59.484 7.624 49.229 1.00 23.71 340 ALA A O 1
ATOM 2577 N N . LYS A 1 344 ? 60.114 7.834 47.089 1.00 26.13 341 LYS A N 1
ATOM 2578 C CA . LYS A 1 344 ? 61.534 7.982 47.421 1.00 27.32 341 LYS A CA 1
ATOM 2579 C C . LYS A 1 344 ? 61.896 9.431 47.817 1.00 28.63 341 LYS A C 1
ATOM 2580 O O . LYS A 1 344 ? 63.039 9.730 48.249 1.00 27.57 341 LYS A O 1
ATOM 2586 N N . LYS A 1 345 ? 60.952 10.340 47.592 1.00 28.88 342 LYS A N 1
ATOM 2587 C CA . LYS A 1 345 ? 61.141 11.766 47.889 1.00 29.62 342 LYS A CA 1
ATOM 2588 C C . LYS A 1 345 ? 59.795 12.426 48.052 1.00 28.08 342 LYS A C 1
ATOM 2589 O O . LYS A 1 345 ? 58.775 11.876 47.642 1.00 26.45 342 LYS A O 1
ATOM 2595 N N . SER A 1 346 ? 59.813 13.591 48.695 1.00 27.29 343 SER A N 1
ATOM 2596 C CA . SER A 1 346 ? 58.617 14.388 48.911 1.00 26.27 343 SER A CA 1
ATOM 2597 C C . SER A 1 346 ? 58.355 15.340 47.769 1.00 26.21 343 SER A C 1
ATOM 2598 O O . SER A 1 346 ? 59.273 15.804 47.053 1.00 25.19 343 SER A O 1
ATOM 2601 N N . GLY A 1 347 ? 57.073 15.639 47.614 1.00 24.76 344 GLY A N 1
ATOM 2602 C CA . GLY A 1 347 ? 56.639 16.549 46.604 1.00 24.94 344 GLY A CA 1
ATOM 2603 C C . GLY A 1 347 ? 55.211 16.317 46.191 1.00 23.57 344 GLY A C 1
ATOM 2604 O O . GLY A 1 347 ? 54.309 16.142 47.024 1.00 23.36 344 GLY A O 1
ATOM 2605 N N . TYR A 1 348 ? 55.042 16.290 44.877 1.00 24.02 345 TYR A N 1
ATOM 2606 C CA . TYR A 1 348 ? 53.775 16.018 44.251 1.00 24.10 345 TYR A CA 1
ATOM 2607 C C . TYR A 1 348 ? 54.013 15.029 43.141 1.00 23.45 345 TYR A C 1
ATOM 2608 O O . TYR A 1 348 ? 55.027 15.082 42.439 1.00 23.07 345 TYR A O 1
ATOM 2617 N N . VAL A 1 349 ? 53.065 14.119 42.974 1.00 23.88 346 VAL A N 1
ATOM 2618 C CA . VAL A 1 349 ? 53.099 13.201 41.860 1.00 24.78 346 VAL A CA 1
ATOM 2619 C C . VAL A 1 349 ? 52.814 14.027 40.610 1.00 24.22 346 VAL A C 1
ATOM 2620 O O . VAL A 1 349 ? 51.758 14.653 40.516 1.00 24.89 346 VAL A O 1
ATOM 2624 N N . THR A 1 350 ? 53.749 14.002 39.660 1.00 23.38 347 THR A N 1
ATOM 2625 C CA . THR A 1 350 ? 53.617 14.750 38.441 1.00 24.00 347 THR A CA 1
ATOM 2626 C C . THR A 1 350 ? 53.493 13.908 37.207 1.00 24.69 347 THR A C 1
ATOM 2627 O O . THR A 1 350 ? 53.037 14.417 36.174 1.00 23.69 347 THR A O 1
ATOM 2631 N N . GLU A 1 351 ? 53.913 12.633 37.281 1.00 24.80 348 GLU A N 1
ATOM 2632 C CA A GLU A 1 351 ? 53.891 11.733 36.143 0.50 24.84 348 GLU A CA 1
ATOM 2633 C CA B GLU A 1 351 ? 53.822 11.767 36.125 0.50 25.13 348 GLU A CA 1
ATOM 2634 C C . GLU A 1 351 ? 53.533 10.331 36.574 1.00 25.17 348 GLU A C 1
ATOM 2635 O O . GLU A 1 351 ? 54.083 9.853 37.566 1.00 25.39 348 GLU A O 1
ATOM 2646 N N . LEU A 1 352 ? 52.625 9.688 35.855 1.00 24.62 349 LEU A N 1
ATOM 2647 C CA . LEU A 1 352 ? 52.367 8.259 36.051 1.00 25.97 349 LEU A CA 1
ATOM 2648 C C . LEU A 1 352 ? 52.278 7.658 34.663 1.00 26.77 349 LEU A C 1
ATOM 2649 O O . LEU A 1 352 ? 51.275 7.866 33.943 1.00 29.43 349 LEU A O 1
ATOM 2654 N N . VAL A 1 353 ? 53.278 6.921 34.227 1.00 25.97 350 VAL A N 1
ATOM 2655 C CA . VAL A 1 353 ? 53.193 6.437 32.855 1.00 26.41 350 VAL A CA 1
ATOM 2656 C C . VAL A 1 353 ? 52.249 5.246 32.812 1.00 27.07 350 VAL A C 1
ATOM 2657 O O . VAL A 1 353 ? 52.647 4.176 33.274 1.00 25.35 350 VAL A O 1
ATOM 2661 N N . SER A 1 354 ? 51.040 5.452 32.245 1.00 26.60 351 SER A N 1
ATOM 2662 C CA . SER A 1 354 ? 49.941 4.503 32.271 1.00 27.94 351 SER A CA 1
ATOM 2663 C C . SER A 1 354 ? 50.328 3.165 31.751 1.00 27.97 351 SER A C 1
ATOM 2664 O O . SER A 1 354 ? 50.107 2.165 32.396 1.00 25.92 351 SER A O 1
ATOM 2667 N N . ASN A 1 355 ? 50.925 3.140 30.558 1.00 28.65 352 ASN A N 1
ATOM 2668 C CA . ASN A 1 355 ? 51.161 1.838 29.941 1.00 29.89 352 ASN A CA 1
ATOM 2669 C C . ASN A 1 355 ? 52.141 1.043 30.749 1.00 29.42 352 ASN A C 1
ATOM 2670 O O . ASN A 1 355 ? 52.029 -0.163 30.859 1.00 29.21 352 ASN A O 1
ATOM 2675 N N . ASP A 1 356 ? 53.118 1.704 31.335 1.00 29.44 353 ASP A N 1
ATOM 2676 C CA . ASP A 1 356 ? 54.112 0.945 32.098 1.00 30.29 353 ASP A CA 1
ATOM 2677 C C . ASP A 1 356 ? 53.575 0.456 33.462 1.00 29.08 353 ASP A C 1
ATOM 2678 O O . ASP A 1 356 ? 53.937 -0.664 33.925 1.00 29.03 353 ASP A O 1
ATOM 2683 N N . ILE A 1 357 ? 52.689 1.245 34.080 1.00 27.57 354 ILE A N 1
ATOM 2684 C CA . ILE A 1 357 ? 51.937 0.724 35.242 1.00 26.58 354 ILE A CA 1
ATOM 2685 C C . ILE A 1 357 ? 51.097 -0.492 34.825 1.00 26.35 354 ILE A C 1
ATOM 2686 O O . ILE A 1 357 ? 51.013 -1.496 35.549 1.00 25.03 354 ILE A O 1
ATOM 2691 N N . GLY A 1 358 ? 50.508 -0.432 33.622 1.00 25.88 355 GLY A N 1
ATOM 2692 C CA . GLY A 1 358 ? 49.808 -1.592 33.078 1.00 24.76 355 GLY A CA 1
ATOM 2693 C C . GLY A 1 358 ? 50.699 -2.813 32.875 1.00 25.20 355 GLY A C 1
ATOM 2694 O O . GLY A 1 358 ? 50.318 -3.935 33.243 1.00 23.74 355 GLY A O 1
ATOM 2695 N N . VAL A 1 359 ? 51.895 -2.609 32.296 1.00 24.21 356 VAL A N 1
ATOM 2696 C CA . VAL A 1 359 ? 52.849 -3.692 32.183 1.00 25.17 356 VAL A CA 1
ATOM 2697 C C . VAL A 1 359 ? 53.209 -4.281 33.576 1.00 24.96 356 VAL A C 1
ATOM 2698 O O . VAL A 1 359 ? 53.294 -5.507 33.732 1.00 23.87 356 VAL A O 1
ATOM 2702 N N . ALA A 1 360 ? 53.446 -3.411 34.559 1.00 23.23 357 ALA A N 1
ATOM 2703 C CA . ALA A 1 360 ? 53.790 -3.843 35.911 1.00 23.81 357 ALA A CA 1
ATOM 2704 C C . ALA A 1 360 ? 52.676 -4.739 36.468 1.00 23.77 357 ALA A C 1
ATOM 2705 O O . ALA A 1 360 ? 52.928 -5.863 36.958 1.00 25.54 357 ALA A O 1
ATOM 2707 N N . SER A 1 361 ? 51.431 -4.285 36.343 1.00 23.68 358 SER A N 1
ATOM 2708 C CA . SER A 1 361 ? 50.303 -5.113 36.785 1.00 23.96 358 SER A CA 1
ATOM 2709 C C . SER A 1 361 ? 50.246 -6.446 36.014 1.00 24.88 358 SER A C 1
ATOM 2710 O O . SER A 1 361 ? 50.100 -7.506 36.605 1.00 25.21 358 SER A O 1
ATOM 2729 N N . LEU A 1 364 ? 52.525 -9.200 37.199 1.00 24.78 361 LEU A N 1
ATOM 2730 C CA . LEU A 1 364 ? 52.059 -9.921 38.416 1.00 24.51 361 LEU A CA 1
ATOM 2731 C C . LEU A 1 364 ? 51.150 -11.089 38.073 1.00 24.43 361 LEU A C 1
ATOM 2732 O O . LEU A 1 364 ? 50.897 -11.940 38.931 1.00 25.14 361 LEU A O 1
ATOM 2737 N N . GLY A 1 365 ? 50.611 -11.091 36.839 1.00 24.86 362 GLY A N 1
ATOM 2738 C CA . GLY A 1 365 ? 49.659 -12.091 36.361 1.00 24.64 362 GLY A CA 1
ATOM 2739 C C . GLY A 1 365 ? 48.279 -11.532 36.020 1.00 25.15 362 GLY A C 1
ATOM 2740 O O . GLY A 1 365 ? 47.371 -12.302 35.746 1.00 24.15 362 GLY A O 1
ATOM 2741 N N . ALA A 1 366 ? 48.115 -10.199 35.992 1.00 24.40 363 ALA A N 1
ATOM 2742 C CA . ALA A 1 366 ? 46.801 -9.598 35.774 1.00 25.18 363 ALA A CA 1
ATOM 2743 C C . ALA A 1 366 ? 46.299 -9.746 34.325 1.00 26.17 363 ALA A C 1
ATOM 2744 O O . ALA A 1 366 ? 45.103 -9.644 34.094 1.00 26.19 363 ALA A O 1
ATOM 2746 N N . GLY A 1 367 ? 47.185 -9.950 33.353 1.00 26.83 364 GLY A N 1
ATOM 2747 C CA . GLY A 1 367 ? 46.754 -10.080 31.938 1.00 28.14 364 GLY A CA 1
ATOM 2748 C C . GLY A 1 367 ? 47.547 -11.076 31.085 1.00 31.07 364 GLY A C 1
ATOM 2749 O O . GLY A 1 367 ? 48.556 -11.623 31.521 1.00 30.21 364 GLY A O 1
ATOM 2750 N N . ARG A 1 368 ? 47.075 -11.292 29.858 1.00 33.76 365 ARG A N 1
ATOM 2751 C CA . ARG A 1 368 ? 47.629 -12.280 28.958 1.00 36.15 365 ARG A CA 1
ATOM 2752 C C . ARG A 1 368 ? 48.491 -11.707 27.842 1.00 39.22 365 ARG A C 1
ATOM 2753 O O . ARG A 1 368 ? 48.143 -10.691 27.236 1.00 38.05 365 ARG A O 1
ATOM 2761 N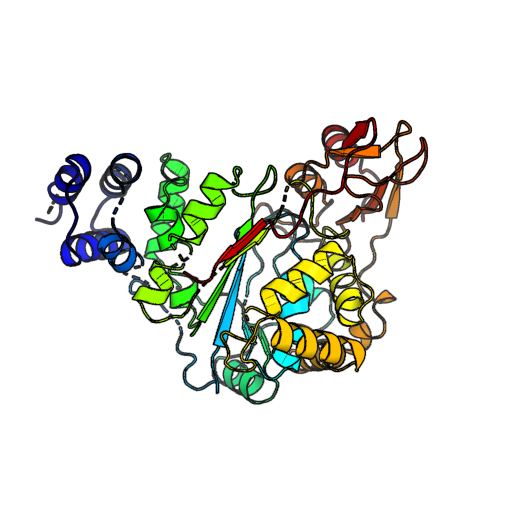 N . LEU A 1 369 ? 49.583 -12.423 27.532 1.00 42.64 366 LEU A N 1
ATOM 2762 C CA . LEU A 1 369 ? 50.302 -12.256 26.241 1.00 44.84 366 LEU A CA 1
ATOM 2763 C C . LEU A 1 369 ? 49.646 -13.099 25.127 1.00 45.17 366 LEU A C 1
ATOM 2764 O O . LEU A 1 369 ? 49.466 -12.597 24.025 1.00 46.00 366 LEU A O 1
ATOM 2769 N N . THR A 1 370 ? 49.261 -14.351 25.414 1.00 46.08 367 THR A N 1
ATOM 2770 C CA . THR A 1 370 ? 48.721 -15.246 24.385 1.00 46.21 367 THR A CA 1
ATOM 2771 C C . THR A 1 370 ? 47.352 -15.754 24.785 1.00 47.28 367 THR A C 1
ATOM 2772 O O . THR A 1 370 ? 47.039 -15.833 25.973 1.00 47.71 367 THR A O 1
ATOM 2776 N N . LYS A 1 371 ? 46.532 -16.135 23.819 1.00 48.39 368 LYS A N 1
ATOM 2777 C CA . LYS A 1 371 ? 45.215 -16.696 24.150 1.00 49.33 368 LYS A CA 1
ATOM 2778 C C . LYS A 1 371 ? 45.332 -17.905 25.103 1.00 49.36 368 LYS A C 1
ATOM 2779 O O . LYS A 1 371 ? 44.362 -18.276 25.800 1.00 49.73 368 LYS A O 1
ATOM 2785 N N . GLU A 1 372 ? 46.518 -18.505 25.156 1.00 48.85 369 GLU A N 1
ATOM 2786 C CA . GLU A 1 372 ? 46.734 -19.660 26.019 1.00 48.98 369 GLU A CA 1
ATOM 2787 C C . GLU A 1 372 ? 47.195 -19.338 27.460 1.00 48.02 369 GLU A C 1
ATOM 2788 O O . GLU A 1 372 ? 47.167 -20.224 28.320 1.00 48.16 369 GLU A O 1
ATOM 2794 N N . ASP A 1 373 ? 47.578 -18.087 27.729 1.00 47.11 370 ASP A N 1
ATOM 2795 C CA . ASP A 1 373 ? 47.951 -17.680 29.097 1.00 45.74 370 ASP A CA 1
ATOM 2796 C C . ASP A 1 373 ? 46.762 -17.607 30.040 1.00 43.66 370 ASP A C 1
ATOM 2797 O O . ASP A 1 373 ? 45.611 -17.407 29.615 1.00 42.53 370 ASP A O 1
ATOM 2802 N N . ASP A 1 374 ? 47.064 -17.825 31.323 1.00 41.29 371 ASP A N 1
ATOM 2803 C CA . ASP A 1 374 ? 46.062 -17.841 32.365 1.00 39.77 371 ASP A CA 1
ATOM 2804 C C . ASP A 1 374 ? 46.255 -16.551 33.138 1.00 36.94 371 ASP A C 1
ATOM 2805 O O . ASP A 1 374 ? 47.356 -16.034 33.268 1.00 37.26 371 ASP A O 1
ATOM 2810 N N . ILE A 1 375 ? 45.173 -16.029 33.641 1.00 34.18 372 ILE A N 1
ATOM 2811 C CA . ILE A 1 375 ? 45.214 -14.780 34.366 1.00 33.41 372 ILE A CA 1
ATOM 2812 C C . ILE A 1 375 ? 45.051 -15.160 35.841 1.00 30.49 372 ILE A C 1
ATOM 2813 O O . ILE A 1 375 ? 44.363 -16.107 36.163 1.00 30.98 372 ILE A O 1
ATOM 2818 N N . ASP A 1 376 ? 45.674 -14.383 36.714 1.00 28.13 373 ASP A N 1
ATOM 2819 C CA . ASP A 1 376 ? 45.455 -14.462 38.135 1.00 26.02 373 ASP A CA 1
ATOM 2820 C C . ASP A 1 376 ? 44.520 -13.300 38.454 1.00 24.55 373 ASP A C 1
ATOM 2821 O O . ASP A 1 376 ? 44.898 -12.110 38.300 1.00 23.54 373 ASP A O 1
ATOM 2826 N N . LEU A 1 377 ? 43.296 -13.629 38.860 1.00 22.94 374 LEU A N 1
ATOM 2827 C CA . LEU A 1 377 ? 42.265 -12.608 39.069 1.00 23.14 374 LEU A CA 1
ATOM 2828 C C . LEU A 1 377 ? 42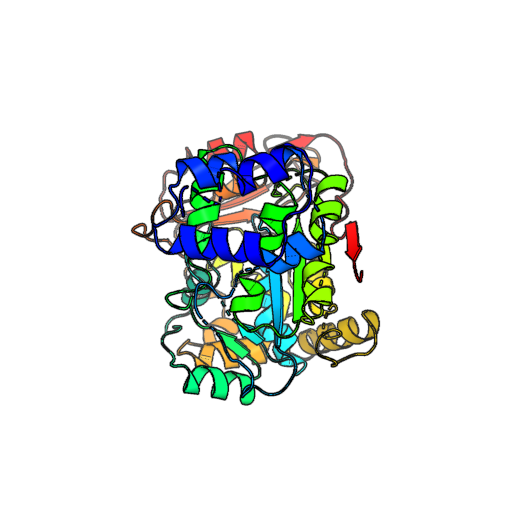.483 -11.721 40.319 1.00 22.65 374 LEU A C 1
ATOM 2829 O O . LEU A 1 377 ? 41.871 -10.663 40.411 1.00 23.66 374 LEU A O 1
ATOM 2834 N N . ALA A 1 378 ? 43.368 -12.153 41.230 1.00 22.17 375 ALA A N 1
ATOM 2835 C CA . ALA A 1 378 ? 43.602 -11.536 42.529 1.00 22.25 375 ALA A CA 1
ATOM 2836 C C . ALA A 1 378 ? 44.628 -10.419 42.481 1.00 21.28 375 ALA A C 1
ATOM 2837 O O . ALA A 1 378 ? 44.706 -9.664 43.428 1.00 20.48 375 ALA A O 1
ATOM 2839 N N . VAL A 1 379 ? 45.473 -10.392 41.425 1.00 20.69 376 VAL A N 1
ATOM 2840 C CA . VAL A 1 379 ? 46.677 -9.613 41.444 1.00 21.23 376 VAL A CA 1
ATOM 2841 C C . VAL A 1 379 ? 46.474 -8.252 40.752 1.00 20.58 376 VAL A C 1
ATOM 2842 O O . VAL A 1 379 ? 45.494 -8.026 40.048 1.00 21.02 376 VAL A O 1
ATOM 2846 N N . GLY A 1 380 ? 47.407 -7.360 41.002 1.00 21.52 377 GLY A N 1
ATOM 2847 C CA . GLY A 1 380 ? 47.381 -6.047 40.385 1.00 20.47 377 GLY A CA 1
ATOM 2848 C C . GLY A 1 380 ? 48.009 -4.968 41.214 1.00 21.00 377 GLY A C 1
ATOM 2849 O O . GLY A 1 380 ? 48.740 -5.258 42.140 1.00 20.85 377 GLY A O 1
ATOM 2850 N N . ILE A 1 381 ? 47.665 -3.721 40.861 1.00 21.22 378 ILE A N 1
ATOM 2851 C CA . ILE A 1 381 ? 48.190 -2.525 41.486 1.00 22.43 378 ILE A CA 1
ATOM 2852 C C . ILE A 1 381 ? 47.033 -1.701 41.952 1.00 21.43 378 ILE A C 1
ATOM 2853 O O . ILE A 1 381 ? 46.081 -1.559 41.229 1.00 21.32 378 ILE A O 1
ATOM 2858 N N . VAL A 1 382 ? 47.087 -1.147 43.163 1.00 22.28 379 VAL A N 1
ATOM 2859 C CA . VAL A 1 382 ? 46.149 -0.090 43.543 1.00 21.62 379 VAL A CA 1
ATOM 2860 C C . VAL A 1 382 ? 46.895 1.214 43.861 1.00 22.55 379 VAL A C 1
ATOM 2861 O O . VAL A 1 382 ? 47.669 1.259 44.815 1.00 22.55 379 VAL A O 1
ATOM 2865 N N . LEU A 1 383 ? 46.670 2.237 43.040 1.00 21.46 380 LEU A N 1
ATOM 2866 C CA . LEU A 1 383 ? 47.339 3.534 43.181 1.00 21.26 380 LEU A CA 1
ATOM 2867 C C . LEU A 1 383 ? 46.729 4.275 44.360 1.00 21.70 380 LEU A C 1
ATOM 2868 O O . LEU A 1 383 ? 45.508 4.279 44.512 1.00 22.60 380 LEU A O 1
ATOM 2873 N N . ASN A 1 384 ? 47.580 4.819 45.232 1.00 20.90 381 ASN A N 1
ATOM 2874 C CA . ASN A 1 384 ? 47.159 5.562 46.400 1.00 21.83 381 ASN A CA 1
ATOM 2875 C C . ASN A 1 384 ? 47.386 7.088 46.175 1.00 21.81 381 ASN A C 1
ATOM 2876 O O . ASN A 1 384 ? 46.986 7.902 46.977 1.00 23.59 381 ASN A O 1
ATOM 2881 N N . LYS A 1 385 ? 47.948 7.454 45.032 1.00 21.28 382 LYS A N 1
ATOM 2882 C CA . LYS A 1 385 ? 48.206 8.865 44.670 1.00 20.81 382 LYS A CA 1
ATOM 2883 C C . LYS A 1 385 ? 48.033 8.990 43.162 1.00 21.50 382 LYS A C 1
ATOM 2884 O O . LYS A 1 385 ? 48.423 8.072 42.416 1.00 22.36 382 LYS A O 1
ATOM 2890 N N . LYS A 1 386 ? 47.486 10.121 42.709 1.00 19.18 383 LYS A N 1
ATOM 2891 C CA . LYS A 1 386 ? 47.345 10.436 41.294 1.00 20.34 383 LYS A CA 1
ATOM 2892 C C . LYS A 1 386 ? 48.023 11.773 41.031 1.00 21.01 383 LYS A C 1
ATOM 2893 O O . LYS A 1 386 ? 48.462 12.420 41.987 1.00 21.19 383 LYS A O 1
ATOM 2899 N N . ILE A 1 387 ? 48.136 12.143 39.755 1.00 21.19 384 ILE A N 1
ATOM 2900 C CA . ILE A 1 387 ? 48.850 13.352 39.340 1.00 21.50 384 ILE A CA 1
ATOM 2901 C C . ILE A 1 387 ? 48.243 14.544 40.103 1.00 21.48 384 ILE A C 1
ATOM 2902 O O . ILE A 1 387 ? 47.027 14.679 40.165 1.00 21.98 384 ILE A O 1
ATOM 2907 N N . GLY A 1 388 ? 49.096 15.285 40.786 1.00 21.53 385 GLY A N 1
ATOM 2908 C CA . GLY A 1 388 ? 48.688 16.509 41.539 1.00 22.08 385 GLY A CA 1
ATOM 2909 C C . GLY A 1 388 ? 48.478 16.272 43.024 1.00 23.35 385 GLY A C 1
ATOM 2910 O O . GLY A 1 388 ? 48.301 17.219 43.797 1.00 23.03 385 GLY A O 1
ATOM 2911 N N . ASP A 1 389 ? 48.520 15.002 43.442 1.00 22.23 386 ASP A N 1
ATOM 2912 C CA . ASP A 1 389 ? 48.460 14.690 44.847 1.00 21.76 386 ASP A CA 1
ATOM 2913 C C . ASP A 1 389 ? 49.819 14.878 45.515 1.00 23.35 386 ASP A C 1
ATOM 2914 O O . ASP A 1 389 ? 50.878 14.429 44.992 1.00 23.19 386 ASP A O 1
ATOM 2919 N N . LYS A 1 390 ? 49.778 15.466 46.703 1.00 24.20 387 LYS A N 1
ATOM 2920 C CA . LYS A 1 390 ? 50.949 15.554 47.587 1.00 24.97 387 LYS A CA 1
ATOM 2921 C C . LYS A 1 390 ? 51.376 14.183 48.118 1.00 23.58 387 LYS A C 1
ATOM 2922 O O . LYS A 1 390 ? 50.541 13.348 48.458 1.00 23.18 387 LYS A O 1
ATOM 2928 N N . VAL A 1 391 ? 52.682 13.984 48.208 1.00 23.64 388 VAL A N 1
ATOM 2929 C CA . VAL A 1 391 ? 53.280 12.749 48.720 1.00 24.10 388 VAL A CA 1
ATOM 2930 C C . VAL A 1 391 ? 54.528 13.095 49.534 1.00 24.45 388 VAL A C 1
ATOM 2931 O O . VAL A 1 391 ? 55.229 14.070 49.216 1.00 24.48 388 VAL A O 1
ATOM 2935 N N . GLU A 1 392 ? 54.724 12.411 50.663 1.00 25.23 389 GLU A N 1
ATOM 2936 C CA A GLU A 1 392 ? 55.953 12.605 51.427 0.50 25.40 389 GLU A CA 1
ATOM 2937 C CA B GLU A 1 392 ? 55.911 12.540 51.518 0.50 25.65 389 GLU A CA 1
ATOM 2938 C C . GLU A 1 392 ? 56.861 11.403 51.241 1.00 25.95 389 GLU A C 1
ATOM 2939 O O . GLU A 1 392 ? 56.391 10.269 50.955 1.00 25.38 389 GLU A O 1
ATOM 2950 N N . GLU A 1 393 ? 58.168 11.639 51.414 1.00 26.02 390 GLU A N 1
ATOM 2951 C CA . GLU A 1 393 ? 59.142 10.550 51.329 1.00 26.46 390 GLU A CA 1
ATOM 2952 C C . GLU A 1 393 ? 58.725 9.453 52.324 1.00 26.19 390 GLU A C 1
ATOM 2953 O O . GLU A 1 393 ? 58.377 9.745 53.488 1.00 26.04 390 GLU A O 1
ATOM 2959 N N . GLY A 1 394 ? 58.683 8.207 51.862 1.00 26.54 391 GLY A N 1
ATOM 2960 C CA . GLY A 1 394 ? 58.259 7.095 52.726 1.00 25.79 391 GLY A CA 1
ATOM 2961 C C . GLY A 1 394 ? 56.767 6.789 52.753 1.00 25.86 391 GLY A C 1
ATOM 2962 O O . GLY A 1 394 ? 56.394 5.755 53.283 1.00 26.60 391 GLY A O 1
ATOM 2963 N N . GLU A 1 395 ? 55.913 7.672 52.227 1.00 24.93 392 GLU A N 1
ATOM 2964 C CA . GLU A 1 395 ? 54.452 7.429 52.127 1.00 24.78 392 GLU A CA 1
ATOM 2965 C C . GLU A 1 395 ? 54.173 6.497 50.920 1.00 24.18 392 GLU A C 1
ATOM 2966 O O . GLU A 1 395 ? 54.883 6.569 49.903 1.00 24.60 392 GLU A O 1
ATOM 2972 N N . SER A 1 396 ? 53.119 5.695 51.012 1.00 25.07 393 SER A N 1
ATOM 2973 C CA . SER A 1 396 ? 52.738 4.737 49.977 1.00 24.75 393 SER A CA 1
ATOM 2974 C C . SER A 1 396 ? 52.194 5.435 48.723 1.00 25.18 393 SER A C 1
ATOM 2975 O O . SER A 1 396 ? 51.232 6.192 48.788 1.00 25.50 393 SER A O 1
ATOM 2978 N N . LEU A 1 397 ? 52.872 5.254 47.594 1.00 23.88 394 LEU A N 1
ATOM 2979 C CA . LEU A 1 397 ? 52.350 5.658 46.308 1.00 23.06 394 LEU A CA 1
ATOM 2980 C C . LEU A 1 397 ? 51.286 4.671 45.818 1.00 22.80 394 LEU A C 1
ATOM 2981 O O . LEU A 1 397 ? 50.354 5.052 45.142 1.00 22.09 394 LEU A O 1
ATOM 2986 N N . LEU A 1 398 ? 51.438 3.390 46.136 1.00 22.07 395 LEU A N 1
ATOM 2987 C CA . LEU A 1 398 ? 50.560 2.390 45.586 1.00 20.86 395 LEU A CA 1
ATOM 2988 C C . LEU A 1 398 ? 50.833 1.080 46.334 1.00 20.73 395 LEU A C 1
ATOM 2989 O O . LEU A 1 398 ? 51.868 0.936 47.000 1.00 20.32 395 LEU A O 1
ATOM 2994 N N . THR A 1 399 ? 49.902 0.157 46.201 1.00 19.44 396 THR A N 1
ATOM 2995 C CA . THR A 1 399 ? 50.027 -1.154 46.745 1.00 20.83 396 THR A CA 1
ATOM 2996 C C . THR A 1 399 ? 50.074 -2.204 45.652 1.00 20.37 396 THR A C 1
ATOM 2997 O O . THR A 1 399 ? 49.199 -2.244 44.773 1.00 21.55 396 THR A O 1
ATOM 3001 N N . ILE A 1 400 ? 51.068 -3.062 45.744 1.00 20.04 397 ILE A N 1
ATOM 3002 C CA . ILE A 1 400 ? 51.265 -4.168 44.834 1.00 21.00 397 ILE A CA 1
ATOM 3003 C C . ILE A 1 400 ? 50.604 -5.381 45.428 1.00 20.81 397 ILE A C 1
ATOM 3004 O O . ILE A 1 400 ? 50.931 -5.767 46.560 1.00 21.20 397 ILE A O 1
ATOM 3009 N N . HIS A 1 401 ? 49.662 -5.954 44.694 1.00 20.76 398 HIS A N 1
ATOM 3010 C CA . HIS A 1 401 ? 48.967 -7.174 45.119 1.00 20.58 398 HIS A CA 1
ATOM 3011 C C . HIS A 1 401 ? 49.557 -8.341 44.359 1.00 21.24 398 HIS A C 1
ATOM 3012 O O . HIS A 1 401 ? 49.306 -8.500 43.169 1.00 21.67 398 HIS A O 1
ATOM 3019 N N . SER A 1 402 ? 50.358 -9.164 45.030 1.00 21.27 399 SER A N 1
ATOM 3020 C CA . SER A 1 402 ? 51.049 -10.246 44.369 1.00 21.08 399 SER A CA 1
ATOM 3021 C C . SER A 1 402 ? 50.771 -11.572 45.026 1.00 21.38 399 SER A C 1
ATOM 3022 O O . SER A 1 402 ? 50.545 -11.634 46.261 1.00 20.43 399 SER A O 1
ATOM 3025 N N . ASN A 1 403 ? 50.796 -12.622 44.212 1.00 20.38 400 ASN A N 1
ATOM 3026 C CA . ASN A 1 403 ? 50.782 -14.007 44.722 1.00 22.18 400 ASN A CA 1
ATOM 3027 C C . ASN A 1 403 ? 52.156 -14.669 44.672 1.00 22.34 400 ASN A C 1
ATOM 3028 O O . ASN A 1 403 ? 52.300 -15.862 44.953 1.00 23.51 400 ASN A O 1
ATOM 3033 N N . ARG A 1 404 ? 53.162 -13.885 44.358 1.00 24.36 401 ARG A N 1
ATOM 3034 C CA . ARG A 1 404 ? 54.569 -14.303 44.454 1.00 25.19 401 ARG A CA 1
ATOM 3035 C C . ARG A 1 404 ? 55.373 -13.347 45.348 1.00 25.28 401 ARG A C 1
ATOM 3036 O O . ARG A 1 404 ? 55.118 -12.136 45.351 1.00 23.05 401 ARG A O 1
ATOM 3044 N N . GLN A 1 405 ? 56.340 -13.884 46.107 1.00 25.63 402 GLN A N 1
ATOM 3045 C CA . GLN A 1 405 ? 57.185 -13.071 46.951 1.00 26.29 402 GLN A CA 1
ATOM 3046 C C . GLN A 1 405 ? 58.102 -12.109 46.189 1.00 27.11 402 GLN A C 1
ATOM 3047 O O . GLN A 1 405 ? 58.294 -10.969 46.613 1.00 26.77 402 GLN A O 1
ATOM 3053 N N . ASP A 1 406 ? 58.632 -12.552 45.059 1.00 26.42 403 ASP A N 1
ATOM 3054 C CA . ASP A 1 406 ? 59.598 -11.750 44.327 1.00 27.31 403 ASP A CA 1
ATOM 3055 C C . ASP A 1 406 ? 58.885 -10.859 43.306 1.00 26.26 403 ASP A C 1
ATOM 3056 O O . ASP A 1 406 ? 58.394 -11.344 42.299 1.00 26.64 403 ASP A O 1
ATOM 3061 N N . VAL A 1 407 ? 58.839 -9.554 43.580 1.00 25.14 404 VAL A N 1
ATOM 3062 C CA . VAL A 1 407 ? 58.239 -8.561 42.687 1.00 24.80 404 VAL A CA 1
ATOM 3063 C C . VAL A 1 407 ? 59.276 -7.508 42.253 1.00 25.93 404 VAL A C 1
ATOM 3064 O O . VAL A 1 407 ? 58.928 -6.372 41.932 1.00 24.42 404 VAL A O 1
ATOM 3068 N N . ASP A 1 408 ? 60.547 -7.918 42.218 1.00 28.21 405 ASP A N 1
ATOM 3069 C CA . ASP A 1 408 ? 61.660 -7.017 41.918 1.00 30.37 405 ASP A CA 1
ATOM 3070 C C . ASP A 1 408 ? 61.477 -6.402 40.556 1.00 29.62 405 ASP A C 1
ATOM 3071 O O . ASP A 1 408 ? 61.655 -5.187 40.400 1.00 30.96 405 ASP A O 1
ATOM 3076 N N . ASP A 1 409 ? 61.092 -7.235 39.595 1.00 29.51 406 ASP A N 1
ATOM 3077 C CA A ASP A 1 409 ? 60.933 -6.718 38.253 0.50 29.14 406 ASP A CA 1
ATOM 3078 C CA B ASP A 1 409 ? 60.772 -6.875 38.214 0.50 28.80 406 ASP A CA 1
ATOM 3079 C C . ASP A 1 409 ? 59.687 -5.810 38.127 1.00 29.37 406 ASP A C 1
ATOM 3080 O O . ASP A 1 409 ? 59.765 -4.775 37.413 1.00 28.85 406 ASP A O 1
ATOM 3089 N N . VAL A 1 410 ? 58.608 -6.105 38.848 1.00 27.53 407 VAL A N 1
ATOM 3090 C CA . VAL A 1 410 ? 57.461 -5.211 38.897 1.00 26.60 407 VAL A CA 1
ATOM 3091 C C . VAL A 1 410 ? 57.876 -3.860 39.521 1.00 26.74 407 VAL A C 1
ATOM 3092 O O . VAL A 1 410 ? 57.505 -2.800 39.015 1.00 27.59 407 VAL A O 1
ATOM 3096 N N . VAL A 1 411 ? 58.692 -3.886 40.573 1.00 27.41 408 VAL A N 1
ATOM 3097 C CA . VAL A 1 411 ? 59.102 -2.655 41.249 1.00 28.16 408 VAL A CA 1
ATOM 3098 C C . VAL A 1 411 ? 59.985 -1.768 40.345 1.00 29.80 408 VAL A C 1
ATOM 3099 O O . VAL A 1 411 ? 59.871 -0.510 40.338 1.00 27.63 408 VAL A O 1
ATOM 3103 N N . LYS A 1 412 ? 60.846 -2.401 39.560 1.00 31.34 409 LYS A N 1
ATOM 3104 C CA . LYS A 1 412 ? 61.680 -1.614 38.632 1.00 34.13 409 LYS A CA 1
ATOM 3105 C C . LYS A 1 412 ? 60.827 -0.985 37.515 1.00 33.63 409 LYS A C 1
ATOM 3106 O O . LYS A 1 412 ? 61.010 0.178 37.158 1.00 35.17 409 LYS A O 1
ATOM 3112 N N . LYS A 1 413 ? 59.882 -1.716 36.975 1.00 32.99 410 LYS A N 1
ATOM 3113 C CA . LYS A 1 413 ? 58.944 -1.122 36.015 1.00 32.95 410 LYS A CA 1
ATOM 3114 C C . LYS A 1 413 ? 58.183 0.065 36.651 1.00 33.30 410 LYS A C 1
ATOM 3115 O O . LYS A 1 413 ? 58.099 1.137 36.053 1.00 34.07 410 LYS A O 1
ATOM 3121 N N . LEU A 1 414 ? 57.689 -0.081 37.885 1.00 31.73 411 LEU A N 1
ATOM 3122 C CA . LEU A 1 414 ? 57.055 1.059 38.553 1.00 30.73 411 LEU A CA 1
ATOM 3123 C C . LEU A 1 414 ? 58.032 2.215 38.757 1.00 30.99 411 LEU A C 1
ATOM 3124 O O . LEU A 1 414 ? 57.637 3.358 38.587 1.00 30.06 411 LEU A O 1
ATOM 3129 N N . ASP A 1 415 ? 59.295 1.936 39.105 1.00 31.60 412 ASP A N 1
ATOM 3130 C CA . ASP A 1 415 ? 60.328 2.980 39.258 1.00 33.11 412 ASP A CA 1
ATOM 3131 C C . ASP A 1 415 ? 60.451 3.890 38.010 1.00 33.64 412 ASP A C 1
ATOM 3132 O O . ASP A 1 415 ? 60.606 5.083 38.152 1.00 34.33 412 ASP A O 1
ATOM 3137 N N . SER A 1 416 ? 60.409 3.302 36.821 1.00 34.08 413 SER A N 1
ATOM 3138 C CA . SER A 1 416 ? 60.528 4.041 35.562 1.00 35.03 413 SER A CA 1
ATOM 3139 C C . SER A 1 416 ? 59.266 4.855 35.295 1.00 34.49 413 SER A C 1
ATOM 3140 O O . SER A 1 416 ? 59.308 5.757 34.485 1.00 34.23 413 SER A O 1
ATOM 3143 N N . SER A 1 417 ? 58.159 4.555 35.988 1.00 32.81 414 SER A N 1
ATOM 3144 C CA . SER A 1 417 ? 56.864 5.121 35.629 1.00 31.65 414 SER A CA 1
ATOM 3145 C C . SER A 1 417 ? 56.343 6.285 36.447 1.00 29.34 414 SER A C 1
ATOM 3146 O O . SER A 1 417 ? 55.346 6.868 36.065 1.00 28.44 414 SER A O 1
ATOM 3149 N N . ILE A 1 418 ? 57.001 6.617 37.549 1.00 27.97 415 ILE A N 1
ATOM 3150 C CA . ILE A 1 418 ? 56.505 7.615 38.501 1.00 27.05 415 ILE A CA 1
ATOM 3151 C C . ILE A 1 418 ? 57.487 8.774 38.599 1.00 26.82 415 ILE A C 1
ATOM 3152 O O . ILE A 1 418 ? 58.699 8.569 38.681 1.00 26.22 415 ILE A O 1
ATOM 3157 N N . THR A 1 419 ? 56.972 9.994 38.538 1.00 25.11 416 THR A N 1
ATOM 3158 C CA . THR A 1 419 ? 57.802 11.180 38.779 1.00 25.58 416 THR A CA 1
ATOM 3159 C C . THR A 1 419 ? 57.152 11.992 39.890 1.00 24.87 416 THR A C 1
ATOM 3160 O O . THR A 1 419 ? 55.922 12.137 39.944 1.00 25.22 416 THR A O 1
ATOM 3164 N N . ILE A 1 420 ? 57.988 12.427 40.824 1.00 25.07 417 ILE A N 1
ATOM 3165 C CA . ILE A 1 420 ? 57.590 13.258 41.930 1.00 24.30 417 ILE A CA 1
ATOM 3166 C C . ILE A 1 420 ? 58.388 14.546 41.769 1.00 24.85 417 ILE A C 1
ATOM 3167 O O . ILE A 1 420 ? 59.623 14.514 41.595 1.00 25.42 417 ILE A O 1
ATOM 3172 N N . ALA A 1 421 ? 57.682 15.658 41.776 1.00 24.70 418 ALA A N 1
ATOM 3173 C CA . ALA A 1 421 ? 58.335 16.970 41.638 1.00 24.23 418 ALA A CA 1
ATOM 3174 C C . ALA A 1 421 ? 57.437 18.006 42.247 1.00 24.58 418 ALA A C 1
ATOM 3175 O O . ALA A 1 421 ? 56.649 17.694 43.105 1.00 25.73 418 ALA A O 1
ATOM 3177 N N . ASP A 1 422 ? 57.562 19.264 41.848 1.00 25.50 419 ASP A N 1
ATOM 3178 C CA . ASP A 1 422 ? 56.815 20.295 42.519 1.00 26.15 419 ASP A CA 1
ATOM 3179 C C . ASP A 1 422 ? 55.351 20.326 42.027 1.00 25.00 419 ASP A C 1
ATOM 3180 O O . ASP A 1 422 ? 54.985 19.717 41.040 1.00 25.33 419 ASP A O 1
ATOM 3185 N N . HIS A 1 423 ? 54.533 21.050 42.742 1.00 24.63 420 HIS A N 1
ATOM 3186 C CA . HIS A 1 423 ? 53.122 21.044 42.542 1.00 25.24 420 HIS A CA 1
ATOM 3187 C C . HIS A 1 423 ? 52.697 21.212 41.073 1.00 24.71 420 HIS A C 1
ATOM 3188 O O . HIS A 1 423 ? 53.218 22.092 40.388 1.00 25.67 420 HIS A O 1
ATOM 3195 N N .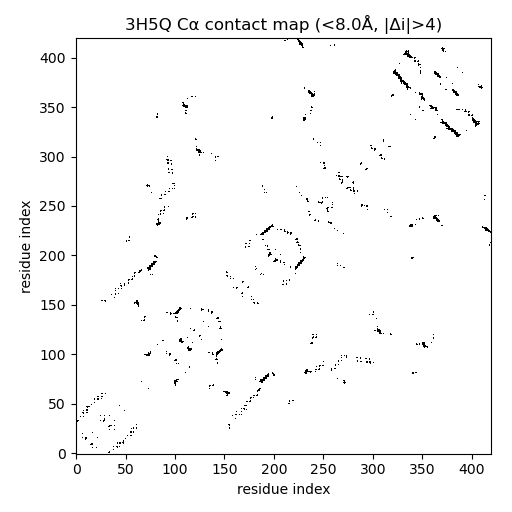 VAL A 1 424 ? 51.716 20.409 40.649 1.00 24.20 421 VAL A N 1
ATOM 3196 C CA . VAL A 1 424 ? 50.959 20.604 39.409 1.00 24.86 421 VAL A CA 1
ATOM 3197 C C . VAL A 1 424 ? 49.490 20.401 39.699 1.00 25.28 421 VAL A C 1
ATOM 3198 O O . VAL A 1 424 ? 49.142 19.781 40.697 1.00 25.20 421 VAL A O 1
ATOM 3202 N N . VAL A 1 425 ? 48.624 20.919 38.826 1.00 26.22 422 VAL A N 1
ATOM 3203 C CA . VAL A 1 425 ? 47.182 20.661 38.937 1.00 27.56 422 VAL A CA 1
ATOM 3204 C C . VAL A 1 425 ? 46.839 19.297 38.379 1.00 28.51 422 VAL A C 1
ATOM 3205 O O . VAL A 1 425 ? 47.532 18.798 37.515 1.00 28.52 422 VAL A O 1
ATOM 3209 N N . SER A 1 426 ? 45.742 18.728 38.854 1.00 28.62 423 SER A N 1
ATOM 3210 C CA . SER A 1 426 ? 45.216 17.505 38.265 1.00 30.40 423 SER A CA 1
ATOM 3211 C C . SER A 1 426 ? 44.833 17.830 36.833 1.00 30.45 423 SER A C 1
ATOM 3212 O O . SER A 1 426 ? 44.255 18.895 36.554 1.00 29.16 423 SER A O 1
ATOM 3215 N N . PRO A 1 427 ? 45.194 16.952 35.900 1.00 29.72 424 PRO A N 1
ATOM 3216 C CA . PRO A 1 427 ? 44.754 17.247 34.554 1.00 29.06 424 PRO A CA 1
ATOM 3217 C C . PRO A 1 427 ? 43.201 17.154 34.399 1.00 27.49 424 PRO A C 1
ATOM 3218 O O . PRO A 1 427 ? 42.543 16.373 35.069 1.00 26.11 424 PRO A O 1
ATOM 3222 N N . THR A 1 428 ? 42.663 17.969 33.512 1.00 26.34 425 THR A N 1
ATOM 3223 C CA . THR A 1 428 ? 41.254 17.925 33.138 1.00 26.19 425 THR A CA 1
ATOM 3224 C C . THR A 1 428 ? 40.897 16.555 32.531 1.00 25.32 425 THR A C 1
ATOM 3225 O O . THR A 1 428 ? 41.557 16.114 31.599 1.00 26.06 425 THR A O 1
ATOM 3229 N N . LEU A 1 429 ? 39.872 15.908 33.057 1.00 23.84 426 LEU A N 1
ATOM 3230 C CA . LEU A 1 429 ? 39.479 14.531 32.630 1.00 22.79 426 LEU A CA 1
ATOM 3231 C C . LEU A 1 429 ? 38.632 14.536 31.346 1.00 22.02 426 LEU A C 1
ATOM 3232 O O . LEU A 1 429 ? 38.954 13.829 30.408 1.00 22.08 426 LEU A O 1
ATOM 3237 N N . ILE A 1 430 ? 37.595 15.368 31.283 1.00 22.36 427 ILE A N 1
ATOM 3238 C CA . ILE A 1 430 ? 36.734 15.423 30.096 1.00 21.81 427 ILE A CA 1
ATOM 3239 C C . ILE A 1 430 ? 37.108 16.650 29.222 1.00 22.44 427 ILE A C 1
ATOM 3240 O O . ILE A 1 430 ? 36.830 17.821 29.601 1.00 20.39 427 ILE A O 1
ATOM 3245 N N . HIS A 1 431 ? 37.794 16.405 28.113 1.00 20.81 428 HIS A N 1
ATOM 3246 C CA . HIS A 1 431 ? 38.301 17.514 27.273 1.00 24.14 428 HIS A CA 1
ATOM 3247 C C . HIS A 1 431 ? 37.248 18.021 26.322 1.00 24.10 428 HIS A C 1
ATOM 3248 O O . HIS A 1 431 ? 37.222 19.204 26.018 1.00 23.52 428 HIS A O 1
ATOM 3255 N N . LYS A 1 432 ? 36.371 17.124 25.881 1.00 23.52 429 LYS A N 1
ATOM 3256 C CA . LYS A 1 432 ? 35.409 17.475 24.855 1.00 25.79 429 LYS A CA 1
ATOM 3257 C C . LYS A 1 432 ? 34.238 16.507 24.855 1.00 24.74 429 LYS A C 1
ATOM 3258 O O . LYS A 1 432 ? 34.418 15.300 25.065 1.00 24.84 429 LYS A O 1
ATOM 3264 N N . ILE A 1 433 ? 33.052 17.041 24.622 1.00 24.49 430 ILE A N 1
ATOM 3265 C CA . ILE A 1 433 ? 31.843 16.283 24.462 1.00 26.12 430 ILE A CA 1
ATOM 3266 C C . ILE A 1 433 ? 31.347 16.589 23.077 1.00 28.09 430 ILE A C 1
ATOM 3267 O O . ILE A 1 433 ? 31.140 17.768 22.724 1.00 26.58 430 ILE A O 1
ATOM 3272 N N . ILE A 1 434 ? 31.223 15.539 22.257 1.00 28.78 431 ILE A N 1
ATOM 3273 C CA . ILE A 1 434 ? 30.894 15.676 20.857 1.00 31.39 431 ILE A CA 1
ATOM 3274 C C . ILE A 1 434 ? 29.545 15.070 20.558 1.00 35.39 431 ILE A C 1
ATOM 3275 O O . ILE A 1 434 ? 29.265 13.880 20.906 1.00 33.54 431 ILE A O 1
ATOM 3280 N N . THR A 1 435 ? 28.699 15.912 19.933 1.00 39.86 432 THR A N 1
ATOM 3281 C CA . THR A 1 435 ? 27.370 15.508 19.422 1.00 42.72 432 THR A CA 1
ATOM 3282 C C . THR A 1 435 ? 27.177 15.703 17.837 1.00 44.47 432 THR A C 1
ATOM 3283 O O . THR A 1 435 ? 26.070 15.591 17.357 1.00 45.47 432 THR A O 1
ATOM 3287 N N . GLU A 1 436 ? 28.267 15.912 17.040 1.00 46.78 433 GLU A N 1
ATOM 3288 C CA . GLU A 1 436 ? 28.222 16.056 15.550 1.00 47.85 433 GLU A CA 1
ATOM 3289 C C . GLU A 1 436 ? 29.486 15.633 14.685 1.00 48.73 433 GLU A C 1
ATOM 3290 O O . GLU A 1 436 ? 30.714 15.441 15.037 1.00 47.15 433 GLU A O 1
#

Sequence (420 aa):
SNARIDIIEKKRDGHTLTTEEINFFIGGYVKGDIPDYQASSLAAIYFQDNDDERVALTAVNSGDIDLSDIKGVKVDKHSTGGVGDTTTLVLAPLVAAVDVPVAKSGRGLGHTGGTIDKLEAIDGFHVEIDEATFVKLVNENNKVAVVGQSGNLTPADKKLYALRDVTGTVNSIPLIASSISKKIAAGADAIVLDVKTGSGAFKTLEDAEALAHAVRIGNNVGRNTAIISDNQPLGRAIGNALELQQEAIDTLKGQGPKDLTELVLTLGSQVVLANKAETLEEARALLIEAINSGAALEKFKTFIKNQGGDETVIDHPERLPQAQYQIEYKAKKSGYVTEELVSNDIGVASLGAGRLTKEDDIDLAVGIVLNKKIGDKVEEEGESLLTIHSNRQDVDDDVVKKLDSSITIADHVVSPTLIHKIITE

Radius of gyration: 22.22 Å; Cα contacts (8 Å, |Δi|>4): 919; chains: 1; bounding box: 49×41×67 Å

Nearest PDB structures (foldseek):
  3h5q-assembly1_A-2  TM=1.001E+00  e=5.531E-76  Staphylococcus aureus subsp. aureus COL
  1brw-assembly1_B  TM=8.580E-01  e=1.248E-54  Geobacillus stearothermophilus
  1azy-assembly1_A  TM=9.551E-01  e=5.624E-41  Escherichia coli K-12
  5ey3-assembly1_B  TM=9.517E-01  e=4.313E-40  Salmonella enterica subsp. enterica serovar Typhimurium str. LT2
  1uou-assembly1_A-2  TM=7.738E-01  e=1.156E-34  Homo sapiens

Foldseek 3Di:
DLVLVVLLVCLLVQHDDDLVSLLSVLVCVLVCNDDLVSLLSSLVCQPNPDLNRLLSNLNLVVWADALPLADFAAEEEDELDFFQLLQVLLQQLLLLLLVAAHLEWAFDFFLFTIQQQLLVLFPFFDQPDDPVLSSVCCNVRSGAYHYDDDIQPSSLVVSCVSCVVRVSNPGLSNVLSSVNRVVRHHGLAYEYEQEEPLRGVYHPVSSVVNQVSCSSCVVVRSRYYFYFYAAHFFFWGFRLRSSLQSLCLLLVRHDPRSNVVSLQRQLVVVSRVNDVHSVRRSVSSVCCSPVCSSLVSSLVRRVSRTGDSVCSVVVVPGQAFPDKAFQFAQAWAFWAHFNGRLLSNLFAFRGDPDPPGDGDRHWHKGAPHDGQDTHHGGHGRIIGRYNDPDSVVSNVSRVVGIDGDHGDDDDDTTPDDDRD

Secondary structure (DSSP, 8-state):
-----HHHHHHHTTPPPPHHHHHHHHHHHHHTSS-HHHHHHH--HHHH--HHHHHHH---TT-----TTS-S--EEEEE---TT--HHHHHHHHHHHTT--EE-----SSSS--HHHHHTTSTT------HHHHHHHHHHHSEE-----SSS-HHHHHHHHHHHTTT-SS-HHHHHHH--HHHHTT-SEEEEEEE-STT----HHHHHHHHH--HHHHHHT----EEE----SSSEEESHHHHHHHHHHHTT-S-HHHHHHHHHHHH--TTTTS-SSHHHHHHHHHHHHHTSHHHHHHHHHHHHTT--THHHH-GGGS---SEEEEEE-SS-EEEEEE-HHHHHHH---SS-SSTT----TT-EEEES--TT-EE-TTSEEEEEEESSS--HHHHHHHHHHEEEES--PPPPSEEEE---

CATH classification: 1.20.970.10 (+2 more: 3.40.1030.10, 3.90.1170.30)